Protein AF-A0A443IES1-F1 (afdb_monomer_lite)

Structure (mmCIF, N/CA/C/O backbone):
data_AF-A0A443IES1-F1
#
_entry.id   AF-A0A443IES1-F1
#
loop_
_atom_site.group_PDB
_atom_site.id
_atom_site.type_symbol
_atom_site.label_atom_id
_atom_site.label_alt_id
_atom_site.label_comp_id
_atom_site.label_asym_id
_atom_site.label_entity_id
_atom_site.label_seq_id
_atom_site.pdbx_PDB_ins_code
_atom_site.Cartn_x
_atom_site.Cartn_y
_atom_site.Cartn_z
_atom_site.occupancy
_atom_site.B_iso_or_equiv
_atom_site.auth_seq_id
_atom_site.auth_comp_id
_atom_site.auth_asym_id
_atom_site.auth_atom_id
_atom_site.pdbx_PDB_model_num
ATOM 1 N N . MET A 1 1 ? -41.128 60.399 9.837 1.00 34.22 1 MET A N 1
ATOM 2 C CA . MET A 1 1 ? -42.276 60.310 10.768 1.00 34.22 1 MET A CA 1
ATOM 3 C C . MET A 1 1 ? -42.752 58.864 10.806 1.00 34.22 1 MET A C 1
ATOM 5 O O . MET A 1 1 ? -42.664 58.204 9.779 1.00 34.22 1 MET A O 1
ATOM 9 N N . HIS A 1 2 ? -43.177 58.366 11.971 1.00 28.69 2 HIS A N 1
ATOM 10 C CA . HIS A 1 2 ? -43.762 57.023 12.137 1.00 28.69 2 HIS A CA 1
ATOM 11 C C . HIS A 1 2 ? -45.137 56.912 11.435 1.00 28.69 2 HIS A C 1
ATOM 13 O O . HIS A 1 2 ? -45.724 57.943 11.107 1.00 28.69 2 HIS A O 1
ATOM 19 N N . PRO A 1 3 ? -45.640 55.685 11.192 1.00 39.25 3 PRO A N 1
ATOM 20 C CA . PRO A 1 3 ? -46.448 55.021 12.227 1.00 39.25 3 PRO A CA 1
ATOM 21 C C . PRO A 1 3 ? -45.828 53.736 12.795 1.00 39.25 3 PRO A C 1
ATOM 23 O O . PRO A 1 3 ? -45.218 52.944 12.083 1.00 39.25 3 PRO A O 1
ATOM 26 N N . GLN A 1 4 ? -46.052 53.518 14.091 1.00 28.73 4 GLN A N 1
ATOM 27 C CA . GLN A 1 4 ? -46.031 52.204 14.736 1.00 28.73 4 GLN A CA 1
ATOM 28 C C . GLN A 1 4 ? -47.488 51.761 14.939 1.00 28.73 4 GLN A C 1
ATOM 30 O O . GLN A 1 4 ? -48.291 52.588 15.356 1.00 28.73 4 GLN A O 1
ATOM 35 N N . PHE A 1 5 ? -47.803 50.477 14.760 1.00 34.03 5 PHE A N 1
ATOM 36 C CA . PHE A 1 5 ? -48.929 49.792 15.422 1.00 34.03 5 PHE A CA 1
ATOM 37 C C . PHE A 1 5 ? -48.463 48.350 15.713 1.00 34.03 5 PHE A C 1
ATOM 39 O O . PHE A 1 5 ? -48.068 47.629 14.806 1.00 34.03 5 PHE A O 1
ATOM 46 N N . GLN A 1 6 ? -48.115 48.048 16.967 1.00 31.39 6 GLN A N 1
ATOM 47 C CA . GLN A 1 6 ? -48.962 47.389 17.980 1.00 31.39 6 GLN A CA 1
ATOM 48 C C . GLN A 1 6 ? -49.137 45.861 17.792 1.00 31.39 6 GLN A C 1
ATOM 50 O O . GLN A 1 6 ? -50.011 45.389 17.080 1.00 31.39 6 GLN A O 1
ATOM 55 N N . GLN A 1 7 ? -48.278 45.094 18.486 1.00 27.98 7 GLN A N 1
ATOM 56 C CA . GLN A 1 7 ? -48.628 44.194 19.618 1.00 27.98 7 GLN A CA 1
ATOM 57 C C . GLN A 1 7 ? -50.140 43.867 19.785 1.00 27.98 7 GLN A C 1
ATOM 59 O O . GLN A 1 7 ? -50.934 44.796 19.781 1.00 27.98 7 GLN A O 1
ATOM 64 N N . ARG A 1 8 ? -50.640 42.648 20.084 1.00 29.88 8 ARG A N 1
ATOM 65 C CA . ARG A 1 8 ? -50.179 41.473 20.895 1.00 29.88 8 ARG A CA 1
ATOM 66 C C . ARG A 1 8 ? -51.349 40.398 20.859 1.00 29.88 8 ARG A C 1
ATOM 68 O O . ARG A 1 8 ? -52.273 40.626 20.088 1.00 29.88 8 ARG A O 1
ATOM 75 N N . PRO A 1 9 ? -51.478 39.345 21.716 1.00 41.31 9 PRO A N 1
ATOM 76 C CA . PRO A 1 9 ? -50.696 38.090 21.843 1.00 41.31 9 PRO A CA 1
ATOM 77 C C . PRO A 1 9 ? -51.565 36.787 22.034 1.00 41.31 9 PRO A C 1
ATOM 79 O O . PRO A 1 9 ? -52.783 36.847 21.948 1.00 41.31 9 PRO A O 1
ATOM 82 N N . MET A 1 10 ? -50.934 35.663 22.453 1.00 28.61 10 MET A N 1
ATOM 83 C CA . MET A 1 10 ? -51.512 34.469 23.155 1.00 28.61 10 MET A CA 1
ATOM 84 C C . MET A 1 10 ? -52.412 33.488 22.351 1.00 28.61 10 MET A C 1
ATOM 86 O O . MET A 1 10 ? -53.092 33.899 21.424 1.00 28.61 10 MET A O 1
ATOM 90 N N . ALA A 1 11 ? -52.541 32.187 22.682 1.00 26.86 11 ALA A N 1
ATOM 91 C CA . ALA A 1 11 ? -51.694 31.230 23.432 1.00 26.86 11 ALA A CA 1
ATOM 92 C C . ALA A 1 11 ? -52.259 29.786 23.322 1.00 26.86 11 ALA A C 1
ATOM 94 O O . ALA A 1 11 ? -53.466 29.633 23.181 1.00 26.86 11 ALA A O 1
ATOM 95 N N . SER A 1 12 ? -51.412 28.764 23.568 1.00 29.20 12 SER A N 1
ATOM 96 C CA . SER A 1 12 ? -51.756 27.358 23.933 1.00 29.20 12 SER A CA 1
ATOM 97 C C . SER A 1 12 ? -52.565 26.530 22.905 1.00 29.20 12 SER A C 1
ATOM 99 O O . SER A 1 12 ? -53.314 27.079 22.120 1.00 29.20 12 SER A O 1
ATOM 101 N N . GLN A 1 13 ? -52.554 25.199 22.817 1.00 26.67 13 GLN A N 1
ATOM 102 C CA . GLN A 1 13 ? -51.780 24.053 23.322 1.00 26.67 13 GLN A CA 1
ATOM 103 C C . GLN A 1 13 ? -52.476 22.835 22.673 1.00 26.67 13 GLN A C 1
ATOM 105 O O . GLN A 1 13 ? -53.696 22.737 22.775 1.00 26.67 13 GLN A O 1
ATOM 110 N N . ASN A 1 14 ? -51.748 21.896 22.062 1.00 29.19 14 ASN A N 1
ATOM 111 C CA . ASN A 1 14 ? -51.770 20.477 22.464 1.00 29.19 14 ASN A CA 1
ATOM 112 C C . ASN A 1 14 ? -50.948 19.590 21.523 1.00 29.19 14 ASN A C 1
ATOM 114 O O . ASN A 1 14 ? -50.741 19.898 20.352 1.00 29.19 14 ASN A O 1
ATOM 118 N N . ALA A 1 15 ? -50.446 18.493 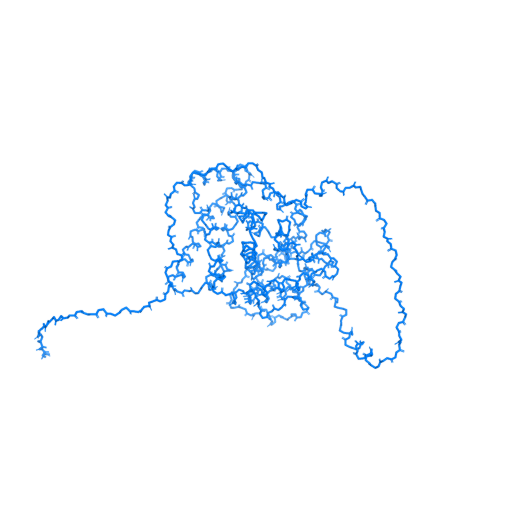22.084 1.00 27.25 15 ALA A N 1
ATOM 119 C CA . ALA A 1 15 ? -49.549 17.557 21.423 1.00 27.25 15 ALA A CA 1
ATOM 120 C C . ALA A 1 15 ? -50.284 16.290 20.966 1.00 27.25 15 ALA A C 1
ATOM 122 O O . ALA A 1 15 ? -51.147 15.792 21.684 1.00 27.25 15 ALA A O 1
ATOM 123 N N . ALA A 1 16 ? -49.847 15.702 19.848 1.00 27.84 16 ALA A N 1
ATOM 124 C CA . ALA A 1 16 ? -49.976 14.265 19.606 1.00 27.84 16 ALA A CA 1
ATOM 125 C C . ALA A 1 16 ? -48.918 13.764 18.606 1.00 27.84 16 ALA A C 1
ATOM 127 O O . ALA A 1 16 ? -48.927 14.093 17.425 1.00 27.84 16 ALA A O 1
ATOM 128 N N . VAL A 1 17 ? -48.002 12.964 19.148 1.00 29.55 17 VAL A N 1
ATOM 129 C CA . VAL A 1 17 ? -47.243 11.860 18.542 1.00 29.55 17 VAL A CA 1
ATOM 130 C C . VAL A 1 17 ? -47.569 11.502 17.080 1.00 29.55 17 VAL A C 1
ATOM 132 O O . VAL A 1 17 ? -48.654 11.009 16.785 1.00 29.55 17 VAL A O 1
ATOM 135 N N . LEU A 1 18 ? -46.543 11.523 16.222 1.00 29.66 18 LEU A N 1
ATOM 136 C CA . LEU A 1 18 ? -46.414 10.543 15.138 1.00 29.66 18 LEU A CA 1
ATOM 137 C C . LEU A 1 18 ? -44.934 10.222 14.884 1.00 29.66 18 LEU A C 1
ATOM 139 O O . LEU A 1 18 ? -44.152 11.051 14.425 1.00 29.66 18 LEU A O 1
ATOM 143 N N . GLN A 1 19 ? -44.543 8.999 15.242 1.00 28.66 19 GLN A N 1
ATOM 144 C CA . GLN A 1 19 ? -43.243 8.427 14.901 1.00 28.66 19 GLN A CA 1
ATOM 145 C C . GLN A 1 19 ? -43.219 8.076 13.410 1.00 28.66 19 GLN A C 1
ATOM 147 O O . GLN A 1 19 ? -44.118 7.367 12.964 1.00 28.66 19 GLN A O 1
ATOM 152 N N . GLN A 1 20 ? -42.149 8.425 12.686 1.00 28.70 20 GLN A N 1
ATOM 153 C CA . GLN A 1 20 ? -41.598 7.542 11.646 1.00 28.70 20 GLN A CA 1
ATOM 154 C C . GLN A 1 20 ? -40.163 7.923 11.228 1.00 28.70 20 GLN A C 1
ATOM 156 O O . GLN A 1 20 ? -39.907 8.968 10.646 1.00 28.70 20 GLN A O 1
ATOM 161 N N . GLN A 1 21 ? -39.241 7.011 11.553 1.00 26.62 21 GLN A N 1
ATOM 162 C CA . GLN A 1 21 ? -38.042 6.630 10.789 1.00 26.62 21 GLN A CA 1
ATOM 163 C C . GLN A 1 21 ? -37.148 7.748 10.204 1.00 26.62 21 GLN A C 1
ATOM 165 O O . GLN A 1 21 ? -37.213 8.078 9.024 1.00 26.62 21 GLN A O 1
ATOM 170 N N . GLN A 1 22 ? -36.172 8.198 11.002 1.00 24.48 22 GLN A N 1
ATOM 171 C CA . GLN A 1 22 ? -34.899 8.692 10.457 1.00 24.48 22 GLN A CA 1
ATOM 172 C C . GLN A 1 22 ? -33.991 7.496 10.098 1.00 24.48 22 GLN A C 1
ATOM 174 O O . GLN A 1 22 ? -33.920 6.549 10.889 1.00 24.48 22 GLN A O 1
ATOM 179 N N . PRO A 1 23 ? -33.270 7.509 8.960 1.00 27.17 23 PRO A N 1
ATOM 180 C CA . PRO A 1 23 ? -32.329 6.447 8.616 1.00 27.17 23 PRO A CA 1
ATOM 181 C C . PRO A 1 23 ? -31.095 6.456 9.532 1.00 27.17 23 PRO A C 1
ATOM 183 O O . PRO A 1 23 ? -30.626 7.500 9.991 1.00 27.17 23 PRO A O 1
ATOM 186 N N . ALA A 1 24 ? -30.550 5.268 9.795 1.00 27.92 24 ALA A N 1
ATOM 187 C CA . ALA A 1 24 ? -29.421 5.080 10.698 1.00 27.92 24 ALA A CA 1
ATOM 188 C C . ALA A 1 24 ? -28.108 5.625 10.099 1.00 27.92 24 ALA A C 1
ATOM 190 O O . ALA A 1 24 ? -27.402 4.937 9.366 1.00 27.92 24 ALA A O 1
ATOM 191 N N . SER A 1 25 ? -27.751 6.863 10.446 1.00 31.14 25 SER A N 1
ATOM 192 C CA . SER A 1 25 ? -26.476 7.492 10.053 1.00 31.14 25 SER A CA 1
ATOM 193 C C . SER A 1 25 ? -25.787 8.206 11.224 1.00 31.14 25 SER A C 1
ATOM 195 O O . SER A 1 25 ? -25.264 9.308 11.093 1.00 31.14 25 SER A O 1
ATOM 197 N N . ARG A 1 26 ? -25.776 7.564 12.401 1.00 31.31 26 ARG A N 1
ATOM 198 C CA . ARG A 1 26 ? -24.997 7.987 13.580 1.00 31.31 26 ARG A CA 1
ATOM 199 C C . ARG A 1 26 ? -24.456 6.781 14.354 1.00 31.31 26 ARG A C 1
ATOM 201 O O . ARG A 1 26 ? -25.126 6.303 15.262 1.00 31.31 26 ARG A O 1
ATOM 208 N N . ARG A 1 27 ? -23.252 6.315 13.983 1.00 31.39 27 ARG A N 1
ATOM 209 C CA . ARG A 1 27 ? -22.277 5.540 14.800 1.00 31.39 27 ARG A CA 1
ATOM 210 C C . ARG A 1 27 ? -21.054 5.141 13.946 1.00 31.39 27 ARG A C 1
ATOM 212 O O . ARG A 1 27 ? -20.818 3.968 13.694 1.00 31.39 27 ARG A O 1
ATOM 219 N N . ILE A 1 28 ? -20.280 6.128 13.483 1.00 36.38 28 ILE A N 1
ATOM 220 C CA . ILE A 1 28 ? -18.924 5.885 12.932 1.00 36.38 28 ILE A CA 1
ATOM 221 C C . ILE A 1 28 ? -17.850 6.125 14.008 1.00 36.38 28 ILE A C 1
ATOM 223 O O . ILE A 1 28 ? -16.812 5.475 13.996 1.00 36.38 28 ILE A O 1
ATOM 227 N N . TYR A 1 29 ? -18.151 6.963 15.006 1.00 36.09 29 TYR A N 1
ATOM 228 C CA . TYR A 1 29 ? -17.326 7.162 16.195 1.00 36.09 29 TYR A CA 1
ATOM 229 C C . TYR A 1 29 ? -18.182 6.957 17.446 1.00 36.09 29 TYR A C 1
ATOM 231 O O . TYR A 1 29 ? -18.963 7.825 17.830 1.00 36.09 29 TYR A O 1
ATOM 239 N N . ALA A 1 30 ? -18.057 5.781 18.055 1.00 29.02 30 ALA A N 1
ATOM 240 C CA . ALA A 1 30 ? -18.229 5.653 19.494 1.00 29.02 30 ALA A CA 1
ATOM 241 C C . ALA A 1 30 ? -16.832 5.807 20.100 1.00 29.02 30 ALA A C 1
ATOM 243 O O . ALA A 1 30 ? -15.898 5.147 19.641 1.00 29.02 30 ALA A O 1
ATOM 244 N N . GLU A 1 31 ? -16.674 6.686 21.087 1.00 26.20 31 GLU A N 1
ATOM 245 C CA . GLU A 1 31 ? -15.413 6.785 21.821 1.00 26.20 31 GLU A CA 1
ATOM 246 C C . GLU A 1 31 ? -15.107 5.435 22.489 1.00 26.20 31 GLU A C 1
ATOM 248 O O . GLU A 1 31 ? -16.002 4.851 23.114 1.00 26.20 31 GLU A O 1
ATOM 253 N N . PRO A 1 32 ? -13.870 4.914 22.389 1.00 32.19 32 PRO A N 1
ATOM 254 C CA . PRO A 1 32 ? -13.457 3.793 23.212 1.00 32.19 32 PRO A CA 1
ATOM 255 C C . PRO A 1 32 ? -13.503 4.237 24.675 1.00 32.19 32 PRO A C 1
ATOM 257 O O . PRO A 1 32 ? -12.713 5.081 25.095 1.00 32.19 32 PRO A O 1
ATOM 260 N N . GLN A 1 33 ? -14.428 3.671 25.452 1.00 26.08 33 GLN A N 1
ATOM 261 C CA . GLN A 1 33 ? -14.421 3.823 26.906 1.00 26.08 33 GLN A CA 1
ATOM 262 C C . GLN A 1 33 ? -13.041 3.393 27.439 1.00 26.08 33 GLN A C 1
ATOM 264 O O . GLN A 1 33 ? -12.568 2.318 27.044 1.00 26.08 33 GLN A O 1
ATOM 269 N N . PRO A 1 34 ? -12.389 4.184 28.312 1.00 28.20 34 PRO A N 1
ATOM 270 C CA . PRO A 1 34 ? -11.086 3.850 28.875 1.00 28.20 34 PRO A CA 1
ATOM 271 C C . PRO A 1 34 ? -11.240 2.766 29.952 1.00 28.20 34 PRO A C 1
ATOM 273 O O . PRO A 1 34 ? -11.135 3.024 31.144 1.00 28.20 34 PRO A O 1
ATOM 276 N N . GLY A 1 35 ? -11.530 1.539 29.517 1.00 28.52 35 GLY A N 1
ATOM 277 C CA . GLY A 1 35 ? -11.410 0.341 30.340 1.00 28.52 35 GLY A CA 1
ATOM 278 C C . GLY A 1 35 ? -9.975 -0.173 30.298 1.00 28.52 35 GLY A C 1
ATOM 279 O O . GLY A 1 35 ? -9.401 -0.298 29.212 1.00 28.52 35 GLY A O 1
ATOM 280 N N . ASP A 1 36 ? -9.413 -0.476 31.468 1.00 30.12 36 ASP A N 1
ATOM 281 C CA . ASP A 1 36 ? -8.016 -0.871 31.658 1.00 30.12 36 ASP A CA 1
ATOM 282 C C . ASP A 1 36 ? -7.602 -2.077 30.805 1.00 30.12 36 ASP A C 1
ATOM 284 O O . ASP A 1 36 ? -7.687 -3.241 31.206 1.00 30.12 36 ASP A O 1
ATOM 288 N N . ARG A 1 37 ? -7.048 -1.799 29.621 1.00 31.55 37 ARG A N 1
ATOM 289 C CA . ARG A 1 37 ? -6.225 -2.764 28.894 1.00 31.55 37 ARG A CA 1
ATOM 290 C C . ARG A 1 37 ? -4.847 -2.813 29.539 1.00 31.55 37 ARG A C 1
ATOM 292 O O . ARG A 1 37 ? -3.871 -2.302 28.993 1.00 31.55 37 ARG A O 1
ATOM 299 N N . HIS A 1 38 ? -4.765 -3.498 30.678 1.00 27.77 38 HIS A N 1
ATOM 300 C CA . HIS A 1 38 ? -3.520 -4.149 31.063 1.00 27.77 38 HIS A CA 1
ATOM 301 C C . HIS A 1 38 ? -3.091 -5.038 29.890 1.00 27.77 38 HIS A C 1
ATOM 303 O O . HIS A 1 38 ? -3.748 -6.032 29.578 1.00 27.77 38 HIS A O 1
ATOM 309 N N . TYR A 1 39 ? -2.022 -4.641 29.198 1.00 33.72 39 TYR A N 1
ATOM 310 C CA . TYR A 1 39 ? -1.469 -5.394 28.078 1.00 33.72 39 TYR A CA 1
ATOM 311 C C . TYR A 1 39 ? -0.867 -6.696 28.611 1.00 33.72 39 TYR A C 1
ATOM 313 O O . TYR A 1 39 ? 0.295 -6.743 29.011 1.00 33.72 39 TYR A O 1
ATOM 321 N N . ALA A 1 40 ? -1.694 -7.741 28.651 1.00 27.81 40 ALA A N 1
ATOM 322 C CA . ALA A 1 40 ? -1.274 -9.082 29.014 1.00 27.81 40 ALA A CA 1
ATOM 323 C C . ALA A 1 40 ? -0.131 -9.541 28.099 1.00 27.81 40 ALA A C 1
ATOM 325 O O . ALA A 1 40 ? -0.140 -9.298 26.889 1.00 27.81 40 ALA A O 1
ATOM 326 N N . SER A 1 41 ? 0.852 -10.217 28.687 1.00 27.81 41 SER A N 1
ATOM 327 C CA . SER A 1 41 ? 1.955 -10.835 27.962 1.00 27.81 41 SER A CA 1
ATOM 328 C C . SER A 1 41 ? 1.425 -11.811 26.907 1.00 27.81 41 SER A C 1
ATOM 330 O O . SER A 1 41 ? 0.639 -12.711 27.205 1.00 27.81 41 SER A O 1
ATOM 332 N N . LEU A 1 42 ? 1.866 -11.640 25.657 1.00 32.38 42 LEU A N 1
ATOM 333 C CA . LEU A 1 42 ? 1.508 -12.555 24.575 1.00 32.38 42 LEU A CA 1
ATOM 334 C C . LEU A 1 42 ? 2.095 -13.957 24.835 1.00 32.38 42 LEU A C 1
ATOM 336 O O . LEU A 1 42 ? 3.243 -14.059 25.281 1.00 32.38 42 LEU A O 1
ATOM 340 N N . PRO A 1 43 ? 1.370 -15.045 24.511 1.00 30.72 43 PRO A N 1
ATOM 341 C CA . PRO A 1 43 ? 1.931 -16.389 24.557 1.00 30.72 43 PRO A CA 1
ATOM 342 C C . PRO A 1 43 ? 3.082 -16.519 23.554 1.00 30.72 43 PRO A C 1
ATOM 344 O O . PRO A 1 43 ? 2.942 -16.161 22.383 1.00 30.72 43 PRO A O 1
ATOM 347 N N . ALA A 1 44 ? 4.210 -17.080 23.987 1.00 33.19 44 ALA A N 1
ATOM 348 C CA . ALA A 1 44 ? 5.347 -17.328 23.108 1.00 33.19 44 ALA A CA 1
ATOM 349 C C . ALA A 1 44 ? 4.984 -18.353 22.015 1.00 33.19 44 ALA A C 1
ATOM 351 O O . ALA A 1 44 ? 4.782 -19.534 22.301 1.00 33.19 44 ALA A O 1
ATOM 352 N N . GLY A 1 45 ? 4.919 -17.919 20.751 1.00 32.03 45 GLY A N 1
ATOM 353 C CA . GLY A 1 45 ? 4.657 -18.835 19.640 1.00 32.03 45 GLY A CA 1
ATOM 354 C C . GLY A 1 45 ? 4.275 -18.182 18.315 1.00 32.03 45 GLY A C 1
ATOM 355 O O . GLY A 1 45 ? 3.135 -18.323 17.875 1.00 32.03 45 GLY A O 1
ATOM 356 N N . SER A 1 46 ? 5.232 -17.559 17.618 1.00 36.62 46 SER A N 1
ATOM 357 C CA . SER A 1 46 ? 5.067 -17.160 16.211 1.00 36.62 46 SER A CA 1
ATOM 358 C C . SER A 1 46 ? 4.888 -18.396 15.315 1.00 36.62 46 SER A C 1
ATOM 360 O O . SER A 1 46 ? 5.855 -18.981 14.820 1.00 36.62 46 SER A O 1
ATOM 362 N N . ARG A 1 47 ? 3.637 -18.819 15.099 1.00 48.56 47 ARG A N 1
ATOM 363 C CA . ARG A 1 47 ? 3.290 -19.945 14.219 1.00 48.56 47 ARG A CA 1
ATOM 364 C C . ARG A 1 47 ? 3.285 -19.507 12.752 1.00 48.56 47 ARG A C 1
ATOM 366 O O . ARG A 1 47 ? 2.235 -19.260 12.167 1.00 48.56 47 ARG A O 1
ATOM 373 N N . ILE A 1 48 ? 4.478 -19.443 12.158 1.00 45.75 48 ILE A N 1
ATOM 374 C CA . ILE A 1 48 ? 4.648 -19.350 10.698 1.00 45.75 48 ILE A CA 1
ATOM 375 C C . ILE A 1 48 ? 3.920 -20.534 10.034 1.00 45.75 48 ILE A C 1
ATOM 377 O O . ILE A 1 48 ? 3.966 -21.656 10.542 1.00 45.75 48 ILE A O 1
ATOM 381 N N . HIS A 1 49 ? 3.256 -20.273 8.903 1.00 43.38 49 HIS A N 1
ATOM 382 C CA . HIS A 1 49 ? 2.402 -21.229 8.195 1.00 43.38 49 HIS A CA 1
ATOM 383 C C . HIS A 1 49 ? 3.100 -22.593 7.940 1.00 43.38 49 HIS A C 1
ATOM 385 O O . HIS A 1 49 ? 4.235 -22.601 7.445 1.00 43.38 49 HIS A O 1
ATOM 391 N N . PRO A 1 50 ? 2.449 -23.749 8.217 1.00 37.62 50 PRO A N 1
ATOM 392 C CA . PRO A 1 50 ? 3.101 -25.069 8.217 1.00 37.62 50 PRO A CA 1
ATOM 393 C C . PRO A 1 50 ? 3.815 -25.445 6.914 1.00 37.62 50 PRO A C 1
ATOM 395 O O . PRO A 1 50 ? 4.866 -26.082 6.943 1.00 37.62 50 PRO A O 1
ATOM 398 N N . GLN A 1 51 ? 3.290 -24.986 5.775 1.00 39.94 51 GLN A N 1
ATOM 399 C CA . GLN A 1 51 ? 3.837 -25.242 4.437 1.00 39.94 51 GLN A CA 1
ATOM 400 C C . GLN A 1 51 ? 5.288 -24.745 4.252 1.00 39.94 51 GLN A C 1
ATOM 402 O O . GLN A 1 51 ? 5.974 -25.195 3.342 1.00 39.94 51 GLN A O 1
ATOM 407 N N . PHE A 1 52 ? 5.783 -23.864 5.132 1.00 50.03 52 PHE A N 1
ATOM 408 C CA . PHE A 1 52 ? 7.156 -23.343 5.094 1.00 50.03 52 PHE A CA 1
ATOM 409 C C . PHE A 1 52 ? 8.065 -23.876 6.212 1.00 50.03 52 PHE A C 1
ATOM 411 O O . PHE A 1 52 ? 9.244 -23.532 6.253 1.00 50.03 52 PHE A O 1
ATOM 418 N N . GLN A 1 53 ? 7.582 -24.783 7.073 1.00 38.59 53 GLN A N 1
ATOM 419 C CA . GLN A 1 53 ? 8.487 -25.607 7.888 1.00 38.59 53 GLN A CA 1
ATOM 420 C C . GLN A 1 53 ? 9.229 -26.643 7.020 1.00 38.59 53 GLN A C 1
ATOM 422 O O . GLN A 1 53 ? 10.351 -27.025 7.346 1.00 38.59 53 GLN A O 1
ATOM 427 N N . GLN A 1 54 ? 8.658 -27.029 5.871 1.00 35.94 54 GLN A N 1
ATOM 428 C CA . GLN A 1 54 ? 9.266 -27.968 4.920 1.00 35.94 54 GLN A CA 1
ATOM 429 C C . GLN A 1 54 ? 10.464 -27.388 4.141 1.00 35.94 54 GLN A C 1
ATOM 431 O O . GLN A 1 54 ? 11.374 -28.142 3.803 1.00 35.94 54 GLN A O 1
ATOM 436 N N . GLU A 1 55 ? 10.560 -26.061 3.947 1.00 36.50 55 GLU A N 1
ATOM 437 C CA . GLU A 1 55 ? 11.745 -25.415 3.332 1.00 36.50 55 GLU A CA 1
ATOM 438 C C . GLU A 1 55 ? 13.031 -25.580 4.190 1.00 36.50 55 GLU A C 1
ATOM 440 O O . GLU A 1 55 ? 14.124 -25.290 3.713 1.00 36.50 55 GLU A O 1
ATOM 445 N N . ARG A 1 56 ? 12.941 -26.092 5.434 1.00 35.03 56 ARG A N 1
ATOM 446 C CA . ARG A 1 56 ? 14.103 -26.501 6.255 1.00 35.03 56 ARG A CA 1
ATOM 447 C C . ARG A 1 56 ? 14.558 -27.955 6.061 1.00 35.03 56 ARG A C 1
ATOM 449 O O . ARG A 1 56 ? 15.630 -28.292 6.550 1.00 35.03 56 ARG A O 1
ATOM 456 N N . ALA A 1 57 ? 13.766 -28.805 5.407 1.00 31.16 57 ALA A N 1
ATOM 457 C CA . ALA A 1 57 ? 13.985 -30.258 5.364 1.00 31.16 57 ALA A CA 1
ATOM 458 C C . ALA A 1 57 ? 14.194 -30.830 3.945 1.00 31.16 57 ALA A C 1
ATOM 460 O O . ALA A 1 57 ? 14.430 -32.025 3.797 1.00 31.16 57 ALA A O 1
ATOM 461 N N . GLY A 1 58 ? 14.097 -29.999 2.901 1.00 29.03 58 GLY A N 1
ATOM 462 C CA . GLY A 1 58 ? 14.024 -30.434 1.500 1.00 29.03 58 GLY A CA 1
ATOM 463 C C . GLY A 1 58 ? 15.253 -30.132 0.638 1.00 29.03 58 GLY A C 1
ATOM 464 O O . GLY A 1 58 ? 15.102 -29.504 -0.405 1.00 29.03 58 GLY A O 1
ATOM 465 N N . VAL A 1 59 ? 16.451 -30.587 1.027 1.00 32.03 59 VAL A N 1
ATOM 466 C CA . VAL A 1 59 ? 17.633 -30.625 0.131 1.00 32.03 59 VAL A CA 1
ATOM 467 C C . VAL A 1 59 ? 18.204 -32.046 0.070 1.00 32.03 59 VAL A C 1
ATOM 469 O O . VAL A 1 59 ? 19.321 -32.288 0.507 1.00 32.03 59 VAL A O 1
ATOM 472 N N . ALA A 1 60 ? 17.396 -32.987 -0.430 1.00 32.81 60 ALA A N 1
ATOM 473 C CA . ALA A 1 60 ? 17.812 -34.284 -0.988 1.00 32.81 60 ALA A CA 1
ATOM 474 C C . ALA A 1 60 ? 16.570 -35.079 -1.440 1.00 32.81 60 ALA A C 1
ATOM 476 O O . ALA A 1 60 ? 15.983 -35.814 -0.652 1.00 32.81 60 ALA A O 1
ATOM 477 N N . ALA A 1 61 ? 16.166 -34.929 -2.702 1.00 26.97 61 ALA A N 1
ATOM 478 C CA . ALA A 1 61 ? 15.286 -35.880 -3.386 1.00 26.97 61 ALA A CA 1
ATOM 479 C C . ALA A 1 61 ? 15.399 -35.678 -4.903 1.00 26.97 61 ALA A C 1
ATOM 481 O O . ALA A 1 61 ? 14.719 -34.838 -5.492 1.00 26.97 61 ALA A O 1
ATOM 482 N N . GLU A 1 62 ? 16.271 -36.453 -5.541 1.00 30.44 62 GLU A N 1
ATOM 483 C CA . GLU A 1 62 ? 16.124 -36.746 -6.966 1.00 30.44 62 GLU A CA 1
ATOM 484 C C . GLU A 1 62 ? 14.793 -37.486 -7.183 1.00 30.44 62 GLU A C 1
ATOM 486 O O . GLU A 1 62 ? 14.406 -38.285 -6.331 1.00 30.44 62 GLU A O 1
ATOM 491 N N . ASN A 1 63 ? 14.112 -37.261 -8.315 1.00 26.47 63 ASN A N 1
ATOM 492 C CA . ASN A 1 63 ? 13.649 -38.355 -9.182 1.00 26.47 63 ASN A CA 1
ATOM 493 C C . ASN A 1 63 ? 12.894 -37.880 -10.441 1.00 26.47 63 ASN A C 1
ATOM 495 O O . ASN A 1 63 ? 11.914 -37.145 -10.376 1.00 26.47 63 ASN A O 1
ATOM 499 N N . VAL A 1 64 ? 13.361 -38.397 -11.582 1.00 28.55 64 VAL A N 1
ATOM 500 C CA . VAL A 1 64 ? 12.582 -39.056 -12.652 1.00 28.55 64 VAL A CA 1
ATOM 501 C C . VAL A 1 64 ? 11.231 -38.439 -13.064 1.00 28.55 64 VAL A C 1
ATOM 503 O O . VAL A 1 64 ? 10.199 -38.651 -12.433 1.00 28.55 64 VAL A O 1
ATOM 506 N N . PHE A 1 65 ? 11.208 -37.832 -14.257 1.00 26.36 65 PHE A N 1
ATOM 507 C CA . PHE A 1 65 ? 9.978 -37.579 -15.021 1.00 26.36 65 PHE A CA 1
ATOM 508 C C . PHE A 1 65 ? 9.660 -38.745 -15.981 1.00 26.36 65 PHE A C 1
ATOM 510 O O . PHE A 1 65 ? 10.549 -39.159 -16.732 1.00 26.36 65 PHE A O 1
ATOM 517 N N . PRO A 1 66 ? 8.406 -39.231 -16.060 1.00 28.02 66 PRO A N 1
ATOM 518 C CA . PRO A 1 66 ? 7.973 -40.119 -17.138 1.00 28.02 66 PRO A CA 1
ATOM 519 C C . PRO A 1 66 ? 7.790 -39.348 -18.460 1.00 28.02 66 PRO A C 1
ATOM 521 O O . PRO A 1 66 ? 7.310 -38.213 -18.478 1.00 28.02 66 PRO A O 1
ATOM 524 N N . ARG A 1 67 ? 8.145 -39.974 -19.591 1.00 28.80 67 ARG A N 1
ATOM 525 C CA . ARG A 1 67 ? 7.923 -39.408 -20.936 1.00 28.80 67 ARG A CA 1
ATOM 526 C C . ARG A 1 67 ? 6.430 -39.383 -21.279 1.00 28.80 67 ARG A C 1
ATOM 528 O O . ARG A 1 67 ? 5.777 -40.421 -21.253 1.00 28.80 67 ARG A O 1
ATOM 535 N N . ILE A 1 68 ? 5.931 -38.223 -21.702 1.00 29.95 68 ILE A N 1
ATOM 536 C CA . ILE A 1 68 ? 4.614 -38.078 -22.340 1.00 29.95 68 ILE A CA 1
ATOM 537 C C . ILE A 1 68 ? 4.780 -38.347 -23.852 1.00 29.95 68 ILE A C 1
ATOM 539 O O . ILE A 1 68 ? 5.734 -37.829 -24.438 1.00 29.95 68 ILE A O 1
ATOM 543 N N . PRO A 1 69 ? 3.913 -39.149 -24.501 1.00 28.88 69 PRO A N 1
ATOM 544 C CA . PRO A 1 69 ? 3.987 -39.389 -25.943 1.00 28.88 69 PRO A CA 1
ATOM 545 C C . PRO A 1 69 ? 3.600 -38.144 -26.760 1.00 28.88 69 PRO A C 1
ATOM 547 O O . PRO A 1 69 ? 2.751 -37.352 -26.354 1.00 28.88 69 PRO A O 1
ATOM 550 N N . ASN A 1 70 ? 4.215 -37.987 -27.937 1.00 30.42 70 ASN A N 1
ATOM 551 C CA . ASN A 1 70 ? 3.917 -36.885 -28.855 1.00 30.42 70 ASN A CA 1
ATOM 552 C C . ASN A 1 70 ? 2.478 -36.980 -29.408 1.00 30.42 70 ASN A C 1
ATOM 554 O O . ASN A 1 70 ? 2.040 -38.084 -29.743 1.00 30.42 70 ASN A O 1
ATOM 558 N N . PRO A 1 71 ? 1.763 -35.851 -29.581 1.00 35.03 71 PRO A N 1
ATOM 559 C CA . PRO A 1 71 ? 0.487 -35.836 -30.290 1.00 35.03 71 PRO A CA 1
ATOM 560 C C . PRO A 1 71 ? 0.675 -36.123 -31.796 1.00 35.03 71 PRO A C 1
ATOM 562 O O . PRO A 1 71 ? 1.748 -35.848 -32.345 1.00 35.03 71 PRO A O 1
ATOM 565 N N . PRO A 1 72 ? -0.351 -36.659 -32.482 1.00 31.62 72 PRO A N 1
ATOM 566 C CA . PRO A 1 72 ? -0.291 -36.945 -33.913 1.00 31.62 72 PRO A CA 1
ATOM 567 C C . PRO A 1 72 ? -0.260 -35.656 -34.761 1.00 31.62 72 PRO A C 1
ATOM 569 O O . PRO A 1 72 ? -0.722 -34.606 -34.309 1.00 31.62 72 PRO A O 1
ATOM 572 N N . PRO A 1 73 ? 0.260 -35.711 -36.002 1.00 34.38 73 PRO A N 1
ATOM 573 C CA . PRO A 1 73 ? 0.339 -34.544 -36.877 1.00 34.38 73 PRO A CA 1
ATOM 574 C C . PRO A 1 73 ? -1.047 -34.134 -37.402 1.00 34.38 73 PRO A C 1
ATOM 576 O O . PRO A 1 73 ? -1.706 -34.900 -38.103 1.00 34.38 73 PRO A O 1
ATOM 579 N N . GLU A 1 74 ? -1.472 -32.904 -37.106 1.00 39.31 74 GLU A N 1
ATOM 580 C CA . GLU A 1 74 ? -2.740 -32.359 -37.606 1.00 39.31 74 GLU A CA 1
ATOM 581 C C . GLU A 1 74 ? -2.731 -32.126 -39.126 1.00 39.31 74 GLU A C 1
ATOM 583 O O . GLU A 1 74 ? -1.749 -31.672 -39.727 1.00 39.31 74 GLU A O 1
ATOM 588 N N . SER A 1 75 ? -3.876 -32.401 -39.754 1.00 36.06 75 SER A N 1
ATOM 589 C CA . SER A 1 75 ? -4.092 -32.257 -41.189 1.00 36.06 75 SER A CA 1
ATOM 590 C C . SER A 1 75 ? -4.131 -30.786 -41.619 1.00 36.06 75 SER A C 1
ATOM 592 O O . SER A 1 75 ? -5.090 -30.042 -41.401 1.00 36.06 75 SER A O 1
ATOM 594 N N . LYS A 1 76 ? -3.083 -30.359 -42.327 1.00 41.81 76 LYS A N 1
ATOM 595 C CA . LYS A 1 76 ? -3.074 -29.085 -43.054 1.00 41.81 76 LYS A CA 1
ATOM 596 C C . LYS A 1 76 ? -4.097 -29.148 -44.194 1.00 41.81 76 LYS A C 1
ATOM 598 O O . LYS A 1 76 ? -3.781 -29.744 -45.216 1.00 41.81 76 LYS A O 1
ATOM 603 N N . ASN A 1 77 ? -5.285 -28.558 -44.013 1.00 45.91 77 ASN A N 1
ATOM 604 C CA . ASN A 1 77 ? -6.086 -27.850 -45.037 1.00 45.91 77 ASN A CA 1
ATOM 605 C C . ASN A 1 77 ? -7.516 -27.547 -44.541 1.00 45.91 77 ASN A C 1
ATOM 607 O O . ASN A 1 77 ? -8.489 -28.141 -44.997 1.00 45.91 77 ASN A O 1
ATOM 611 N N . SER A 1 78 ? -7.671 -26.557 -43.656 1.00 41.28 78 SER A N 1
ATOM 612 C CA . SER A 1 78 ? -8.964 -25.886 -43.463 1.00 41.28 78 SER A CA 1
ATOM 613 C C . SER A 1 78 ? -8.811 -24.375 -43.646 1.00 41.28 78 SER A C 1
ATOM 615 O O . SER A 1 78 ? -7.836 -23.768 -43.197 1.00 41.28 78 SER A O 1
ATOM 617 N N . LEU A 1 79 ? -9.784 -23.742 -44.309 1.00 38.53 79 LEU A N 1
ATOM 618 C CA . LEU A 1 79 ? -9.827 -22.279 -44.463 1.00 38.53 79 LEU A CA 1
ATOM 619 C C . LEU A 1 79 ? -9.925 -21.564 -43.100 1.00 38.53 79 LEU A C 1
ATOM 621 O O . LEU A 1 79 ? -9.386 -20.470 -42.932 1.00 38.53 79 LEU A O 1
ATOM 625 N N . TRP A 1 80 ? -10.500 -22.236 -42.098 1.00 37.16 80 TRP A N 1
ATOM 626 C CA . TRP A 1 80 ? -10.518 -21.806 -40.699 1.00 37.16 80 TRP A CA 1
ATOM 627 C C . TRP A 1 80 ? -9.122 -21.714 -40.066 1.00 37.16 80 TRP A C 1
ATOM 629 O O . TRP A 1 80 ? -8.855 -20.762 -39.332 1.00 37.16 80 TRP A O 1
ATOM 639 N N . ALA A 1 81 ? -8.195 -22.623 -40.393 1.00 39.56 81 ALA A N 1
ATOM 640 C CA . ALA A 1 81 ? -6.811 -22.527 -39.925 1.00 39.56 81 ALA A CA 1
ATOM 641 C C . ALA A 1 81 ? -6.095 -21.284 -40.489 1.00 39.56 81 ALA A C 1
ATOM 643 O O . ALA A 1 81 ? -5.311 -20.657 -39.779 1.00 39.56 81 ALA A O 1
ATOM 644 N N . ARG A 1 82 ? -6.407 -20.868 -41.727 1.00 40.53 82 ARG A N 1
ATOM 645 C CA . ARG A 1 82 ? -5.875 -19.624 -42.317 1.00 40.53 82 ARG A CA 1
ATOM 646 C C . ARG A 1 82 ? -6.486 -18.364 -41.700 1.00 40.53 82 ARG A C 1
ATOM 648 O O . ARG A 1 82 ? -5.747 -17.420 -41.427 1.00 40.53 82 ARG A O 1
ATOM 655 N N . PHE A 1 83 ? -7.789 -18.353 -41.412 1.00 37.81 83 PHE A N 1
ATOM 656 C CA . PHE A 1 83 ? -8.422 -17.220 -40.722 1.00 37.81 83 PHE A CA 1
ATOM 657 C C . PHE A 1 83 ? -7.889 -17.047 -39.289 1.00 37.81 83 PHE A C 1
ATOM 659 O O . PHE A 1 83 ? -7.583 -15.927 -38.878 1.00 37.81 83 PHE A O 1
ATOM 666 N N . ASN A 1 84 ? -7.665 -18.152 -38.567 1.00 36.69 84 ASN A N 1
ATOM 667 C CA . ASN A 1 84 ? -6.995 -18.112 -37.266 1.00 36.69 84 ASN A CA 1
ATOM 668 C C . ASN A 1 84 ? -5.503 -17.763 -37.371 1.00 36.69 84 ASN A C 1
ATOM 670 O O . ASN A 1 84 ? -5.004 -17.046 -36.514 1.00 36.69 84 ASN A O 1
ATOM 674 N N . GLN A 1 85 ? -4.773 -18.172 -38.415 1.00 37.09 85 GLN A N 1
ATOM 675 C CA . GLN A 1 85 ? -3.380 -17.736 -38.587 1.00 37.09 85 GLN A CA 1
ATOM 676 C C . GLN A 1 85 ? -3.252 -16.233 -38.867 1.00 37.09 85 GLN A C 1
ATOM 678 O O . GLN A 1 85 ? -2.316 -15.620 -38.354 1.00 37.09 85 GLN A O 1
ATOM 683 N N . MET A 1 86 ? -4.182 -15.611 -39.600 1.00 30.59 86 MET A N 1
ATOM 684 C CA . MET A 1 86 ? -4.161 -14.154 -39.803 1.00 30.59 86 MET A CA 1
ATOM 685 C C . MET A 1 86 ? -4.565 -13.368 -38.545 1.00 30.59 86 MET A C 1
ATOM 687 O O . MET A 1 86 ? -4.011 -12.298 -38.302 1.00 30.59 86 MET A O 1
ATOM 691 N N . SER A 1 87 ? -5.451 -13.896 -37.691 1.00 33.31 87 SER A N 1
ATOM 692 C CA . SER A 1 87 ? -5.777 -13.263 -36.399 1.00 33.31 87 SER A CA 1
ATOM 693 C C . SER A 1 87 ? -4.727 -13.531 -35.304 1.00 33.31 87 SER A C 1
ATOM 695 O O . SER A 1 87 ? -4.526 -12.687 -34.428 1.00 33.31 87 SER A O 1
ATOM 697 N N . LEU A 1 88 ? -3.987 -14.644 -35.387 1.00 34.66 88 LEU A N 1
ATOM 698 C CA . LEU A 1 88 ? -2.855 -14.992 -34.512 1.00 34.66 88 LEU A CA 1
ATOM 699 C C . LEU A 1 88 ? -1.517 -14.355 -34.933 1.00 34.66 88 LEU A C 1
ATOM 701 O O . LEU A 1 88 ? -0.539 -14.474 -34.200 1.00 34.66 88 LEU A O 1
ATOM 705 N N . HIS A 1 89 ? -1.480 -13.596 -36.034 1.00 30.45 89 HIS A N 1
ATOM 706 C CA . HIS A 1 89 ? -0.428 -12.596 -36.275 1.00 30.45 89 HIS A CA 1
ATOM 707 C C . HIS A 1 89 ? -0.641 -11.300 -35.464 1.00 30.45 89 HIS A C 1
ATOM 709 O O . HIS A 1 89 ? 0.124 -10.344 -35.607 1.00 30.45 89 HIS A O 1
ATOM 715 N N . ARG A 1 90 ? -1.614 -11.267 -34.533 1.00 39.47 90 ARG A N 1
ATOM 716 C CA . ARG A 1 90 ? -1.558 -10.350 -33.385 1.00 39.47 90 ARG A CA 1
ATOM 717 C C . ARG A 1 90 ? -0.276 -10.612 -32.601 1.00 39.47 90 ARG A C 1
ATOM 719 O O . ARG A 1 90 ? -0.236 -11.526 -31.788 1.00 39.47 90 ARG A O 1
ATOM 726 N N . ARG A 1 91 ? 0.723 -9.776 -32.894 1.00 37.62 91 ARG A N 1
ATOM 727 C CA . ARG A 1 91 ? 1.932 -9.473 -32.123 1.00 37.62 91 ARG A CA 1
ATOM 728 C C . ARG A 1 91 ? 2.416 -10.622 -31.230 1.00 37.62 91 ARG A C 1
ATOM 730 O O . ARG A 1 91 ? 1.889 -10.874 -30.149 1.00 37.62 91 ARG A O 1
ATOM 737 N N . GLN A 1 92 ? 3.575 -11.174 -31.582 1.00 36.81 92 GLN A N 1
ATOM 738 C CA . GLN A 1 92 ? 4.541 -11.470 -30.528 1.00 36.81 92 GLN A CA 1
ATOM 739 C C . GLN A 1 92 ? 4.851 -10.131 -29.846 1.00 36.81 92 GLN A C 1
ATOM 741 O O . GLN A 1 92 ? 5.706 -9.387 -30.321 1.00 36.81 92 GLN A O 1
ATOM 746 N N . ASP A 1 93 ? 4.076 -9.783 -28.813 1.00 46.25 93 ASP A N 1
ATOM 747 C CA . ASP A 1 93 ? 4.221 -8.543 -28.056 1.00 46.25 93 ASP A CA 1
ATOM 748 C C . ASP A 1 93 ? 5.600 -8.563 -27.395 1.00 46.25 93 ASP A C 1
ATOM 750 O O . ASP A 1 93 ? 5.810 -9.129 -26.318 1.00 46.25 93 ASP A O 1
ATOM 754 N N . LYS A 1 94 ? 6.573 -7.977 -28.093 1.00 54.12 94 LYS A N 1
ATOM 755 C CA . LYS A 1 94 ? 7.878 -7.649 -27.546 1.00 54.12 94 LYS A CA 1
ATOM 756 C C . LYS A 1 94 ? 7.601 -6.627 -26.451 1.00 54.12 94 LYS A C 1
ATOM 758 O O . LYS A 1 94 ? 7.311 -5.479 -26.765 1.00 54.12 94 LYS A O 1
ATOM 763 N N . VAL A 1 95 ? 7.608 -7.080 -25.195 1.00 60.84 95 VAL A N 1
ATOM 764 C CA . VAL A 1 95 ? 7.354 -6.225 -24.028 1.00 60.84 95 VAL A CA 1
ATOM 765 C C . VAL A 1 95 ? 8.291 -5.033 -24.114 1.00 60.84 95 VAL A C 1
ATOM 767 O O . VAL A 1 95 ? 9.515 -5.184 -24.087 1.00 60.84 95 VAL A O 1
ATOM 770 N N . GLU A 1 96 ? 7.695 -3.864 -24.299 1.00 62.84 96 GLU A N 1
ATOM 771 C CA . GLU A 1 96 ? 8.424 -2.655 -24.620 1.00 62.84 96 GLU A CA 1
ATOM 772 C C . GLU A 1 96 ? 8.682 -1.900 -23.324 1.00 62.84 96 GLU A C 1
ATOM 774 O O . GLU A 1 96 ? 7.792 -1.292 -22.723 1.00 62.84 96 GLU A O 1
ATOM 779 N N . PHE A 1 97 ? 9.912 -2.061 -22.842 1.00 68.56 97 PHE A N 1
ATOM 780 C CA . PHE A 1 97 ? 10.376 -1.411 -21.634 1.00 68.56 97 PHE A CA 1
ATOM 781 C C . PHE A 1 97 ? 10.741 0.041 -21.931 1.00 68.56 97 PHE A C 1
ATOM 783 O O . PHE A 1 97 ? 11.404 0.336 -22.923 1.00 68.56 97 PHE A O 1
ATOM 790 N N . ASP A 1 98 ? 10.337 0.932 -21.035 1.00 62.12 98 ASP A N 1
ATOM 791 C CA . ASP A 1 98 ? 10.772 2.320 -21.031 1.00 62.12 98 ASP A CA 1
ATOM 792 C C . ASP A 1 98 ? 12.268 2.451 -20.671 1.00 62.12 98 ASP A C 1
ATOM 794 O O . ASP A 1 98 ? 12.931 1.486 -20.272 1.00 62.12 98 ASP A O 1
ATOM 798 N N . ASN A 1 99 ? 12.798 3.676 -20.720 1.00 61.94 99 ASN A N 1
ATOM 799 C CA . ASN A 1 99 ? 14.200 3.971 -20.386 1.00 61.94 99 ASN A CA 1
ATOM 800 C C . ASN A 1 99 ? 14.604 3.678 -18.922 1.00 61.94 99 ASN A C 1
ATOM 802 O O . ASN A 1 99 ? 15.762 3.878 -18.542 1.00 61.94 99 ASN A O 1
ATOM 806 N N . ARG A 1 100 ? 13.671 3.216 -18.080 1.00 65.50 100 ARG A N 1
ATOM 807 C CA . ARG A 1 100 ? 13.861 2.828 -16.674 1.00 65.50 100 ARG A CA 1
ATOM 808 C C . ARG A 1 100 ? 13.609 1.333 -16.443 1.00 65.50 100 ARG A C 1
ATOM 810 O O . ARG A 1 100 ? 13.713 0.880 -15.296 1.00 65.50 100 ARG A O 1
ATOM 817 N N . GLY A 1 101 ? 13.322 0.572 -17.503 1.00 67.56 101 GLY A N 1
ATOM 818 C CA . GLY A 1 101 ? 13.073 -0.868 -17.483 1.00 67.56 101 GLY A CA 1
ATOM 819 C C . GLY A 1 101 ? 11.622 -1.269 -17.188 1.00 67.56 101 GLY A C 1
ATOM 820 O O . GLY A 1 101 ? 11.389 -2.422 -16.837 1.00 67.56 101 GLY A O 1
ATOM 821 N N . ASN A 1 102 ? 10.648 -0.365 -17.281 1.00 70.94 102 ASN A N 1
ATOM 822 C CA . ASN A 1 102 ? 9.245 -0.628 -16.950 1.00 70.94 102 ASN A CA 1
ATOM 823 C C . ASN A 1 102 ? 8.397 -0.906 -18.194 1.00 70.94 102 ASN A C 1
ATOM 825 O O . ASN A 1 102 ? 8.479 -0.171 -19.170 1.00 70.94 102 ASN A O 1
ATOM 829 N N . ASP A 1 103 ? 7.545 -1.938 -18.153 1.00 74.81 103 ASP A N 1
ATOM 830 C CA . ASP A 1 103 ? 6.513 -2.138 -19.182 1.00 74.81 103 ASP A CA 1
ATOM 831 C C . ASP A 1 103 ? 5.516 -0.976 -19.084 1.00 74.81 103 ASP A C 1
ATOM 833 O O . ASP A 1 103 ? 4.786 -0.838 -18.092 1.00 74.81 103 ASP A O 1
ATOM 837 N N . ALA A 1 104 ? 5.514 -0.114 -20.101 1.00 70.88 104 ALA A N 1
ATOM 838 C CA . ALA A 1 104 ? 4.712 1.100 -20.096 1.00 70.88 104 ALA A CA 1
ATOM 839 C C . ALA A 1 104 ? 3.206 0.811 -20.182 1.00 70.88 104 ALA A C 1
ATOM 841 O O . ALA A 1 104 ? 2.407 1.458 -19.500 1.00 70.88 104 ALA A O 1
ATOM 842 N N . ALA A 1 105 ? 2.809 -0.200 -20.957 1.00 73.31 105 ALA A N 1
ATOM 843 C CA . ALA A 1 105 ? 1.412 -0.586 -21.102 1.00 73.31 105 ALA A CA 1
ATOM 844 C C . ALA A 1 105 ? 0.878 -1.217 -19.810 1.00 73.31 105 ALA A C 1
ATOM 846 O O . ALA A 1 105 ? -0.241 -0.920 -19.392 1.00 73.31 105 ALA A O 1
ATOM 847 N N . ALA A 1 106 ? 1.662 -2.079 -19.161 1.00 76.44 106 ALA A N 1
ATOM 848 C CA . ALA A 1 106 ? 1.308 -2.680 -17.881 1.00 76.44 106 ALA A CA 1
ATOM 849 C C . ALA A 1 106 ? 1.246 -1.636 -16.761 1.00 76.44 106 ALA A C 1
ATOM 851 O O . ALA A 1 106 ? 0.241 -1.586 -16.053 1.00 76.44 106 ALA A O 1
ATOM 852 N N . THR A 1 107 ? 2.234 -0.740 -16.677 1.00 76.06 107 THR A N 1
ATOM 853 C CA . THR A 1 107 ? 2.218 0.383 -15.726 1.00 76.06 107 THR A CA 1
ATOM 854 C C . THR A 1 107 ? 0.960 1.235 -15.915 1.00 76.06 107 THR A C 1
ATOM 856 O O . THR A 1 107 ? 0.239 1.482 -14.951 1.00 76.06 107 THR A O 1
ATOM 859 N N . GLN A 1 108 ? 0.621 1.620 -17.152 1.00 75.12 108 GLN A N 1
ATOM 860 C CA . GLN A 1 108 ? -0.587 2.401 -17.438 1.00 75.12 108 GLN A CA 1
ATOM 861 C C . GLN A 1 108 ? -1.884 1.647 -17.090 1.00 75.12 108 GLN A C 1
ATOM 863 O O . GLN A 1 108 ? -2.825 2.274 -16.603 1.00 75.12 108 GLN A O 1
ATOM 868 N N . ARG A 1 109 ? -1.955 0.319 -17.284 1.00 79.75 109 ARG A N 1
ATOM 869 C CA . ARG A 1 109 ? -3.121 -0.489 -16.869 1.00 79.75 109 ARG A CA 1
ATOM 870 C C . ARG A 1 109 ? -3.310 -0.486 -15.355 1.00 79.75 109 ARG A C 1
ATOM 872 O O . ARG A 1 109 ? -4.411 -0.181 -14.903 1.00 79.75 109 ARG A O 1
ATOM 879 N N . GLU A 1 110 ? -2.262 -0.782 -14.586 1.00 85.19 110 GLU A N 1
ATOM 880 C CA . GLU A 1 110 ? -2.324 -0.780 -13.115 1.00 85.19 110 GLU A CA 1
ATOM 881 C C . GLU A 1 110 ? -2.705 0.608 -12.571 1.00 85.19 110 GLU A C 1
ATOM 883 O O . GLU A 1 110 ? -3.532 0.726 -11.670 1.00 85.19 110 GLU A O 1
ATOM 888 N N . SER A 1 111 ? -2.175 1.663 -13.194 1.00 78.00 111 SER A N 1
ATOM 889 C CA . SER A 1 111 ? -2.470 3.067 -12.878 1.00 78.00 111 SER A CA 1
ATOM 890 C C . SER A 1 111 ? -3.946 3.425 -13.089 1.00 78.00 111 SER A C 1
ATOM 892 O O . SER A 1 111 ? -4.613 3.964 -12.200 1.00 78.00 111 SER A O 1
ATOM 894 N N . SER A 1 112 ? -4.482 3.086 -14.268 1.00 78.62 112 SER A N 1
ATOM 895 C CA . SER A 1 112 ? -5.892 3.302 -14.605 1.00 78.62 112 SER A CA 1
ATOM 896 C C . SER A 1 112 ? -6.814 2.476 -13.705 1.00 78.62 112 SER A C 1
ATOM 898 O O . SER A 1 112 ? -7.842 2.979 -13.251 1.00 78.62 112 SER A O 1
ATOM 900 N N . TRP A 1 113 ? -6.429 1.233 -13.396 1.00 87.00 113 TRP A N 1
ATOM 901 C CA . TRP A 1 113 ? -7.133 0.380 -12.443 1.00 87.00 113 TRP A CA 1
ATOM 902 C C . TRP A 1 113 ? -7.198 1.018 -11.055 1.00 87.00 113 TRP A C 1
ATOM 904 O O . TRP A 1 113 ? -8.296 1.149 -10.523 1.00 87.00 113 TRP A O 1
ATOM 914 N N . SER A 1 114 ? -6.077 1.483 -10.493 1.00 87.00 114 SER A N 1
ATOM 915 C CA . SER A 1 114 ? -6.062 1.998 -9.120 1.00 87.00 114 SER A CA 1
ATOM 916 C C . SER A 1 114 ? -6.935 3.238 -8.948 1.00 87.00 114 SER A C 1
ATOM 918 O O . SER A 1 114 ? -7.693 3.329 -7.985 1.00 87.00 114 SER A O 1
ATOM 920 N N . VAL A 1 115 ? -6.892 4.167 -9.910 1.00 82.88 115 VAL A N 1
ATOM 921 C CA . VAL A 1 115 ? -7.733 5.374 -9.883 1.00 82.88 115 VAL A CA 1
ATOM 922 C C . VAL A 1 115 ? -9.212 5.012 -10.017 1.00 82.88 115 VAL A C 1
ATOM 924 O O . VAL A 1 115 ? -10.046 5.584 -9.317 1.00 82.88 115 VAL A O 1
ATOM 927 N N . ASN A 1 116 ? -9.545 4.053 -10.885 1.00 84.31 116 ASN A N 1
ATOM 928 C CA . ASN A 1 116 ? -10.927 3.630 -11.080 1.00 84.31 116 ASN A CA 1
ATOM 929 C C . ASN A 1 116 ? -11.469 2.859 -9.870 1.00 84.31 116 ASN A C 1
ATOM 931 O O . ASN A 1 116 ? -12.561 3.192 -9.428 1.00 84.31 116 ASN A O 1
ATOM 935 N N . VAL A 1 117 ? -10.699 1.933 -9.277 1.00 89.94 117 VAL A N 1
ATOM 936 C CA . VAL A 1 117 ? -11.070 1.265 -8.016 1.00 89.94 117 VAL A CA 1
ATOM 937 C C . VAL A 1 117 ? -11.329 2.300 -6.933 1.00 89.94 117 VAL A C 1
ATOM 939 O O . VAL A 1 117 ? -12.426 2.311 -6.391 1.00 89.94 117 VAL A O 1
ATOM 942 N N . LEU A 1 118 ? -10.381 3.208 -6.658 1.00 89.12 118 LEU A N 1
ATOM 943 C CA . LEU A 1 118 ? -10.530 4.219 -5.601 1.00 89.12 118 LEU A CA 1
ATOM 944 C C . LEU A 1 118 ? -11.762 5.114 -5.795 1.00 89.12 118 LEU A C 1
ATOM 946 O O . LEU A 1 118 ? -12.370 5.519 -4.812 1.00 89.12 118 LEU A O 1
ATOM 950 N N . ARG A 1 119 ? -12.154 5.412 -7.041 1.00 85.81 119 ARG A N 1
ATOM 951 C CA . ARG A 1 119 ? -13.357 6.203 -7.355 1.00 85.81 119 ARG A CA 1
ATOM 952 C C . ARG A 1 119 ? -14.664 5.411 -7.280 1.00 85.81 119 ARG A C 1
ATOM 954 O O . ARG A 1 119 ? -15.712 6.032 -7.135 1.00 85.81 119 ARG A O 1
ATOM 961 N N . SER A 1 120 ? -14.617 4.084 -7.391 1.00 87.88 120 SER A N 1
ATOM 962 C CA . SER A 1 120 ? -15.795 3.208 -7.422 1.00 87.88 120 SER A CA 1
ATOM 963 C C . SER A 1 120 ? -15.867 2.213 -6.257 1.00 87.88 120 SER A C 1
ATOM 965 O O . SER A 1 120 ? -16.607 1.235 -6.352 1.00 87.88 120 SER A O 1
ATOM 967 N N . ILE A 1 121 ? -15.114 2.425 -5.167 1.00 90.75 121 ILE A N 1
ATOM 968 C CA . ILE A 1 121 ? -15.216 1.591 -3.959 1.00 90.75 121 ILE A CA 1
ATOM 969 C C . ILE A 1 121 ? -16.649 1.668 -3.423 1.00 90.75 121 ILE A C 1
ATOM 971 O O . ILE A 1 121 ? -17.171 2.760 -3.191 1.00 90.75 121 ILE A O 1
ATOM 975 N N . HIS A 1 122 ? -17.263 0.506 -3.188 1.00 91.44 122 HIS A N 1
ATOM 976 C CA . HIS A 1 122 ? -18.576 0.419 -2.555 1.00 91.44 122 HIS A CA 1
ATOM 977 C C . HIS A 1 122 ? -18.567 1.117 -1.175 1.00 91.44 122 HIS A C 1
ATOM 979 O O . HIS A 1 122 ? -17.636 0.867 -0.401 1.00 91.44 122 HIS A O 1
ATOM 985 N N . PRO A 1 123 ? -19.575 1.940 -0.816 1.00 90.06 123 PRO A N 1
ATOM 986 C CA . PRO A 1 123 ? -19.562 2.735 0.418 1.00 90.06 123 PRO A CA 1
ATOM 987 C C . PRO A 1 123 ? -19.266 1.941 1.698 1.00 90.06 123 PRO A C 1
ATOM 989 O O . PRO A 1 123 ? -18.518 2.418 2.552 1.00 90.06 123 PRO A O 1
ATOM 992 N N . ASP A 1 124 ? -19.767 0.709 1.808 1.00 91.88 124 ASP A N 1
ATOM 993 C CA . ASP A 1 124 ? -19.499 -0.166 2.959 1.00 91.88 124 ASP A CA 1
ATOM 994 C C . ASP A 1 124 ? -18.026 -0.591 3.042 1.00 91.88 124 ASP A C 1
ATOM 996 O O . ASP A 1 124 ? -17.432 -0.582 4.117 1.00 91.88 124 ASP A O 1
ATOM 1000 N N . LEU A 1 125 ? -17.403 -0.919 1.903 1.00 94.38 125 LEU A N 1
ATOM 1001 C CA . LEU A 1 125 ? -15.984 -1.285 1.851 1.00 94.38 125 LEU A CA 1
ATOM 1002 C C . LEU A 1 125 ? -15.104 -0.074 2.170 1.00 94.38 125 LEU A C 1
ATOM 1004 O O . LEU A 1 125 ? -14.128 -0.201 2.904 1.00 94.38 125 LEU A O 1
ATOM 1008 N N . ALA A 1 126 ? -15.482 1.109 1.679 1.00 94.12 126 ALA A N 1
ATOM 1009 C CA . ALA A 1 126 ? -14.813 2.359 2.017 1.00 94.12 126 ALA A CA 1
ATOM 1010 C C . ALA A 1 126 ? -14.950 2.696 3.516 1.00 94.12 126 ALA A C 1
ATOM 1012 O O . ALA A 1 126 ? -13.983 3.115 4.147 1.00 94.12 126 ALA A O 1
ATOM 1013 N N . THR A 1 127 ? -16.119 2.450 4.113 1.00 93.56 127 THR A N 1
ATOM 1014 C CA . THR A 1 127 ? -16.358 2.647 5.553 1.00 93.56 127 THR A CA 1
ATOM 1015 C C . THR A 1 127 ? -15.519 1.686 6.399 1.00 93.56 127 THR A C 1
ATOM 1017 O O . THR A 1 127 ? -14.822 2.127 7.311 1.00 93.56 127 THR A O 1
ATOM 1020 N N . ASN A 1 128 ? -15.508 0.394 6.059 1.00 94.31 128 ASN A N 1
ATOM 1021 C CA . ASN A 1 128 ? -14.681 -0.614 6.733 1.00 94.31 128 ASN A CA 1
ATOM 1022 C C . ASN A 1 128 ? -13.180 -0.302 6.597 1.00 94.31 128 ASN A C 1
ATOM 1024 O O . ASN A 1 128 ? -12.417 -0.451 7.551 1.00 94.31 128 ASN A O 1
ATOM 1028 N N . PHE A 1 129 ? -12.753 0.197 5.434 1.00 95.94 129 PHE A N 1
ATOM 1029 C CA . PHE A 1 129 ? -11.378 0.636 5.229 1.00 95.94 129 PHE A CA 1
ATOM 1030 C C . PHE A 1 129 ? -11.026 1.851 6.099 1.00 95.94 129 PHE A C 1
ATOM 1032 O O . PHE A 1 129 ? -9.969 1.866 6.720 1.00 95.94 129 PHE A O 1
ATOM 1039 N N . LEU A 1 130 ? -11.907 2.850 6.221 1.00 94.44 130 LEU A N 1
ATOM 1040 C CA . LEU A 1 130 ? -11.681 3.996 7.112 1.00 94.44 130 LEU A CA 1
ATOM 1041 C C . LEU A 1 130 ? -11.618 3.593 8.595 1.00 94.44 130 LEU A C 1
ATOM 1043 O O . LEU A 1 130 ? -10.835 4.177 9.342 1.00 94.44 130 LEU A O 1
ATOM 1047 N N . GLN A 1 131 ? -12.368 2.571 9.019 1.00 92.88 131 GLN A N 1
ATOM 1048 C CA . GLN A 1 131 ? -12.235 1.986 10.362 1.00 92.88 131 GLN A CA 1
ATOM 1049 C C . GLN A 1 131 ? -10.854 1.336 10.565 1.00 92.88 131 GLN A C 1
ATOM 1051 O O . GLN A 1 131 ? -10.216 1.559 11.593 1.00 92.88 131 GLN A O 1
ATOM 1056 N N . HIS A 1 132 ? -10.341 0.611 9.565 1.00 93.69 132 HIS A N 1
ATOM 1057 C CA . HIS A 1 132 ? -8.967 0.084 9.563 1.00 93.69 132 HIS A CA 1
ATOM 1058 C C . HIS A 1 132 ? -7.908 1.201 9.623 1.00 93.69 132 HIS A C 1
ATOM 1060 O O . HIS A 1 132 ? -6.950 1.119 10.391 1.00 93.69 132 HIS A O 1
ATOM 1066 N N . ILE A 1 133 ? -8.102 2.297 8.880 1.00 93.56 133 ILE A N 1
ATOM 1067 C CA . ILE A 1 133 ? -7.241 3.489 8.969 1.00 93.56 133 ILE A CA 1
ATOM 1068 C C . ILE A 1 133 ? -7.286 4.108 10.376 1.00 93.56 133 ILE A C 1
ATOM 1070 O O . ILE A 1 133 ? -6.244 4.510 10.891 1.00 93.56 133 ILE A O 1
ATOM 1074 N N . ALA A 1 134 ? -8.447 4.137 11.036 1.00 90.94 134 ALA A N 1
ATOM 1075 C CA . ALA A 1 134 ? -8.549 4.591 12.421 1.00 90.94 134 ALA A CA 1
ATOM 1076 C C . ALA A 1 134 ? -7.796 3.668 13.405 1.00 90.94 134 ALA A C 1
ATOM 1078 O O . ALA A 1 134 ? -7.152 4.184 14.321 1.00 90.94 134 ALA A O 1
ATOM 1079 N N . SER A 1 135 ? -7.787 2.341 13.197 1.00 90.06 135 SER A N 1
ATOM 1080 C CA . SER A 1 135 ? -6.965 1.406 13.998 1.00 90.06 135 SER A CA 1
ATOM 1081 C C . SER A 1 135 ? -5.468 1.713 13.853 1.00 90.06 135 SER A C 1
ATOM 1083 O O . SER A 1 135 ? -4.774 1.936 14.849 1.00 90.06 135 SER A O 1
ATOM 1085 N N . LEU A 1 136 ? -4.993 1.874 12.610 1.00 89.56 136 LEU A N 1
ATOM 1086 C CA . LEU A 1 136 ? -3.615 2.284 12.313 1.00 89.56 136 LEU A CA 1
ATOM 1087 C C . LEU A 1 136 ? -3.240 3.606 13.004 1.00 89.56 136 LEU A C 1
ATOM 1089 O O . LEU A 1 136 ? -2.189 3.692 13.636 1.00 89.56 136 LEU A O 1
ATOM 1093 N N . ILE A 1 137 ? -4.093 4.630 12.927 1.00 90.19 137 ILE A N 1
ATOM 1094 C CA . ILE A 1 137 ? -3.851 5.933 13.571 1.00 90.19 137 ILE A CA 1
ATOM 1095 C C . ILE A 1 137 ? -3.835 5.817 15.106 1.00 90.19 137 ILE A C 1
ATOM 1097 O O . ILE A 1 137 ? -3.071 6.520 15.765 1.00 90.19 137 ILE A O 1
ATOM 1101 N N . THR A 1 138 ? -4.621 4.911 15.694 1.00 87.12 138 THR A N 1
ATOM 1102 C CA . THR A 1 138 ? -4.731 4.765 17.157 1.00 87.12 138 THR A CA 1
ATOM 1103 C C . THR A 1 138 ? -3.383 4.439 17.812 1.00 87.12 138 THR A C 1
ATOM 1105 O O . THR A 1 138 ? -3.077 4.990 18.867 1.00 87.12 138 THR A O 1
ATOM 1108 N N . GLY A 1 139 ? -2.537 3.619 17.175 1.00 82.38 139 GLY A N 1
ATOM 1109 C CA . GLY A 1 139 ? -1.234 3.207 17.718 1.00 82.38 139 GLY A CA 1
ATOM 1110 C C . GLY A 1 139 ? -0.304 4.373 18.111 1.00 82.38 139 GLY A C 1
ATOM 1111 O O . GLY A 1 139 ? 0.136 4.414 19.267 1.00 82.38 139 GLY A O 1
ATOM 1112 N N . PRO A 1 140 ? -0.007 5.316 17.193 1.00 86.19 140 PRO A N 1
ATOM 1113 C CA . PRO A 1 140 ? 0.696 6.564 17.489 1.00 86.19 140 PRO A CA 1
ATOM 1114 C C . PRO A 1 140 ? -0.011 7.459 18.514 1.00 86.19 140 PRO A C 1
ATOM 1116 O O . PRO A 1 140 ? 0.652 7.999 19.400 1.00 86.19 140 PRO A O 1
ATOM 1119 N N . LEU A 1 141 ? -1.339 7.608 18.428 1.00 87.25 141 LEU A N 1
ATOM 1120 C CA . LEU A 1 141 ? -2.088 8.513 19.310 1.00 87.25 141 LEU A CA 1
ATOM 1121 C C . LEU A 1 141 ? -2.076 8.065 20.774 1.00 87.25 141 LEU A C 1
ATOM 1123 O O . LEU A 1 141 ? -1.894 8.886 21.668 1.00 87.25 141 LEU A O 1
ATOM 1127 N N . THR A 1 142 ? -2.194 6.761 21.030 1.00 85.88 142 THR A N 1
ATOM 1128 C CA . THR A 1 142 ? -2.170 6.204 22.393 1.00 85.88 142 THR A CA 1
ATOM 1129 C C . THR A 1 142 ? -0.757 6.011 22.958 1.00 85.88 142 THR A C 1
ATOM 1131 O O . THR A 1 142 ? -0.594 5.439 24.034 1.00 85.88 142 THR A O 1
ATOM 1134 N N . ALA A 1 143 ? 0.295 6.440 22.249 1.00 84.62 143 ALA A N 1
ATOM 1135 C CA . ALA A 1 143 ? 1.665 6.331 22.742 1.00 84.62 143 ALA A CA 1
ATOM 1136 C C . ALA A 1 143 ? 1.911 7.303 23.910 1.00 84.62 143 ALA A C 1
ATOM 1138 O O . ALA A 1 143 ? 1.869 8.526 23.742 1.00 84.62 143 ALA A O 1
ATOM 1139 N N . THR A 1 144 ? 2.207 6.753 25.091 1.00 81.94 144 THR A N 1
ATOM 1140 C CA . THR A 1 144 ? 2.480 7.528 26.310 1.00 81.94 144 THR A CA 1
ATOM 1141 C C . THR A 1 144 ? 3.729 8.403 26.166 1.00 81.94 144 THR A C 1
ATOM 1143 O O . THR A 1 144 ? 4.623 8.113 25.368 1.00 81.94 144 THR A O 1
ATOM 1146 N N . THR A 1 145 ? 3.835 9.460 26.976 1.00 86.50 145 THR A N 1
ATOM 1147 C CA . THR A 1 145 ? 5.033 10.320 27.030 1.00 86.50 145 THR A CA 1
ATOM 1148 C C . THR A 1 145 ? 6.301 9.513 27.323 1.00 86.50 145 THR A C 1
ATOM 1150 O O . THR A 1 145 ? 7.314 9.701 26.655 1.00 86.50 145 THR A O 1
ATOM 1153 N N . GLU A 1 146 ? 6.226 8.556 28.251 1.00 84.50 146 GLU A N 1
ATOM 1154 C CA . GLU A 1 146 ? 7.323 7.636 28.568 1.00 84.50 146 GLU A CA 1
ATOM 1155 C C . GLU A 1 146 ? 7.721 6.784 27.349 1.00 84.50 146 GLU A C 1
ATOM 1157 O O . GLU A 1 146 ? 8.905 6.657 27.034 1.00 84.50 146 GLU A O 1
ATOM 1162 N N . PHE A 1 147 ? 6.744 6.239 26.612 1.00 84.31 147 PHE A N 1
ATOM 1163 C CA . PHE A 1 147 ? 7.023 5.499 25.383 1.00 84.31 147 PHE A CA 1
ATOM 1164 C C . PHE A 1 147 ? 7.690 6.403 24.335 1.00 84.31 147 PHE A C 1
ATOM 1166 O O . PHE A 1 147 ? 8.689 6.006 23.739 1.00 84.31 147 PHE A O 1
ATOM 1173 N N . LYS A 1 148 ? 7.183 7.626 24.129 1.00 88.62 148 LYS A N 1
ATOM 1174 C CA . LYS A 1 148 ? 7.748 8.608 23.185 1.00 88.62 148 LYS A CA 1
ATOM 1175 C C . LYS A 1 148 ? 9.203 8.955 23.533 1.00 88.62 148 LYS A C 1
ATOM 1177 O O . LYS A 1 148 ? 10.040 9.017 22.636 1.00 88.62 148 LYS A O 1
ATOM 1182 N N . GLN A 1 149 ? 9.524 9.101 24.820 1.00 88.38 149 GLN A N 1
ATOM 1183 C CA . GLN A 1 149 ? 10.893 9.316 25.306 1.00 88.38 149 GLN A CA 1
ATOM 1184 C C . GLN A 1 149 ? 11.798 8.095 25.065 1.00 88.38 149 GLN A C 1
ATOM 1186 O O . GLN A 1 149 ? 12.883 8.248 24.505 1.00 88.38 149 GLN A O 1
ATOM 1191 N N . LYS A 1 150 ? 11.348 6.878 25.409 1.00 86.38 150 LYS A N 1
ATOM 1192 C CA . LYS A 1 150 ? 12.097 5.632 25.143 1.00 86.38 150 LYS A CA 1
ATOM 1193 C C . LYS A 1 150 ? 12.326 5.403 23.647 1.00 86.38 150 LYS A C 1
ATOM 1195 O O . LYS A 1 150 ? 13.406 4.973 23.248 1.00 86.38 150 LYS A O 1
ATOM 1200 N N . PHE A 1 151 ? 11.331 5.712 22.818 1.00 86.56 151 PHE A N 1
ATOM 1201 C CA . PHE A 1 151 ? 11.430 5.629 21.365 1.00 86.56 151 PHE A CA 1
ATOM 1202 C C . PHE A 1 151 ? 12.472 6.612 20.824 1.00 86.56 151 PHE A C 1
ATOM 1204 O O . PHE A 1 151 ? 13.387 6.180 20.127 1.00 86.56 151 PHE A O 1
ATOM 1211 N N . LYS A 1 152 ? 12.413 7.890 21.230 1.00 90.00 152 LYS A N 1
ATOM 1212 C CA . LYS A 1 152 ? 13.426 8.902 20.895 1.00 90.00 152 LYS A CA 1
ATOM 1213 C C . LYS A 1 152 ? 14.845 8.440 21.268 1.00 90.00 152 LYS A C 1
ATOM 1215 O O . LYS A 1 152 ? 15.707 8.389 20.395 1.00 90.00 152 LYS A O 1
ATOM 1220 N N . ALA A 1 153 ? 15.057 7.989 22.505 1.00 87.62 153 ALA A N 1
ATOM 1221 C CA . ALA A 1 153 ? 16.352 7.471 22.961 1.00 87.62 153 ALA A CA 1
ATOM 1222 C C . ALA A 1 153 ? 16.816 6.217 22.176 1.00 87.62 153 ALA A C 1
ATOM 1224 O O . ALA A 1 153 ? 18.011 6.006 21.949 1.00 87.62 153 ALA A O 1
ATOM 1225 N N . SER A 1 154 ? 15.881 5.383 21.699 1.00 86.69 154 SER A N 1
ATOM 1226 C CA . SER A 1 154 ? 16.189 4.245 20.817 1.00 86.69 154 SER A CA 1
ATOM 1227 C C . SER A 1 154 ? 16.539 4.658 19.382 1.00 86.69 154 SER A C 1
ATOM 1229 O O . SER A 1 154 ? 17.194 3.880 18.690 1.00 86.69 154 SER A O 1
ATOM 1231 N N . LEU A 1 155 ? 16.134 5.844 18.919 1.00 85.31 155 LEU A N 1
ATOM 1232 C CA . LEU A 1 155 ? 16.588 6.397 17.639 1.00 85.31 155 LEU A CA 1
ATOM 1233 C C . LEU A 1 155 ? 17.982 7.024 17.787 1.00 85.31 155 LEU A C 1
ATOM 1235 O O . LEU A 1 155 ? 18.873 6.735 16.991 1.00 85.31 155 LEU A O 1
ATOM 1239 N N . GLU A 1 156 ? 18.192 7.808 18.847 1.00 87.44 156 GLU A N 1
ATOM 1240 C CA . GLU A 1 156 ? 19.473 8.459 19.161 1.00 87.44 156 GLU A CA 1
ATOM 1241 C C . GLU A 1 156 ? 20.605 7.430 19.344 1.00 87.44 156 GLU A C 1
ATOM 1243 O O . GLU A 1 156 ? 21.676 7.571 18.758 1.00 87.44 156 GLU A O 1
ATOM 1248 N N . SER A 1 157 ? 20.346 6.318 20.043 1.00 88.06 157 SER A N 1
ATOM 1249 C CA . SER A 1 157 ? 21.325 5.224 20.212 1.00 88.06 157 SER A CA 1
ATOM 1250 C C . SER A 1 157 ? 21.641 4.425 18.934 1.00 88.06 157 SER A C 1
ATOM 1252 O O . SER A 1 157 ? 22.564 3.611 18.938 1.00 88.06 157 SER A O 1
ATOM 1254 N N . ARG A 1 158 ? 20.925 4.657 17.823 1.00 85.31 158 ARG A N 1
ATOM 1255 C CA . ARG A 1 158 ? 21.207 4.060 16.500 1.00 85.31 158 ARG A CA 1
ATOM 1256 C C . ARG A 1 158 ? 22.049 4.971 15.596 1.00 85.31 158 ARG A C 1
ATOM 1258 O O . ARG A 1 158 ? 22.143 4.697 14.402 1.00 85.31 158 ARG A O 1
ATOM 1265 N N . ASN A 1 159 ? 22.644 6.037 16.140 1.00 85.19 159 ASN A N 1
ATOM 1266 C CA . ASN A 1 159 ? 23.379 7.069 15.393 1.00 85.19 159 ASN A CA 1
ATOM 1267 C C . ASN A 1 159 ? 22.535 7.761 14.302 1.00 85.19 159 ASN A C 1
ATOM 1269 O O . ASN A 1 159 ? 23.065 8.207 13.284 1.00 85.19 159 ASN A O 1
ATOM 1273 N N . ILE A 1 160 ? 21.216 7.852 14.502 1.00 84.44 160 ILE A N 1
ATOM 1274 C CA . ILE A 1 160 ? 20.331 8.666 13.659 1.00 84.44 160 ILE A CA 1
ATOM 1275 C C . ILE A 1 160 ? 20.585 10.141 14.002 1.00 84.44 160 ILE A C 1
ATOM 1277 O O . ILE A 1 160 ? 20.743 10.478 15.177 1.00 84.44 160 ILE A O 1
ATOM 1281 N N . SER A 1 161 ? 20.656 11.025 12.999 1.00 90.50 161 SER A N 1
ATOM 1282 C CA . SER A 1 161 ? 20.987 12.433 13.250 1.00 90.50 161 SER A CA 1
ATOM 1283 C C . SER A 1 161 ? 19.909 13.111 14.113 1.00 90.50 161 SER A C 1
ATOM 1285 O O . SER A 1 161 ? 18.730 12.783 13.965 1.00 90.50 161 SER A O 1
ATOM 1287 N N . PRO A 1 162 ? 20.246 14.087 14.980 1.00 88.81 162 PRO A N 1
ATOM 1288 C CA . PRO A 1 162 ? 19.246 14.786 15.794 1.00 88.81 162 PRO A CA 1
ATOM 1289 C C . PRO A 1 162 ? 18.113 15.419 14.968 1.00 88.81 162 PRO A C 1
ATOM 1291 O O . PRO A 1 162 ? 16.968 15.453 15.416 1.00 88.81 162 PRO A O 1
ATOM 1294 N N . THR A 1 163 ? 18.417 15.864 13.744 1.00 89.25 163 THR A N 1
ATOM 1295 C CA . THR A 1 163 ? 17.442 16.392 12.779 1.00 89.25 163 THR A CA 1
ATOM 1296 C C . THR A 1 163 ? 16.476 15.310 12.296 1.00 89.25 163 THR A C 1
ATOM 1298 O O . THR A 1 163 ? 15.266 15.530 12.298 1.00 89.25 163 THR A O 1
ATOM 1301 N N . ASP A 1 164 ? 16.982 14.127 11.938 1.00 83.19 164 ASP A N 1
ATOM 1302 C CA . ASP A 1 164 ? 16.144 12.995 11.522 1.00 83.19 164 ASP A CA 1
ATOM 1303 C C . ASP A 1 164 ? 15.317 12.454 12.697 1.00 83.19 164 ASP A C 1
ATOM 1305 O O . ASP A 1 164 ? 14.143 12.133 12.528 1.00 83.19 164 ASP A O 1
ATOM 1309 N N . VAL A 1 165 ? 15.883 12.409 13.911 1.00 86.25 165 VAL A N 1
ATOM 1310 C CA . VAL A 1 165 ? 15.136 12.065 15.133 1.00 86.25 165 VAL A CA 1
ATOM 1311 C C . VAL A 1 165 ? 13.984 13.048 15.344 1.00 86.25 165 VAL A C 1
ATOM 1313 O O . VAL A 1 165 ? 12.855 12.614 15.561 1.00 86.25 165 VAL A O 1
ATOM 1316 N N . ALA A 1 166 ? 14.225 14.359 15.239 1.00 86.56 166 ALA A N 1
ATOM 1317 C CA . ALA A 1 166 ? 13.169 15.363 15.358 1.00 86.56 166 ALA A CA 1
ATOM 1318 C C . ALA A 1 166 ? 12.075 15.177 14.289 1.00 86.56 166 ALA A C 1
ATOM 1320 O O . ALA A 1 166 ? 10.894 15.135 14.634 1.00 86.56 166 ALA A O 1
ATOM 1321 N N . ALA A 1 167 ? 12.456 14.969 13.024 1.00 83.94 167 ALA A N 1
ATOM 1322 C CA . ALA A 1 167 ? 11.527 14.734 11.915 1.00 83.94 167 ALA A CA 1
ATOM 1323 C C . ALA A 1 167 ? 10.734 13.414 12.029 1.00 83.94 167 ALA A C 1
ATOM 1325 O O . ALA A 1 167 ? 9.627 13.309 11.507 1.00 83.94 167 ALA A O 1
ATOM 1326 N N . LEU A 1 168 ? 11.262 12.401 12.722 1.00 82.94 168 LEU A N 1
ATOM 1327 C CA . LEU A 1 168 ? 10.515 11.183 13.051 1.00 82.94 168 LEU A CA 1
ATOM 1328 C C . LEU A 1 168 ? 9.549 11.403 14.225 1.00 82.94 168 LEU A C 1
ATOM 1330 O O . LEU A 1 168 ? 8.455 10.836 14.238 1.00 82.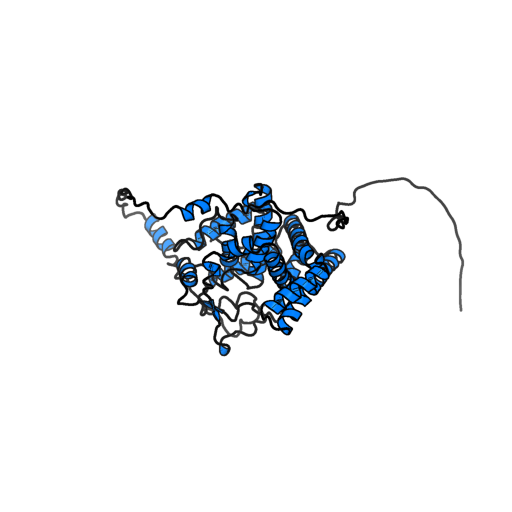94 168 LEU A O 1
ATOM 1334 N N . MET A 1 169 ? 9.918 12.247 15.192 1.00 87.56 169 MET A N 1
ATOM 1335 C CA . MET A 1 169 ? 9.066 12.573 16.339 1.00 87.56 169 MET A CA 1
ATOM 1336 C C . MET A 1 169 ? 7.868 13.464 15.968 1.00 87.56 169 MET A C 1
ATOM 1338 O O . MET A 1 169 ? 6.806 13.291 16.568 1.00 87.56 169 MET A O 1
ATOM 1342 N N . THR A 1 170 ? 7.956 14.323 14.942 1.00 86.00 170 THR A N 1
ATOM 1343 C CA . THR A 1 170 ? 6.769 15.036 14.410 1.00 86.00 170 THR A CA 1
ATOM 1344 C C . THR A 1 170 ? 5.736 14.084 13.796 1.00 86.00 170 THR A C 1
ATOM 1346 O O . THR A 1 170 ? 4.568 14.441 13.658 1.00 86.00 170 THR A O 1
ATOM 1349 N N . GLY A 1 171 ? 6.095 12.826 13.500 1.00 83.31 171 GLY A N 1
ATOM 1350 C CA . GLY A 1 171 ? 5.152 11.802 13.039 1.00 83.31 171 GLY A CA 1
ATOM 1351 C C . GLY A 1 171 ? 3.952 11.584 13.973 1.00 83.31 171 GLY A C 1
ATOM 1352 O O . GLY A 1 171 ? 2.879 11.194 13.509 1.00 83.31 171 GLY A O 1
ATOM 1353 N N . PHE A 1 172 ? 4.095 11.876 15.272 1.00 88.56 172 PHE A N 1
ATOM 1354 C CA . PHE A 1 172 ? 2.981 11.836 16.224 1.00 88.56 172 PHE A CA 1
ATOM 1355 C C . PHE A 1 172 ? 1.965 12.970 15.992 1.00 88.56 172 PHE A C 1
ATOM 1357 O O . PHE A 1 172 ? 0.768 12.754 16.163 1.00 88.56 172 PHE A O 1
ATOM 1364 N N . GLU A 1 173 ? 2.414 14.147 15.554 1.00 90.19 173 GLU A N 1
ATOM 1365 C CA . GLU A 1 173 ? 1.559 15.296 15.211 1.00 90.19 173 GLU A CA 1
ATOM 1366 C C . GLU A 1 173 ? 0.841 15.073 13.871 1.00 90.19 173 GLU A C 1
ATOM 1368 O O . GLU A 1 173 ? -0.333 15.418 13.717 1.00 90.19 173 GLU A O 1
ATOM 1373 N N . HIS A 1 174 ? 1.501 14.408 12.916 1.00 90.12 174 HIS A N 1
ATOM 1374 C CA . HIS A 1 174 ? 0.874 13.976 11.663 1.00 90.12 174 HIS A CA 1
ATOM 1375 C C . HIS A 1 174 ? -0.277 12.978 11.891 1.00 90.12 174 HIS A C 1
ATOM 1377 O O . HIS A 1 174 ? -1.258 12.998 11.148 1.00 90.12 174 HIS A O 1
ATOM 1383 N N . ALA A 1 175 ? -0.214 12.141 12.935 1.00 89.88 175 ALA A N 1
ATOM 1384 C CA . ALA A 1 175 ? -1.312 11.240 13.292 1.00 89.88 175 ALA A CA 1
ATOM 1385 C C . ALA A 1 175 ? -2.558 11.995 13.807 1.00 89.88 175 ALA A C 1
ATOM 1387 O O . ALA A 1 175 ? -3.674 11.658 13.403 1.00 89.88 175 ALA A O 1
ATOM 1388 N N . GLU A 1 176 ? -2.389 13.040 14.630 1.00 90.38 176 GLU A N 1
ATOM 1389 C CA . GLU A 1 176 ? -3.507 13.903 15.060 1.00 90.38 176 GLU A CA 1
ATOM 1390 C C . GLU A 1 176 ? -4.049 14.738 13.891 1.00 90.38 176 GLU A C 1
ATOM 1392 O O . GLU A 1 176 ? -5.258 14.773 13.671 1.00 90.38 176 GLU A O 1
ATOM 1397 N N . THR A 1 177 ? -3.167 15.331 13.077 1.00 92.00 177 THR A N 1
ATOM 1398 C CA . THR A 1 177 ? -3.545 16.079 11.862 1.00 92.00 177 THR A CA 1
ATOM 1399 C C . THR A 1 177 ? -4.391 15.221 10.919 1.00 92.00 177 THR A C 1
ATOM 1401 O O . THR A 1 177 ? -5.417 15.672 10.406 1.00 92.00 177 THR A O 1
ATOM 1404 N N . LEU A 1 178 ? -4.012 13.956 10.716 1.00 91.06 178 LEU A N 1
ATOM 1405 C CA . LEU A 1 178 ? -4.756 13.030 9.868 1.00 91.06 178 LEU A CA 1
ATOM 1406 C C . LEU A 1 178 ? -6.124 12.661 10.461 1.00 91.06 178 LEU A C 1
ATOM 1408 O O . LEU A 1 178 ? -7.121 12.655 9.736 1.00 91.06 178 LEU A O 1
ATOM 1412 N N . LYS A 1 179 ? -6.191 12.395 11.771 1.00 92.06 179 LYS A N 1
ATOM 1413 C CA . LYS A 1 179 ? -7.449 12.150 12.492 1.00 92.06 179 LYS A CA 1
ATOM 1414 C C . LYS A 1 179 ? -8.401 13.340 12.364 1.00 92.06 179 LYS A C 1
ATOM 1416 O O . LYS A 1 179 ? -9.542 13.140 11.948 1.00 92.06 179 LYS A O 1
ATOM 1421 N N . GLN A 1 180 ? -7.923 14.557 12.632 1.00 92.38 180 GLN A N 1
ATOM 1422 C CA . GLN A 1 180 ? -8.716 15.780 12.500 1.00 92.38 180 GLN A CA 1
ATOM 1423 C C . GLN A 1 180 ? -9.188 15.977 11.053 1.00 92.38 180 GLN A C 1
ATOM 1425 O O . GLN A 1 180 ? -10.368 16.200 10.816 1.00 92.38 180 GLN A O 1
ATOM 1430 N N . SER A 1 181 ? -8.304 15.786 10.067 1.00 91.25 181 SER A N 1
ATOM 1431 C CA . SER A 1 181 ? -8.634 15.890 8.639 1.00 91.25 181 SER A CA 1
ATOM 1432 C C . SER A 1 181 ? -9.788 14.955 8.235 1.00 91.25 181 SER A C 1
ATOM 1434 O O . SER A 1 181 ? -10.701 15.379 7.515 1.00 91.25 181 SER A O 1
ATOM 1436 N N . ILE A 1 182 ? -9.798 13.711 8.733 1.00 91.12 182 ILE A N 1
ATOM 1437 C CA . ILE A 1 182 ? -10.897 12.756 8.517 1.00 91.12 182 ILE A CA 1
ATOM 1438 C C . ILE A 1 182 ? -12.171 13.220 9.246 1.00 91.12 182 ILE A C 1
ATOM 1440 O O . ILE A 1 182 ? -13.235 13.266 8.627 1.00 91.12 182 ILE A O 1
ATOM 1444 N N . GLN A 1 183 ? -12.073 13.610 10.522 1.00 91.81 183 GLN A N 1
ATOM 1445 C CA . GLN A 1 183 ? -13.212 14.086 11.321 1.00 91.81 183 GLN A CA 1
ATOM 1446 C C . GLN A 1 183 ? -13.882 15.324 10.704 1.00 91.81 183 GLN A C 1
ATOM 1448 O O . GLN A 1 183 ? -15.103 15.345 10.560 1.00 91.81 183 GLN A O 1
ATOM 1453 N N . ASP A 1 184 ? -13.104 16.302 10.241 1.00 92.69 184 ASP A N 1
ATOM 1454 C CA . ASP A 1 184 ? -13.595 17.495 9.544 1.00 92.69 184 ASP A CA 1
ATOM 1455 C C . ASP A 1 184 ? -14.352 17.143 8.260 1.00 92.69 184 ASP A C 1
ATOM 1457 O O . ASP A 1 184 ? -15.353 17.775 7.924 1.00 92.69 184 ASP A O 1
ATOM 1461 N N . GLY A 1 185 ? -13.886 16.128 7.526 1.00 91.44 185 GLY A N 1
ATOM 1462 C CA . GLY A 1 185 ? -14.584 15.653 6.333 1.00 91.44 185 GLY A CA 1
ATOM 1463 C C . GLY A 1 185 ? -15.917 14.988 6.668 1.00 91.44 185 GLY A C 1
ATOM 1464 O O . GLY A 1 185 ? -16.916 15.252 6.002 1.00 91.44 185 GLY A O 1
ATOM 1465 N N . VAL A 1 186 ? -15.968 14.202 7.748 1.00 91.38 186 VAL A N 1
ATOM 1466 C CA . VAL A 1 186 ? -17.220 13.625 8.265 1.00 91.38 186 VAL A CA 1
ATOM 1467 C C . VAL A 1 186 ? -18.191 14.724 8.716 1.00 91.38 186 VAL A C 1
ATOM 1469 O O . VAL A 1 186 ? -19.371 14.654 8.383 1.00 91.38 186 VAL A O 1
ATOM 1472 N N . ILE A 1 187 ? -17.711 15.778 9.387 1.00 94.06 187 ILE A N 1
ATOM 1473 C CA . ILE A 1 187 ? -18.522 16.953 9.768 1.00 94.06 187 ILE A CA 1
ATOM 1474 C C . ILE A 1 187 ? -19.087 17.669 8.528 1.00 94.06 187 ILE A C 1
ATOM 1476 O O . ILE A 1 187 ? -20.233 18.117 8.540 1.00 94.06 187 ILE A O 1
ATOM 1480 N N . ARG A 1 188 ? -18.322 17.731 7.430 1.00 94.56 188 ARG A N 1
ATOM 1481 C CA . ARG A 1 188 ? -18.770 18.266 6.131 1.00 94.56 188 ARG A CA 1
ATOM 1482 C C . ARG A 1 188 ? -19.664 17.313 5.323 1.00 94.56 188 ARG A C 1
ATOM 1484 O O . ARG A 1 188 ? -20.064 17.673 4.219 1.00 94.56 188 ARG A O 1
ATOM 1491 N N . ASN A 1 189 ? -20.009 16.136 5.853 1.00 92.31 189 ASN A N 1
ATOM 1492 C CA . ASN A 1 189 ? -20.736 15.070 5.152 1.00 92.31 189 ASN A CA 1
ATOM 1493 C C . ASN A 1 189 ? -20.043 14.604 3.851 1.00 92.31 189 ASN A C 1
ATOM 1495 O O . ASN A 1 189 ? -20.703 14.228 2.882 1.00 92.31 189 ASN A O 1
ATOM 1499 N N . GLU A 1 190 ? -18.706 14.620 3.816 1.00 93.25 190 GLU A N 1
ATOM 1500 C CA . GLU A 1 190 ? -17.938 14.012 2.725 1.00 93.25 190 GLU A CA 1
ATOM 1501 C C . GLU A 1 190 ? -18.193 12.497 2.672 1.00 93.25 190 GLU A C 1
ATOM 1503 O O . GLU A 1 190 ? -18.301 11.822 3.699 1.00 93.25 190 GLU A O 1
ATOM 1508 N N . THR A 1 191 ? -18.272 11.934 1.463 1.00 92.31 191 THR A N 1
ATOM 1509 C CA . THR A 1 191 ? -18.469 10.488 1.299 1.00 92.31 191 THR A CA 1
ATOM 1510 C C . THR A 1 191 ? -17.239 9.707 1.786 1.00 92.31 191 THR A C 1
ATOM 1512 O O . THR A 1 191 ? -16.115 10.204 1.664 1.00 92.31 191 THR A O 1
ATOM 1515 N N . PRO A 1 192 ? -17.392 8.450 2.253 1.00 91.88 192 PRO A N 1
ATOM 1516 C CA . PRO A 1 192 ? -16.256 7.591 2.606 1.00 91.88 192 PRO A CA 1
ATOM 1517 C C . PRO A 1 192 ? -15.181 7.523 1.508 1.00 91.88 192 PRO A C 1
ATOM 1519 O O . PRO A 1 192 ? -13.985 7.577 1.783 1.00 91.88 192 PRO A O 1
ATOM 1522 N N . THR A 1 193 ? -15.604 7.498 0.243 1.00 88.81 193 THR A N 1
ATOM 1523 C CA . THR A 1 193 ? -14.725 7.531 -0.932 1.00 88.81 193 THR A CA 1
ATOM 1524 C C . THR A 1 193 ? -13.916 8.831 -1.028 1.00 88.81 193 THR A C 1
ATOM 1526 O O . THR A 1 193 ? -12.716 8.782 -1.294 1.00 88.81 193 THR A O 1
ATOM 1529 N N . ALA A 1 194 ? -14.524 9.994 -0.768 1.00 89.50 194 ALA A N 1
ATOM 1530 C CA . ALA A 1 194 ? -13.817 11.277 -0.747 1.00 89.50 194 ALA A CA 1
ATOM 1531 C C . ALA A 1 194 ? -12.778 11.345 0.390 1.00 89.50 194 ALA A C 1
ATOM 1533 O O . ALA A 1 194 ? -11.654 11.798 0.168 1.00 89.50 194 ALA A O 1
ATOM 1534 N N . LEU A 1 195 ? -13.109 10.813 1.573 1.00 91.88 195 LEU A N 1
ATOM 1535 C CA . LEU A 1 195 ? -12.178 10.713 2.704 1.00 91.88 195 LEU A CA 1
ATOM 1536 C C . LEU A 1 195 ? -10.960 9.834 2.368 1.00 91.88 195 LEU A C 1
ATOM 1538 O O . LEU A 1 195 ? -9.829 10.221 2.657 1.00 91.88 195 LEU A O 1
ATOM 1542 N N . ILE A 1 196 ? -11.162 8.694 1.695 1.00 90.69 196 ILE A N 1
ATOM 1543 C CA . ILE A 1 196 ? -10.064 7.831 1.221 1.00 90.69 196 ILE A CA 1
ATOM 1544 C C . ILE A 1 196 ? -9.193 8.555 0.187 1.00 90.69 196 ILE A C 1
ATOM 1546 O O . ILE A 1 196 ? -7.967 8.471 0.253 1.00 90.69 196 ILE A O 1
ATOM 1550 N N . LEU A 1 197 ? -9.791 9.301 -0.747 1.00 85.25 197 LEU A N 1
ATOM 1551 C CA . LEU A 1 197 ? -9.028 10.066 -1.738 1.00 85.25 197 LEU A CA 1
ATOM 1552 C C . LEU A 1 197 ? -8.146 11.143 -1.086 1.00 85.25 197 LEU A C 1
ATOM 1554 O O . LEU A 1 197 ? -7.034 11.368 -1.556 1.00 85.25 197 LEU A O 1
ATOM 1558 N N . ARG A 1 198 ? -8.553 11.734 0.046 1.00 84.56 198 ARG A N 1
ATOM 1559 C CA . ARG A 1 198 ? -7.703 12.670 0.810 1.00 84.56 198 ARG A CA 1
ATOM 1560 C C . ARG A 1 198 ? -6.441 12.002 1.380 1.00 84.56 198 ARG A C 1
ATOM 1562 O O . ARG A 1 198 ? -5.407 12.663 1.458 1.00 84.56 198 ARG A O 1
ATOM 1569 N N . LEU A 1 199 ? -6.458 10.694 1.663 1.00 83.00 199 LEU A N 1
ATOM 1570 C CA . LEU A 1 199 ? -5.257 9.929 2.052 1.00 83.00 199 LEU A CA 1
ATOM 1571 C C . LEU A 1 199 ? -4.219 9.836 0.917 1.00 83.00 199 LEU A C 1
ATOM 1573 O O . LEU A 1 199 ? -3.027 9.734 1.184 1.00 83.00 199 LEU A O 1
ATOM 1577 N N . VAL A 1 200 ? -4.652 9.896 -0.350 1.00 74.38 200 VAL A N 1
ATOM 1578 C CA . VAL A 1 200 ? -3.760 9.933 -1.531 1.00 74.38 200 VAL A CA 1
ATOM 1579 C C . VAL A 1 200 ? -3.066 11.296 -1.669 1.00 74.38 200 VAL A C 1
ATOM 1581 O O . VAL A 1 200 ? -2.032 11.413 -2.331 1.00 74.38 200 VAL A O 1
ATOM 1584 N N . GLU A 1 201 ? -3.638 12.349 -1.087 1.00 71.00 201 GLU A N 1
ATOM 1585 C CA . GLU A 1 201 ? -3.154 13.730 -1.209 1.00 71.00 201 GLU A CA 1
ATOM 1586 C C . GLU A 1 201 ? -2.378 14.221 0.018 1.00 71.00 201 GLU A C 1
ATOM 1588 O O . GLU A 1 201 ? -1.562 15.130 -0.107 1.00 71.00 201 GLU A O 1
ATOM 1593 N N . SER A 1 202 ? -2.593 13.599 1.177 1.00 76.12 202 SER A N 1
ATOM 1594 C CA . SER A 1 202 ? -1.911 13.903 2.434 1.00 76.12 202 SER A CA 1
ATOM 1595 C C . SER A 1 202 ? -0.546 13.209 2.527 1.00 76.12 202 SER A C 1
ATOM 1597 O O . SER A 1 202 ? -0.435 11.986 2.431 1.00 76.12 202 SER A O 1
ATOM 1599 N N . ASN A 1 203 ? 0.504 13.992 2.791 1.00 79.88 203 ASN A N 1
ATOM 1600 C CA . ASN A 1 203 ? 1.813 13.446 3.160 1.00 79.88 203 ASN A CA 1
ATOM 1601 C C . ASN A 1 203 ? 1.800 12.886 4.601 1.00 79.88 203 ASN A C 1
ATOM 1603 O O . ASN A 1 203 ? 2.546 11.960 4.915 1.00 79.88 203 ASN A O 1
ATOM 1607 N N . ASP A 1 204 ? 0.900 13.392 5.453 1.00 85.12 204 ASP A N 1
ATOM 1608 C CA . ASP A 1 204 ? 0.695 12.955 6.842 1.00 85.12 204 ASP A CA 1
ATOM 1609 C C . ASP A 1 204 ? 0.365 11.464 6.917 1.00 85.12 204 ASP A C 1
ATOM 1611 O O . ASP A 1 204 ? 0.895 10.761 7.772 1.00 85.12 204 ASP A O 1
ATOM 1615 N N . PHE A 1 205 ? -0.441 10.946 5.981 1.00 85.25 205 PHE A N 1
ATOM 1616 C CA . PHE A 1 205 ? -0.745 9.516 5.904 1.00 85.25 205 PHE A CA 1
ATOM 1617 C C . PHE A 1 205 ? 0.510 8.659 5.699 1.00 85.25 205 PHE A C 1
ATOM 1619 O O . PHE A 1 205 ? 0.679 7.634 6.363 1.00 85.25 205 PHE A O 1
ATOM 1626 N N . LYS A 1 206 ? 1.433 9.094 4.834 1.00 83.50 206 LYS A N 1
ATOM 1627 C CA . LYS A 1 206 ? 2.695 8.382 4.601 1.00 83.50 206 LYS A CA 1
ATOM 1628 C C . LYS A 1 206 ? 3.620 8.451 5.819 1.00 83.50 206 LYS A C 1
ATOM 1630 O O . LYS A 1 206 ? 4.198 7.428 6.180 1.00 83.50 206 LYS A O 1
ATOM 1635 N N . ILE A 1 207 ? 3.729 9.618 6.455 1.00 84.75 207 ILE A N 1
ATOM 1636 C CA . ILE A 1 207 ? 4.567 9.822 7.647 1.00 84.75 207 ILE A CA 1
ATOM 1637 C C . ILE A 1 207 ? 4.015 9.023 8.842 1.00 84.75 207 ILE A C 1
ATOM 1639 O O . ILE A 1 207 ? 4.770 8.341 9.532 1.00 84.75 207 ILE A O 1
ATOM 1643 N N . MET A 1 208 ? 2.693 9.017 9.036 1.00 88.38 208 MET A N 1
ATOM 1644 C CA . MET A 1 208 ? 1.997 8.216 10.050 1.00 88.38 208 MET A CA 1
ATOM 1645 C C . MET A 1 208 ? 2.245 6.712 9.853 1.00 88.38 208 MET A C 1
ATOM 1647 O O . MET A 1 208 ? 2.503 6.002 10.826 1.00 88.38 208 MET A O 1
ATOM 1651 N N . LEU A 1 209 ? 2.232 6.220 8.606 1.00 87.44 209 LEU A N 1
ATOM 1652 C CA . LEU A 1 209 ? 2.586 4.829 8.304 1.00 87.44 209 LEU A CA 1
ATOM 1653 C C . LEU A 1 209 ? 4.067 4.523 8.579 1.00 87.44 209 LEU A C 1
ATOM 1655 O O . LEU A 1 209 ? 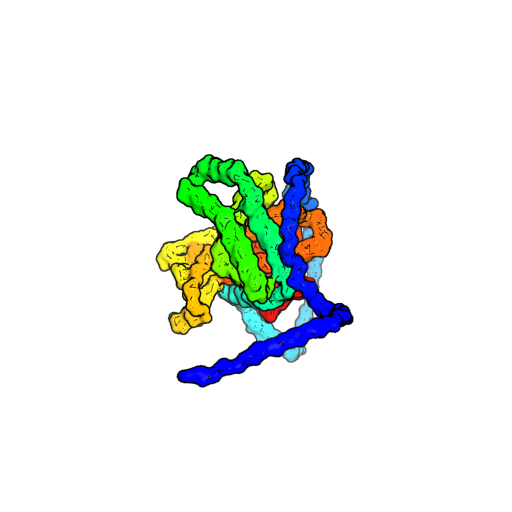4.366 3.451 9.099 1.00 87.44 209 LEU A O 1
ATOM 1659 N N . ASP A 1 210 ? 4.996 5.433 8.285 1.00 84.94 210 ASP A N 1
ATOM 1660 C CA . ASP A 1 210 ? 6.417 5.215 8.593 1.00 84.94 210 ASP A CA 1
ATOM 1661 C C . ASP A 1 210 ? 6.670 5.163 10.105 1.00 84.94 210 ASP A C 1
ATOM 1663 O O . ASP A 1 210 ? 7.340 4.240 10.579 1.00 84.94 210 ASP A O 1
ATOM 1667 N N . LEU A 1 211 ? 6.064 6.080 10.872 1.00 86.50 211 LEU A N 1
ATOM 1668 C CA . LEU A 1 211 ? 6.091 6.040 12.333 1.00 86.50 211 LEU A CA 1
ATOM 1669 C C . LEU A 1 211 ? 5.512 4.718 12.848 1.00 86.50 211 LEU A C 1
ATOM 1671 O O . LEU A 1 211 ? 6.173 4.033 13.626 1.00 86.50 211 LEU A O 1
ATOM 1675 N N . ASN A 1 212 ? 4.331 4.306 12.373 1.00 87.50 212 ASN A N 1
ATOM 1676 C CA . ASN A 1 212 ? 3.752 3.006 12.720 1.00 87.50 212 ASN A CA 1
ATOM 1677 C C . ASN A 1 212 ? 4.716 1.849 12.441 1.00 87.50 212 ASN A C 1
ATOM 1679 O O . ASN A 1 212 ? 4.870 0.970 13.283 1.00 87.50 212 ASN A O 1
ATOM 1683 N N . GLY A 1 213 ? 5.424 1.866 11.312 1.00 86.69 213 GLY A N 1
ATOM 1684 C CA . GLY A 1 213 ? 6.445 0.869 10.999 1.00 86.69 213 GLY A CA 1
ATOM 1685 C C . GLY A 1 213 ? 7.521 0.746 12.074 1.00 86.69 213 GLY A C 1
ATOM 1686 O O . GLY A 1 213 ? 7.877 -0.371 12.455 1.00 86.69 213 GLY A O 1
ATOM 1687 N N . MET A 1 214 ? 7.992 1.878 12.600 1.00 83.94 214 MET A N 1
ATOM 1688 C CA . MET A 1 214 ? 8.981 1.919 13.679 1.00 83.94 214 MET A CA 1
ATOM 1689 C C . MET A 1 214 ? 8.393 1.517 15.041 1.00 83.94 214 MET A C 1
ATOM 1691 O O . MET A 1 214 ? 9.042 0.786 15.789 1.00 83.94 214 MET A O 1
ATOM 1695 N N . LEU A 1 215 ? 7.158 1.933 15.350 1.00 85.31 215 LEU A N 1
ATOM 1696 C CA . LEU A 1 215 ? 6.440 1.529 16.567 1.00 85.31 215 LEU A CA 1
ATOM 1697 C C . LEU A 1 215 ? 6.215 0.0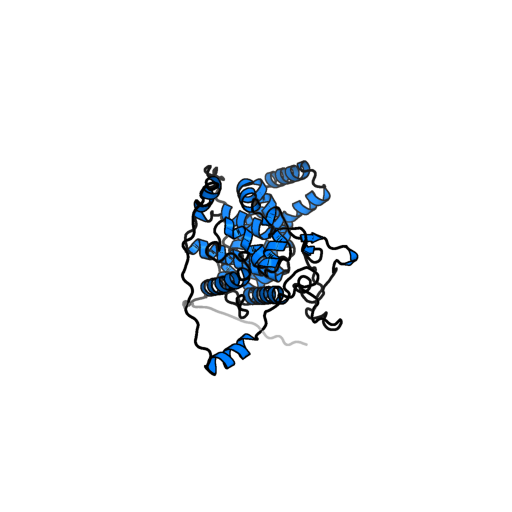13 16.610 1.00 85.31 215 LEU A C 1
ATOM 1699 O O . LEU A 1 215 ? 6.455 -0.624 17.635 1.00 85.31 215 LEU A O 1
ATOM 1703 N N . LEU A 1 216 ? 5.778 -0.567 15.492 1.00 86.75 216 LEU A N 1
ATOM 1704 C CA . LEU A 1 216 ? 5.551 -2.001 15.349 1.00 86.75 216 LEU A CA 1
ATOM 1705 C C . LEU A 1 216 ? 6.879 -2.768 15.397 1.00 86.75 216 LEU A C 1
ATOM 1707 O O . LEU A 1 216 ? 6.947 -3.786 16.074 1.00 86.75 216 LEU A O 1
ATOM 1711 N N . GLU A 1 217 ? 7.950 -2.273 14.759 1.00 85.25 217 GLU A N 1
ATOM 1712 C CA . GLU A 1 217 ? 9.302 -2.860 14.854 1.00 85.25 217 GLU A CA 1
ATOM 1713 C C . GLU A 1 217 ? 9.841 -2.888 16.291 1.00 85.25 217 GLU A C 1
ATOM 1715 O O . GLU A 1 217 ? 10.487 -3.861 16.677 1.00 85.25 217 GLU A O 1
ATOM 1720 N N . ALA A 1 218 ? 9.572 -1.850 17.088 1.00 81.19 218 ALA A N 1
ATOM 1721 C CA . ALA A 1 218 ? 9.974 -1.801 18.492 1.00 81.19 218 ALA A CA 1
ATOM 1722 C C . ALA A 1 218 ? 9.176 -2.772 19.387 1.00 81.19 218 ALA A C 1
ATOM 1724 O O . ALA A 1 218 ? 9.682 -3.180 20.430 1.00 81.19 218 ALA A O 1
ATOM 1725 N N . ARG A 1 219 ? 7.945 -3.134 18.993 1.00 80.50 219 ARG A N 1
ATOM 1726 C CA . ARG A 1 219 ? 7.056 -4.050 19.735 1.00 80.50 219 ARG A CA 1
ATOM 1727 C C . ARG A 1 219 ? 7.245 -5.517 19.336 1.00 80.50 219 ARG A C 1
ATOM 1729 O O . ARG A 1 219 ? 7.311 -6.373 20.209 1.00 80.50 219 ARG A O 1
ATOM 1736 N N . ASP A 1 220 ? 7.354 -5.796 18.038 1.00 83.69 220 ASP A N 1
ATOM 1737 C CA . ASP A 1 220 ? 7.581 -7.131 17.474 1.00 83.69 220 ASP A CA 1
ATOM 1738 C C . ASP A 1 220 ? 8.634 -7.076 16.344 1.00 83.69 220 ASP A C 1
ATOM 1740 O O . ASP A 1 220 ? 8.323 -6.915 15.156 1.00 83.69 220 ASP A O 1
ATOM 1744 N N . PRO A 1 221 ? 9.924 -7.222 16.682 1.00 85.31 221 PRO A N 1
ATOM 1745 C CA . PRO A 1 221 ? 10.977 -7.298 15.679 1.00 85.31 221 PRO A CA 1
ATOM 1746 C C . PRO A 1 221 ? 10.995 -8.640 14.922 1.00 85.31 221 PRO A C 1
ATOM 1748 O O . PRO A 1 221 ? 11.673 -8.729 13.895 1.00 85.31 221 PRO A O 1
ATOM 1751 N N . GLU A 1 222 ? 10.300 -9.691 15.378 1.00 87.06 222 GLU A N 1
ATOM 1752 C CA . GLU A 1 222 ? 10.290 -10.997 14.704 1.00 87.06 222 GLU A CA 1
ATOM 1753 C C . GLU A 1 222 ? 9.358 -11.014 13.498 1.00 87.06 222 GLU A C 1
ATOM 1755 O O . GLU A 1 222 ? 9.801 -11.404 12.416 1.00 87.06 222 GLU A O 1
ATOM 1760 N N . THR A 1 223 ? 8.120 -10.532 13.620 1.00 85.31 223 THR A N 1
ATOM 1761 C CA . THR A 1 223 ? 7.182 -10.497 12.484 1.00 85.31 223 THR A CA 1
ATOM 1762 C C . THR A 1 223 ? 7.715 -9.605 11.364 1.00 85.31 223 THR A C 1
ATOM 1764 O O . THR A 1 223 ? 7.752 -10.017 10.198 1.00 85.31 223 THR A O 1
ATOM 1767 N N . ARG A 1 224 ? 8.290 -8.438 11.694 1.00 87.56 224 ARG A N 1
ATOM 1768 C CA . ARG A 1 224 ? 9.026 -7.630 10.706 1.00 87.56 224 ARG A CA 1
ATOM 1769 C C . ARG A 1 224 ? 10.184 -8.403 10.069 1.00 87.56 224 ARG A C 1
ATOM 1771 O O . ARG A 1 224 ? 10.351 -8.345 8.847 1.00 87.56 224 ARG A O 1
ATOM 1778 N N . ARG A 1 225 ? 11.008 -9.108 10.859 1.00 87.50 225 ARG A N 1
ATOM 1779 C CA . ARG A 1 225 ? 12.115 -9.923 10.325 1.00 87.50 225 ARG A CA 1
ATOM 1780 C C . ARG A 1 2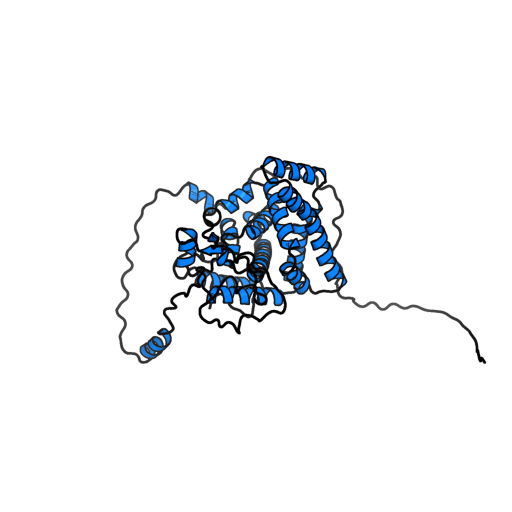25 ? 11.600 -11.035 9.412 1.00 87.50 225 ARG A C 1
ATOM 1782 O O . ARG A 1 225 ? 12.210 -11.259 8.371 1.00 87.50 225 ARG A O 1
ATOM 1789 N N . ALA A 1 226 ? 10.487 -11.687 9.741 1.00 85.25 226 ALA A N 1
ATOM 1790 C CA . ALA A 1 226 ? 9.860 -12.709 8.909 1.00 85.25 226 ALA A CA 1
ATOM 1791 C C . ALA A 1 226 ? 9.434 -12.141 7.545 1.00 85.25 226 ALA A C 1
ATOM 1793 O O . ALA A 1 226 ? 9.856 -12.671 6.515 1.00 85.25 226 ALA A O 1
ATOM 1794 N N . ILE A 1 227 ? 8.716 -11.010 7.517 1.00 87.19 227 ILE A N 1
ATOM 1795 C CA . ILE A 1 227 ? 8.306 -10.357 6.261 1.00 87.19 227 ILE A CA 1
ATOM 1796 C C . ILE A 1 227 ? 9.534 -9.944 5.431 1.00 87.19 227 ILE A C 1
ATOM 1798 O O . ILE A 1 227 ? 9.571 -10.183 4.225 1.00 87.19 227 ILE A O 1
ATOM 1802 N N . ARG A 1 228 ? 10.576 -9.388 6.065 1.00 88.12 228 ARG A N 1
ATOM 1803 C CA . ARG A 1 228 ? 11.795 -8.906 5.383 1.00 88.12 228 ARG A CA 1
ATOM 1804 C C . ARG A 1 228 ? 12.819 -9.992 5.020 1.00 88.12 228 ARG A C 1
ATOM 1806 O O . ARG A 1 228 ? 13.820 -9.679 4.380 1.00 88.12 228 ARG A O 1
ATOM 1813 N N . ARG A 1 229 ? 12.608 -11.266 5.380 1.00 86.81 229 ARG A N 1
ATOM 1814 C CA . ARG A 1 229 ? 13.493 -12.377 4.957 1.00 86.81 229 ARG A CA 1
ATOM 1815 C C . ARG A 1 229 ? 13.367 -12.714 3.464 1.00 86.81 229 ARG A C 1
ATOM 1817 O O . ARG A 1 229 ? 14.246 -13.398 2.946 1.00 86.81 229 ARG A O 1
ATOM 1824 N N . GLN A 1 230 ? 12.317 -12.242 2.790 1.00 83.75 230 GLN A N 1
ATOM 1825 C CA . GLN A 1 230 ? 12.043 -12.524 1.377 1.00 83.75 230 GLN A CA 1
ATOM 1826 C C . GLN A 1 230 ? 13.107 -11.904 0.443 1.00 83.75 230 GLN A C 1
ATOM 1828 O O . GLN A 1 230 ? 13.572 -10.797 0.726 1.00 83.75 230 GLN A O 1
ATOM 1833 N N . PRO A 1 231 ? 13.459 -12.547 -0.693 1.00 81.25 231 PRO A N 1
ATOM 1834 C CA . PRO A 1 231 ? 14.483 -12.043 -1.618 1.00 81.25 231 PRO A CA 1
ATOM 1835 C C . PRO A 1 231 ? 14.274 -10.589 -2.071 1.00 81.25 231 PRO A C 1
ATOM 1837 O O . PRO A 1 231 ? 15.217 -9.805 -2.018 1.00 81.25 231 PRO A O 1
ATOM 1840 N N . LEU A 1 232 ? 13.028 -10.203 -2.377 1.00 81.50 232 LEU A N 1
ATOM 1841 C CA . LEU A 1 232 ? 12.614 -8.859 -2.824 1.00 81.50 232 LEU A CA 1
ATOM 1842 C C . LEU A 1 232 ? 12.943 -7.722 -1.821 1.00 81.50 232 LEU A C 1
ATOM 1844 O O . LEU A 1 232 ? 12.955 -6.553 -2.201 1.00 81.50 232 LEU A O 1
ATOM 1848 N N . PHE A 1 233 ? 13.190 -8.040 -0.540 1.00 85.12 233 PHE A N 1
ATOM 1849 C CA . PHE A 1 233 ? 13.639 -7.076 0.482 1.00 85.12 233 PHE A CA 1
ATOM 1850 C C . PHE A 1 233 ? 15.161 -7.049 0.686 1.00 85.12 233 PHE A C 1
ATOM 1852 O O . PHE A 1 233 ? 15.661 -6.126 1.329 1.00 85.12 233 PHE A O 1
ATOM 1859 N N . ARG A 1 234 ? 15.888 -8.060 0.192 1.00 85.44 234 ARG A N 1
ATOM 1860 C CA . ARG A 1 234 ? 17.356 -8.160 0.275 1.00 85.44 234 ARG A CA 1
ATOM 1861 C C . ARG A 1 234 ? 18.022 -7.580 -0.966 1.00 85.44 234 ARG A C 1
ATOM 1863 O O . ARG A 1 234 ? 19.011 -6.869 -0.856 1.00 85.44 234 ARG A O 1
ATOM 1870 N N . ASP A 1 235 ? 17.442 -7.865 -2.123 1.00 85.19 235 ASP A N 1
ATOM 1871 C CA . ASP A 1 235 ? 17.806 -7.305 -3.414 1.00 85.19 235 ASP A CA 1
ATOM 1872 C C . ASP A 1 235 ? 16.664 -6.387 -3.868 1.00 85.19 235 ASP A C 1
ATOM 1874 O O . ASP A 1 235 ? 15.586 -6.835 -4.258 1.00 85.19 235 ASP A O 1
ATOM 1878 N N . ARG A 1 236 ? 16.891 -5.073 -3.764 1.00 81.31 236 ARG A N 1
ATOM 1879 C CA . ARG A 1 236 ? 15.895 -4.049 -4.113 1.00 81.31 236 ARG A CA 1
ATOM 1880 C C . ARG A 1 236 ? 15.643 -3.972 -5.624 1.00 81.31 236 ARG A C 1
ATOM 1882 O O . ARG A 1 236 ? 14.610 -3.449 -6.032 1.00 81.31 236 ARG A O 1
ATOM 1889 N N . GLY A 1 237 ? 16.596 -4.421 -6.445 1.00 85.38 237 GLY A N 1
ATOM 1890 C CA . GLY A 1 237 ? 16.579 -4.343 -7.908 1.00 85.38 237 GLY A CA 1
ATOM 1891 C C . GLY A 1 237 ? 16.426 -2.954 -8.533 1.00 85.38 237 GLY A C 1
ATOM 1892 O O . GLY A 1 237 ? 16.125 -2.828 -9.725 1.00 85.38 237 GLY A O 1
ATOM 1893 N N . ARG A 1 238 ? 16.645 -1.898 -7.747 1.00 85.25 238 ARG A N 1
ATOM 1894 C CA . ARG A 1 238 ? 16.610 -0.509 -8.199 1.00 85.25 238 ARG A CA 1
ATOM 1895 C C . ARG A 1 238 ? 17.834 0.229 -7.673 1.00 85.25 238 ARG A C 1
ATOM 1897 O O . ARG A 1 238 ? 18.125 0.148 -6.480 1.00 85.25 238 ARG A O 1
ATOM 1904 N N . ILE A 1 239 ? 18.480 0.968 -8.565 1.00 84.56 239 ILE A N 1
ATOM 1905 C CA . ILE A 1 239 ? 19.561 1.915 -8.277 1.00 84.56 239 ILE A CA 1
ATOM 1906 C C . ILE A 1 239 ? 19.058 3.342 -8.495 1.00 84.56 239 ILE A C 1
ATOM 1908 O O . ILE A 1 239 ? 18.090 3.560 -9.236 1.00 84.56 239 ILE A O 1
ATOM 1912 N N . ASP A 1 240 ? 19.714 4.308 -7.858 1.00 80.88 240 ASP A N 1
ATOM 1913 C CA . ASP A 1 240 ? 19.436 5.717 -8.111 1.00 80.88 240 ASP A CA 1
ATOM 1914 C C . ASP A 1 240 ? 19.910 6.114 -9.521 1.00 80.88 240 ASP A C 1
ATOM 1916 O O . ASP A 1 240 ? 20.962 5.677 -9.992 1.00 80.88 240 ASP A O 1
ATOM 1920 N N . VAL A 1 241 ? 19.127 6.942 -10.215 1.00 70.81 241 VAL A N 1
ATOM 1921 C CA . VAL A 1 241 ? 19.568 7.587 -11.457 1.00 70.81 241 VAL A CA 1
ATOM 1922 C C . VAL A 1 241 ? 20.533 8.736 -11.132 1.00 70.81 241 VAL A C 1
ATOM 1924 O O . VAL A 1 241 ? 20.389 9.369 -10.082 1.00 70.81 241 VAL A O 1
ATOM 1927 N N . PRO A 1 242 ? 21.468 9.074 -12.042 1.00 70.12 242 PRO A N 1
ATOM 1928 C CA . PRO A 1 242 ? 22.230 10.321 -11.965 1.00 70.12 242 PRO A CA 1
ATOM 1929 C C . PRO A 1 242 ? 21.304 11.525 -11.741 1.00 70.12 242 PRO A C 1
ATOM 1931 O O . PRO A 1 242 ? 20.199 11.557 -12.295 1.00 70.12 242 PRO A O 1
ATOM 1934 N N . LYS A 1 243 ? 21.727 12.506 -10.932 1.00 67.44 243 LYS A N 1
ATOM 1935 C CA . LYS A 1 243 ? 20.878 13.636 -10.495 1.00 67.44 243 LYS A CA 1
ATOM 1936 C C . LYS A 1 243 ? 20.315 14.429 -11.676 1.00 67.44 243 LYS A C 1
ATOM 1938 O O . LYS A 1 243 ? 19.174 14.871 -11.641 1.00 67.44 243 LYS A O 1
ATOM 1943 N N . GLU A 1 244 ? 21.084 14.502 -12.750 1.00 61.44 244 GLU A N 1
ATOM 1944 C CA . GLU A 1 244 ? 20.801 15.164 -14.024 1.00 61.44 244 GLU A CA 1
ATOM 1945 C C . GLU A 1 244 ? 19.665 14.465 -14.799 1.00 61.44 244 GLU A C 1
ATOM 1947 O O . GLU A 1 244 ? 19.046 15.052 -15.681 1.00 61.44 244 GLU A O 1
ATOM 1952 N N . ARG A 1 245 ? 19.374 13.200 -14.461 1.00 60.59 245 ARG A N 1
ATOM 1953 C CA . ARG A 1 245 ? 18.296 12.368 -15.023 1.00 60.59 245 ARG A CA 1
ATOM 1954 C C . ARG A 1 245 ? 17.115 12.191 -14.054 1.00 60.59 245 ARG A C 1
ATOM 1956 O O . ARG A 1 245 ? 16.131 11.523 -14.400 1.00 60.59 245 ARG A O 1
ATOM 1963 N N . VAL A 1 246 ? 17.182 12.773 -12.851 1.00 61.22 246 VAL A N 1
ATOM 1964 C CA . VAL A 1 246 ? 16.051 12.828 -11.915 1.00 61.22 246 VAL A CA 1
ATOM 1965 C C . VAL A 1 246 ? 15.037 13.830 -12.455 1.00 61.22 246 VAL A C 1
ATOM 1967 O O . VAL A 1 246 ? 15.275 15.034 -12.485 1.00 61.22 246 VAL A O 1
ATOM 1970 N N . ARG A 1 247 ? 13.864 13.335 -12.860 1.00 55.06 247 ARG A N 1
ATOM 1971 C CA . ARG A 1 247 ? 12.740 14.200 -13.233 1.00 55.06 247 ARG A CA 1
ATOM 1972 C C . ARG A 1 247 ? 12.203 14.854 -11.960 1.00 55.06 247 ARG A C 1
ATOM 1974 O O . ARG A 1 247 ? 11.643 14.163 -11.105 1.00 55.06 247 ARG A O 1
ATOM 1981 N N . SER A 1 248 ? 12.431 16.159 -11.829 1.00 44.41 248 SER A N 1
ATOM 1982 C CA . SER A 1 248 ? 12.140 16.941 -10.622 1.00 44.41 248 SER A CA 1
ATOM 1983 C C . SER A 1 248 ? 10.644 17.167 -10.406 1.00 44.41 248 SER A C 1
ATOM 1985 O O . SER A 1 248 ? 10.185 17.144 -9.267 1.00 44.41 248 SER A O 1
ATOM 1987 N N . GLN A 1 249 ? 9.876 17.366 -11.481 1.00 43.94 249 GLN A N 1
ATOM 1988 C CA . GLN A 1 249 ? 8.433 17.605 -11.441 1.00 43.94 249 GLN A CA 1
ATOM 1989 C C . GLN A 1 249 ? 7.769 17.004 -12.690 1.00 43.94 249 GLN A C 1
ATOM 1991 O O . GLN A 1 249 ? 8.301 17.116 -13.792 1.00 43.94 249 GLN A O 1
ATOM 1996 N N . SER A 1 250 ? 6.586 16.406 -12.539 1.00 39.28 250 SER A N 1
ATOM 1997 C CA . SER A 1 250 ? 5.591 16.387 -13.614 1.00 39.28 250 SER A CA 1
ATOM 1998 C C . SER A 1 250 ? 4.352 17.038 -13.049 1.00 39.28 250 SER A C 1
ATOM 2000 O O . SER A 1 250 ? 3.819 16.613 -12.023 1.00 39.28 250 SER A O 1
ATOM 2002 N N . VAL A 1 251 ? 3.899 18.098 -13.701 1.00 38.56 251 VAL A N 1
ATOM 2003 C CA . VAL A 1 251 ? 2.782 18.867 -13.164 1.00 38.56 251 VAL A CA 1
ATOM 2004 C C . VAL A 1 251 ? 1.462 18.105 -13.348 1.00 38.56 251 VAL A C 1
ATOM 2006 O O . VAL A 1 251 ? 0.472 18.423 -12.715 1.00 38.56 251 VAL A O 1
ATOM 2009 N N . TYR A 1 252 ? 1.447 17.030 -14.144 1.00 41.34 252 TYR A N 1
ATOM 2010 C CA . TYR A 1 252 ? 0.193 16.588 -14.724 1.00 41.34 252 TYR A CA 1
ATOM 2011 C C . TYR A 1 252 ? -0.045 15.054 -14.866 1.00 41.34 252 TYR A C 1
ATOM 2013 O O . TYR A 1 252 ? -1.064 14.671 -15.439 1.00 41.34 252 TYR A O 1
ATOM 2021 N N . ASN A 1 253 ? 0.806 14.144 -14.359 1.00 40.81 253 ASN A N 1
ATOM 2022 C CA . ASN A 1 253 ? 0.465 12.705 -14.214 1.00 40.81 253 ASN A CA 1
ATOM 2023 C C . ASN A 1 253 ? 1.303 12.037 -13.104 1.00 40.81 253 ASN A C 1
ATOM 2025 O O . ASN A 1 253 ? 2.515 11.997 -13.248 1.00 40.81 253 ASN A O 1
ATOM 2029 N N . ARG A 1 254 ? 0.705 11.433 -12.057 1.00 47.69 254 ARG A N 1
ATOM 2030 C CA . ARG A 1 254 ? 1.449 10.725 -10.980 1.00 47.69 254 ARG A CA 1
ATOM 2031 C C . ARG A 1 254 ? 2.217 9.488 -11.468 1.00 47.69 254 ARG A C 1
ATOM 2033 O O . ARG A 1 254 ? 3.252 9.140 -10.901 1.00 47.69 254 ARG A O 1
ATOM 2040 N N . HIS A 1 255 ? 1.743 8.862 -12.541 1.00 44.50 255 HIS A N 1
ATOM 2041 C CA . HIS A 1 255 ? 2.230 7.582 -13.053 1.00 44.50 255 HIS A CA 1
ATOM 2042 C C . HIS A 1 255 ? 3.203 7.706 -14.237 1.00 44.50 255 HIS A C 1
ATOM 2044 O O . HIS A 1 255 ? 4.029 6.824 -14.445 1.00 44.50 255 HIS A O 1
ATOM 2050 N N . ALA A 1 256 ? 3.198 8.814 -14.985 1.00 40.59 256 ALA A N 1
ATOM 2051 C CA . ALA A 1 256 ? 4.128 8.995 -16.114 1.00 40.59 256 ALA A CA 1
ATOM 2052 C C . ALA A 1 256 ? 5.556 9.419 -15.706 1.00 40.59 256 ALA A C 1
ATOM 2054 O O . ALA A 1 256 ? 6.406 9.663 -16.558 1.00 40.59 256 ALA A O 1
ATOM 2055 N N . GLY A 1 257 ? 5.840 9.503 -14.402 1.00 41.97 257 GLY A N 1
ATOM 2056 C CA . GLY A 1 257 ? 7.211 9.542 -13.874 1.00 41.97 257 GLY A CA 1
ATOM 2057 C C . GLY A 1 257 ? 7.830 8.149 -13.706 1.00 41.97 257 GLY A C 1
ATOM 2058 O O . GLY A 1 257 ? 8.960 8.036 -13.232 1.00 41.97 257 GLY A O 1
ATOM 2059 N N . ILE A 1 258 ? 7.072 7.100 -14.046 1.00 46.62 258 ILE A N 1
ATOM 2060 C CA . ILE A 1 258 ? 7.401 5.692 -13.802 1.00 46.62 258 ILE A CA 1
ATOM 2061 C C . ILE A 1 258 ? 7.516 4.905 -15.107 1.00 46.62 258 ILE A C 1
ATOM 2063 O O . ILE A 1 258 ? 8.395 4.054 -15.209 1.00 46.62 258 ILE A O 1
ATOM 2067 N N . ALA A 1 259 ? 6.640 5.190 -16.070 1.00 42.69 259 ALA A N 1
ATOM 2068 C CA . ALA A 1 259 ? 6.697 4.665 -17.424 1.00 42.69 259 ALA A CA 1
ATOM 2069 C C . ALA A 1 259 ? 6.735 5.830 -18.409 1.00 42.69 259 ALA A C 1
ATOM 2071 O O . ALA A 1 259 ? 5.775 6.604 -18.455 1.00 42.69 259 ALA A O 1
ATOM 2072 N N . ASP A 1 260 ? 7.809 5.951 -19.190 1.00 48.56 260 ASP A N 1
ATOM 2073 C CA . ASP A 1 260 ? 7.838 6.927 -20.277 1.00 48.56 260 ASP A CA 1
ATOM 2074 C C . ASP A 1 260 ? 8.885 6.655 -21.366 1.00 48.56 260 ASP A C 1
ATOM 2076 O O . ASP A 1 260 ? 10.065 6.505 -21.058 1.00 48.56 260 ASP A O 1
ATOM 2080 N N . GLU A 1 261 ? 8.443 6.671 -22.630 1.00 45.72 261 GLU A N 1
ATOM 2081 C CA . GLU A 1 261 ? 9.029 7.519 -23.693 1.00 45.72 261 GLU A CA 1
ATOM 2082 C C . GLU A 1 261 ? 8.403 7.284 -25.077 1.00 45.72 261 GLU A C 1
ATOM 2084 O O . GLU A 1 261 ? 8.321 8.221 -25.867 1.00 45.72 261 GLU A O 1
ATOM 2089 N N . LEU A 1 262 ? 7.914 6.074 -25.376 1.00 40.00 262 LEU A N 1
ATOM 2090 C CA . LEU A 1 262 ? 7.766 5.604 -26.765 1.00 40.00 262 LEU A CA 1
ATOM 2091 C C . LEU A 1 262 ? 6.906 6.465 -27.717 1.00 40.00 262 LEU A C 1
ATOM 2093 O O . LEU A 1 262 ? 7.056 6.371 -28.936 1.00 40.00 262 LEU A O 1
ATOM 2097 N N . HIS A 1 263 ? 5.980 7.271 -27.191 1.00 38.38 263 HIS A N 1
ATOM 2098 C CA . HIS A 1 263 ? 5.005 8.034 -27.982 1.00 38.38 263 HIS A CA 1
ATOM 2099 C C . HIS A 1 263 ? 4.819 9.501 -27.537 1.00 38.38 263 HIS A C 1
ATOM 2101 O O . HIS A 1 263 ? 3.839 10.133 -27.937 1.00 38.38 263 HIS A O 1
ATOM 2107 N N . ARG A 1 264 ? 5.710 10.073 -26.710 1.00 42.19 264 ARG A N 1
ATOM 2108 C CA . ARG A 1 264 ? 5.531 11.450 -26.207 1.00 42.19 264 ARG A CA 1
ATOM 2109 C C . ARG A 1 264 ? 6.071 12.540 -27.139 1.00 42.19 264 ARG A C 1
ATOM 2111 O O . ARG A 1 264 ? 7.092 12.381 -27.797 1.00 42.19 264 ARG A O 1
ATOM 2118 N N . ARG A 1 265 ? 5.384 13.689 -27.137 1.00 36.53 265 ARG A N 1
ATOM 2119 C CA . ARG A 1 265 ? 5.842 14.972 -27.707 1.00 36.53 265 ARG A CA 1
ATOM 2120 C C . ARG A 1 265 ? 5.838 16.051 -26.609 1.00 36.53 265 ARG A C 1
ATOM 2122 O O . ARG A 1 265 ? 4.957 15.977 -25.749 1.00 36.53 265 ARG A O 1
ATOM 2129 N N . PRO A 1 266 ? 6.702 17.085 -26.658 1.00 38.59 266 PRO A N 1
ATOM 2130 C CA . PRO A 1 266 ? 6.756 18.135 -25.626 1.00 38.59 266 PRO A CA 1
ATOM 2131 C C . PRO A 1 266 ? 5.412 18.837 -25.354 1.00 38.59 266 PRO A C 1
ATOM 2133 O O . PRO A 1 266 ? 5.102 19.211 -24.230 1.00 38.59 266 PRO A O 1
ATOM 2136 N N . SER A 1 267 ? 4.540 18.940 -26.362 1.00 33.84 267 SER A N 1
ATOM 2137 C CA . SER A 1 267 ? 3.190 19.507 -26.225 1.00 33.84 267 SER A CA 1
ATOM 2138 C C . SER A 1 267 ? 2.184 18.632 -25.454 1.00 33.84 267 SER A C 1
ATOM 2140 O O . SER A 1 267 ? 1.020 19.007 -25.342 1.00 33.84 267 SER A O 1
ATOM 2142 N N . THR A 1 268 ? 2.591 17.463 -24.944 1.00 38.62 268 THR A N 1
ATOM 2143 C CA . THR A 1 268 ? 1.719 16.486 -24.251 1.00 38.62 268 THR A CA 1
ATOM 2144 C C . THR A 1 268 ? 2.082 16.279 -22.779 1.00 38.62 268 THR A C 1
ATOM 2146 O O . THR A 1 268 ? 1.683 15.296 -22.156 1.00 38.62 268 THR A O 1
ATOM 2149 N N . GLU A 1 269 ? 2.843 17.200 -22.195 1.00 38.44 269 GLU A N 1
ATOM 2150 C CA . GLU A 1 269 ? 3.316 17.074 -20.813 1.00 38.44 269 GLU A CA 1
ATOM 2151 C C . GLU A 1 269 ? 2.228 17.402 -19.768 1.00 38.44 269 GLU A C 1
ATOM 2153 O O . GLU A 1 269 ? 2.408 17.064 -18.597 1.00 38.44 269 GLU A O 1
ATOM 2158 N N . ASN A 1 270 ? 1.073 17.961 -20.189 1.00 35.59 270 ASN A N 1
ATOM 2159 C CA . ASN A 1 270 ? 0.160 18.707 -19.312 1.00 35.59 270 ASN A CA 1
ATOM 2160 C C . ASN A 1 270 ? -1.359 18.286 -19.289 1.00 35.59 270 ASN A C 1
ATOM 2162 O O . ASN A 1 270 ? -2.196 18.934 -19.908 1.00 35.59 270 ASN A O 1
ATOM 2166 N N . PHE A 1 271 ? -1.729 17.254 -18.499 1.00 35.12 271 PHE A N 1
ATOM 2167 C CA . PHE A 1 271 ? -3.086 16.738 -18.114 1.00 35.12 271 PHE A CA 1
ATOM 2168 C C . PHE A 1 271 ? -3.731 16.922 -16.663 1.00 35.12 271 PHE A C 1
ATOM 2170 O O . PHE A 1 271 ? -4.958 16.900 -16.601 1.00 35.12 271 PHE A O 1
ATOM 2177 N N . PHE A 1 272 ? -3.044 17.127 -15.507 1.00 33.56 272 PHE A N 1
ATOM 2178 C CA . PHE A 1 272 ? -3.604 17.620 -14.205 1.00 33.56 272 PHE A CA 1
ATOM 2179 C C . PHE A 1 272 ? -3.169 19.045 -13.779 1.00 33.56 272 PHE A C 1
ATOM 2181 O O . PHE A 1 272 ? -1.998 19.377 -13.775 1.00 33.56 272 PHE A O 1
ATOM 2188 N N . ASN A 1 273 ? -4.079 19.859 -13.250 1.00 33.97 273 ASN A N 1
ATOM 2189 C CA . ASN A 1 273 ? -3.881 21.288 -12.943 1.00 33.97 273 ASN A CA 1
ATOM 2190 C C . ASN A 1 273 ? -2.947 21.700 -11.762 1.00 33.97 273 ASN A C 1
ATOM 2192 O O . ASN A 1 273 ? -3.050 22.844 -11.319 1.00 33.97 273 ASN A O 1
ATOM 2196 N N . ARG A 1 274 ? -2.070 20.841 -11.211 1.00 35.53 274 ARG A N 1
ATOM 2197 C CA . ARG A 1 274 ? -1.171 21.208 -10.083 1.00 35.53 274 ARG A CA 1
ATOM 2198 C C . ARG A 1 274 ? 0.068 20.318 -9.971 1.00 35.53 274 ARG A C 1
ATOM 2200 O O . ARG A 1 274 ? -0.038 19.110 -10.135 1.00 35.53 274 ARG A O 1
ATOM 2207 N N . ASN A 1 275 ? 1.206 20.894 -9.569 1.00 42.56 275 ASN A N 1
ATOM 2208 C CA . ASN A 1 275 ? 2.480 20.180 -9.393 1.00 42.56 275 ASN A CA 1
ATOM 2209 C C . ASN A 1 275 ? 2.332 18.906 -8.546 1.00 42.56 275 ASN A C 1
ATOM 2211 O O . ASN A 1 275 ? 1.799 18.970 -7.436 1.00 42.56 275 ASN A O 1
ATOM 2215 N N . ILE A 1 276 ? 2.871 17.772 -9.016 1.00 44.66 276 ILE A N 1
ATOM 2216 C CA . ILE A 1 276 ? 2.949 16.547 -8.211 1.00 44.66 276 ILE A CA 1
ATOM 2217 C C . ILE A 1 276 ? 4.382 16.013 -8.168 1.00 44.66 276 ILE A C 1
ATOM 2219 O O . ILE A 1 276 ? 5.055 15.871 -9.189 1.00 44.66 276 ILE A O 1
ATOM 2223 N N . ASN A 1 277 ? 4.847 15.709 -6.956 1.00 49.22 277 ASN A N 1
ATOM 2224 C CA . ASN A 1 277 ? 6.137 15.074 -6.727 1.00 49.22 277 ASN A CA 1
ATOM 2225 C C . ASN A 1 277 ? 6.032 13.557 -6.963 1.00 49.22 277 ASN A C 1
ATOM 2227 O O . ASN A 1 277 ? 5.092 12.907 -6.506 1.00 49.22 277 ASN A O 1
ATOM 2231 N N . HIS A 1 278 ? 7.015 12.983 -7.651 1.00 57.25 278 HIS A N 1
ATOM 2232 C CA . HIS A 1 278 ? 7.090 11.553 -7.918 1.00 57.25 278 HIS A CA 1
ATOM 2233 C C . HIS A 1 278 ? 7.999 10.869 -6.901 1.00 57.25 278 HIS A C 1
ATOM 2235 O O . HIS A 1 278 ? 9.219 10.866 -7.056 1.00 57.25 278 HIS A O 1
ATOM 2241 N N . ALA A 1 279 ? 7.417 10.182 -5.917 1.00 58.66 279 ALA A N 1
ATOM 2242 C CA . ALA A 1 279 ? 8.146 9.546 -4.812 1.00 58.66 279 ALA A CA 1
ATOM 2243 C C . ALA A 1 279 ? 9.216 8.501 -5.213 1.00 58.66 279 ALA A C 1
ATOM 2245 O O . ALA A 1 279 ? 9.920 7.974 -4.341 1.00 58.66 279 ALA A O 1
ATOM 2246 N N . LYS A 1 280 ? 9.313 8.156 -6.507 1.00 72.00 280 LYS A N 1
ATOM 2247 C CA . LYS A 1 280 ? 10.275 7.208 -7.084 1.00 72.00 280 LYS A CA 1
ATOM 2248 C C . LYS A 1 280 ? 10.940 7.673 -8.391 1.00 72.00 280 LYS A C 1
ATOM 2250 O O . LYS A 1 280 ? 11.655 6.865 -8.987 1.00 72.00 280 LYS A O 1
ATOM 2255 N N . SER A 1 281 ? 10.815 8.942 -8.810 1.00 62.22 281 SER A N 1
ATOM 2256 C CA . SER A 1 281 ? 11.474 9.436 -10.043 1.00 62.22 281 SER A CA 1
ATOM 2257 C C . SER A 1 281 ? 13.006 9.384 -9.999 1.00 62.22 281 SER A C 1
ATOM 2259 O O . SER A 1 281 ? 13.639 9.434 -11.056 1.00 62.22 281 SER A O 1
ATOM 2261 N N . SER A 1 282 ? 13.606 9.195 -8.823 1.00 65.88 282 SER A N 1
ATOM 2262 C CA . SER A 1 282 ? 15.042 8.964 -8.656 1.00 65.88 282 SER A CA 1
ATOM 2263 C C . SER A 1 282 ? 15.517 7.538 -8.964 1.00 65.88 282 SER A C 1
ATOM 2265 O O . SER A 1 282 ? 16.710 7.307 -8.879 1.00 65.88 282 SER A O 1
ATOM 2267 N N . ASN A 1 283 ? 14.653 6.574 -9.313 1.00 75.31 283 ASN A N 1
ATOM 2268 C CA . ASN A 1 283 ? 15.045 5.156 -9.419 1.00 75.31 283 ASN A CA 1
ATOM 2269 C C . ASN A 1 283 ? 14.985 4.615 -10.858 1.00 75.31 283 ASN A C 1
ATOM 2271 O O . ASN A 1 283 ? 14.042 4.914 -11.598 1.00 75.31 283 ASN A O 1
ATOM 2275 N N . MET A 1 284 ? 15.924 3.732 -11.209 1.00 77.56 284 MET A N 1
ATOM 2276 C CA . MET A 1 284 ? 15.891 2.892 -12.417 1.00 77.56 284 MET A CA 1
ATOM 2277 C C . MET A 1 284 ? 16.189 1.420 -12.096 1.00 77.56 284 MET A C 1
ATOM 2279 O O . MET A 1 284 ? 16.677 1.103 -11.011 1.00 77.56 284 MET A O 1
ATOM 2283 N N . ARG A 1 285 ? 15.857 0.505 -13.019 1.00 82.62 285 ARG A N 1
ATOM 2284 C CA . ARG A 1 285 ? 16.077 -0.939 -12.851 1.00 82.62 285 ARG A CA 1
ATOM 2285 C C . ARG A 1 285 ? 17.579 -1.218 -12.841 1.00 82.62 285 ARG A C 1
ATOM 2287 O O . ARG A 1 285 ? 18.285 -0.804 -13.755 1.00 82.62 285 ARG A O 1
ATOM 2294 N N . ASP A 1 286 ? 18.040 -1.924 -11.816 1.00 86.94 286 ASP A N 1
ATOM 2295 C CA . ASP A 1 286 ? 19.418 -2.401 -11.736 1.00 86.94 286 ASP A CA 1
ATOM 2296 C C . ASP A 1 286 ? 19.608 -3.571 -12.726 1.00 86.94 286 ASP A C 1
ATOM 2298 O O . ASP A 1 286 ? 18.907 -4.579 -12.599 1.00 86.94 286 ASP A O 1
ATOM 2302 N N . PRO A 1 287 ? 20.509 -3.476 -13.723 1.00 82.75 287 PRO A N 1
ATOM 2303 C CA . PRO A 1 287 ? 20.743 -4.561 -14.675 1.00 82.75 287 PRO A CA 1
ATOM 2304 C C . PRO A 1 287 ? 21.448 -5.782 -14.055 1.00 82.75 287 PRO A C 1
ATOM 2306 O O . PRO A 1 287 ? 21.369 -6.879 -14.614 1.00 82.75 287 PRO A O 1
ATOM 2309 N N . LEU A 1 288 ? 22.134 -5.622 -12.918 1.00 88.19 288 LEU A N 1
ATOM 2310 C CA . LEU A 1 288 ? 22.879 -6.690 -12.245 1.00 88.19 288 LEU A CA 1
ATOM 2311 C C . LEU A 1 288 ? 22.011 -7.482 -11.257 1.00 88.19 288 LEU A C 1
ATOM 2313 O O . LEU A 1 288 ? 22.270 -8.666 -11.041 1.00 88.19 288 LEU A O 1
ATOM 2317 N N . SER A 1 289 ? 20.954 -6.874 -10.722 1.00 90.00 289 SER A N 1
ATOM 2318 C CA . SER A 1 289 ? 20.018 -7.492 -9.774 1.00 90.00 289 SER A CA 1
ATOM 2319 C C . SER A 1 289 ? 19.290 -8.726 -10.330 1.00 90.00 289 SER A C 1
ATOM 2321 O O . SER A 1 289 ? 18.732 -8.712 -11.431 1.00 90.00 289 SER A O 1
ATOM 2323 N N . GLU A 1 290 ? 19.223 -9.799 -9.537 1.00 89.56 290 GLU A N 1
ATOM 2324 C CA . GLU A 1 290 ? 18.443 -10.997 -9.878 1.00 89.56 290 GLU A CA 1
ATOM 2325 C C . GLU A 1 290 ? 16.938 -10.760 -9.755 1.00 89.56 290 GLU A C 1
ATOM 2327 O O . GLU A 1 290 ? 16.158 -11.235 -10.581 1.00 89.56 290 GLU A O 1
ATOM 2332 N N . THR A 1 291 ? 16.525 -9.947 -8.790 1.00 88.94 291 THR A N 1
ATOM 2333 C CA . THR A 1 291 ? 15.139 -9.506 -8.620 1.00 88.94 291 THR A CA 1
ATOM 2334 C C . THR A 1 291 ? 14.668 -8.711 -9.836 1.00 88.94 291 THR A C 1
ATOM 2336 O O . THR A 1 291 ? 13.623 -9.012 -10.417 1.00 88.94 291 THR A O 1
ATOM 2339 N N . ALA A 1 292 ? 15.476 -7.759 -10.306 1.00 87.56 292 ALA A N 1
ATOM 2340 C CA . ALA A 1 292 ? 15.210 -7.019 -11.535 1.00 87.56 292 ALA A CA 1
ATOM 2341 C C . ALA A 1 292 ? 15.089 -7.944 -12.758 1.00 87.56 292 ALA A C 1
ATOM 2343 O O . ALA A 1 292 ? 14.174 -7.781 -13.573 1.00 87.56 292 ALA A O 1
ATOM 2344 N N . LYS A 1 293 ? 15.970 -8.946 -12.880 1.00 87.88 293 LYS A N 1
ATOM 2345 C CA . LYS A 1 293 ? 15.911 -9.960 -13.946 1.00 87.88 293 LYS A CA 1
ATOM 2346 C C . LYS A 1 293 ? 14.653 -10.829 -13.846 1.00 87.88 293 LYS A C 1
ATOM 2348 O O . LYS A 1 293 ? 14.082 -11.150 -14.885 1.00 87.88 293 LYS A O 1
ATOM 2353 N N . GLN A 1 294 ? 14.186 -11.190 -12.649 1.00 87.69 294 GLN A N 1
ATOM 2354 C CA . GLN A 1 294 ? 12.939 -11.946 -12.460 1.00 87.69 294 GLN A CA 1
ATOM 2355 C C . GLN A 1 294 ? 11.716 -11.150 -12.932 1.00 87.69 294 GLN A C 1
ATOM 2357 O O . GLN A 1 294 ? 10.978 -11.644 -13.782 1.00 87.69 294 GLN A O 1
ATOM 2362 N N . PHE A 1 295 ? 11.568 -9.893 -12.495 1.00 87.81 295 PHE A N 1
ATOM 2363 C CA . PHE A 1 295 ? 10.493 -9.005 -12.967 1.00 87.81 295 PHE A CA 1
ATOM 2364 C C . PHE A 1 295 ? 10.570 -8.753 -14.486 1.00 87.81 295 PHE A C 1
ATOM 2366 O O . PHE A 1 295 ? 9.544 -8.705 -15.165 1.00 87.81 295 PHE A O 1
ATOM 2373 N N . SER A 1 296 ? 11.784 -8.656 -15.047 1.00 83.31 296 SER A N 1
ATOM 2374 C CA . SER A 1 296 ? 11.996 -8.567 -16.502 1.00 83.31 296 SER A CA 1
ATOM 2375 C C . SER A 1 296 ? 11.487 -9.817 -17.234 1.00 83.31 296 SER A C 1
ATOM 2377 O O . SER A 1 296 ? 10.780 -9.705 -18.233 1.00 83.31 296 SER A O 1
ATOM 2379 N N . LYS A 1 297 ? 11.829 -11.015 -16.736 1.00 83.44 297 LYS A N 1
ATOM 2380 C CA . LYS A 1 297 ? 11.477 -12.315 -17.341 1.00 83.44 297 LYS A CA 1
ATOM 2381 C C . LYS A 1 297 ? 9.974 -12.612 -17.306 1.00 83.44 297 LYS A C 1
ATOM 2383 O O . LYS A 1 297 ? 9.496 -13.338 -18.179 1.00 83.44 297 LYS A O 1
ATOM 2388 N N . SER A 1 298 ? 9.249 -12.085 -16.319 1.00 81.19 298 SER A N 1
ATOM 2389 C CA . SER A 1 298 ? 7.801 -12.267 -16.165 1.00 81.19 298 SER A CA 1
ATOM 2390 C C . SER A 1 298 ? 6.946 -11.203 -16.863 1.00 81.19 298 SER A C 1
ATOM 2392 O O . SER A 1 298 ? 5.738 -11.401 -16.984 1.00 81.19 298 SER A O 1
ATOM 2394 N N . GLY A 1 299 ? 7.547 -10.100 -17.330 1.00 75.88 299 GLY A N 1
ATOM 2395 C CA . GLY A 1 299 ? 6.818 -8.949 -17.880 1.00 75.88 299 GLY A CA 1
ATOM 2396 C C . GLY A 1 299 ? 6.137 -8.088 -16.808 1.00 75.88 299 GLY A C 1
ATOM 2397 O O . GLY A 1 299 ? 5.144 -7.428 -17.091 1.00 75.88 299 GLY A O 1
ATOM 2398 N N . THR A 1 300 ? 6.638 -8.114 -15.570 1.00 82.88 300 THR A N 1
ATOM 2399 C CA . THR A 1 300 ? 6.038 -7.396 -14.437 1.00 82.88 300 THR A CA 1
ATOM 2400 C C . THR A 1 300 ? 6.592 -5.961 -14.330 1.00 82.88 300 THR A C 1
ATOM 2402 O O . THR A 1 300 ? 7.819 -5.787 -14.357 1.00 82.88 300 THR A O 1
ATOM 2405 N N . PRO A 1 301 ? 5.745 -4.924 -14.143 1.00 78.50 301 PRO A N 1
ATOM 2406 C CA . PRO A 1 301 ? 6.191 -3.570 -13.793 1.00 78.50 301 PRO A CA 1
ATOM 2407 C C . PRO A 1 301 ? 7.006 -3.545 -12.491 1.00 78.50 301 PRO A C 1
ATOM 2409 O O . PRO A 1 301 ? 6.644 -4.211 -11.518 1.00 78.50 301 PRO A O 1
ATOM 2412 N N . PHE A 1 302 ? 8.101 -2.777 -12.452 1.00 82.25 302 PHE A N 1
ATOM 2413 C CA . PHE A 1 302 ? 9.032 -2.785 -11.318 1.00 82.25 302 PHE A CA 1
ATOM 2414 C C . PHE A 1 302 ? 9.553 -1.385 -10.969 1.00 82.25 302 PHE A C 1
ATOM 2416 O O . PHE A 1 302 ? 10.600 -0.941 -11.443 1.00 82.25 302 PHE A O 1
ATOM 2423 N N . ILE A 1 303 ? 8.793 -0.673 -10.144 1.00 77.50 303 ILE A N 1
ATOM 2424 C CA . ILE A 1 303 ? 8.883 0.770 -9.939 1.00 77.50 303 ILE A CA 1
ATOM 2425 C C . ILE A 1 303 ? 9.940 1.148 -8.891 1.00 77.50 303 ILE A C 1
ATOM 2427 O O . ILE A 1 303 ? 10.650 2.150 -9.052 1.00 77.50 303 ILE A O 1
ATOM 2431 N N . ALA A 1 304 ? 10.068 0.367 -7.817 1.00 75.00 304 ALA A N 1
ATOM 2432 C CA . ALA A 1 304 ? 10.675 0.812 -6.560 1.00 75.00 304 ALA A CA 1
ATOM 2433 C C . ALA A 1 304 ? 11.415 -0.265 -5.740 1.00 75.00 304 ALA A C 1
ATOM 2435 O O . ALA A 1 304 ? 12.239 0.105 -4.890 1.00 75.00 304 ALA A O 1
ATOM 2436 N N . GLY A 1 305 ? 11.136 -1.547 -5.985 1.00 81.00 305 GLY A N 1
ATOM 2437 C CA . GLY A 1 305 ? 11.441 -2.668 -5.094 1.00 81.00 305 GLY A CA 1
ATOM 2438 C C . GLY A 1 305 ? 10.256 -3.017 -4.179 1.00 81.00 305 GLY A C 1
ATOM 2439 O O . GLY A 1 305 ? 9.170 -2.441 -4.302 1.00 81.00 305 GLY A O 1
ATOM 2440 N N . ALA A 1 306 ? 10.465 -3.943 -3.232 1.00 81.50 306 ALA A N 1
ATOM 2441 C CA . ALA A 1 306 ? 9.449 -4.322 -2.242 1.00 81.50 306 ALA A CA 1
ATOM 2442 C C . ALA A 1 306 ? 8.816 -3.105 -1.549 1.00 81.50 306 ALA A C 1
ATOM 2444 O O . ALA A 1 306 ? 9.523 -2.198 -1.093 1.00 81.50 306 ALA A O 1
ATOM 2445 N N . SER A 1 307 ? 7.493 -3.118 -1.373 1.00 86.75 307 SER A N 1
ATOM 2446 C CA . SER A 1 307 ? 6.835 -2.056 -0.616 1.00 86.75 307 SER A CA 1
ATOM 2447 C C . SER A 1 307 ? 7.093 -2.162 0.886 1.00 86.75 307 SER A C 1
ATOM 2449 O O . SER A 1 307 ? 6.485 -2.962 1.597 1.00 86.75 307 SER A O 1
ATOM 2451 N N . GLY A 1 308 ? 7.973 -1.289 1.388 1.00 86.25 308 GLY A N 1
ATOM 2452 C CA . GLY A 1 308 ? 8.166 -1.074 2.823 1.00 86.25 308 GLY A CA 1
ATOM 2453 C C . GLY A 1 308 ? 6.878 -0.622 3.517 1.00 86.25 308 GLY A C 1
ATOM 2454 O O . GLY A 1 308 ? 6.572 -1.101 4.602 1.00 86.25 308 GLY A O 1
ATOM 2455 N N . THR A 1 309 ? 6.069 0.215 2.861 1.00 89.06 309 THR A N 1
ATOM 2456 C CA . THR A 1 309 ? 4.774 0.656 3.398 1.00 89.06 309 THR A CA 1
ATOM 2457 C C . THR A 1 309 ? 3.781 -0.503 3.514 1.00 89.06 309 THR A C 1
ATOM 2459 O O . THR A 1 309 ? 3.152 -0.649 4.559 1.00 89.06 309 THR A O 1
ATOM 2462 N N . MET A 1 310 ? 3.699 -1.401 2.524 1.00 92.69 310 MET A N 1
ATOM 2463 C CA . MET A 1 310 ? 2.871 -2.605 2.675 1.00 92.69 310 MET A CA 1
ATOM 2464 C C . MET A 1 310 ? 3.434 -3.586 3.712 1.00 92.69 310 MET A C 1
ATOM 2466 O O . MET A 1 310 ? 2.665 -4.208 4.434 1.00 92.69 310 MET A O 1
ATOM 2470 N N . GLN A 1 311 ? 4.758 -3.676 3.882 1.00 92.12 311 GLN A N 1
ATOM 2471 C CA . GLN A 1 311 ? 5.345 -4.430 4.998 1.00 92.12 311 GLN A CA 1
ATOM 2472 C C . GLN A 1 311 ? 4.904 -3.890 6.366 1.00 92.12 311 GLN A C 1
ATOM 2474 O O . GLN A 1 311 ? 4.776 -4.681 7.298 1.00 92.12 311 GLN A O 1
ATOM 2479 N N . VAL A 1 312 ? 4.672 -2.582 6.517 1.00 91.75 312 VAL A N 1
ATOM 2480 C CA . VAL A 1 312 ? 4.101 -2.016 7.752 1.00 91.75 312 VAL A CA 1
ATOM 2481 C C . VAL A 1 312 ? 2.640 -2.426 7.917 1.00 91.75 312 VAL A C 1
ATOM 2483 O O . VAL A 1 312 ? 2.270 -2.919 8.978 1.00 91.75 312 VAL A O 1
ATOM 2486 N N . ILE A 1 313 ? 1.829 -2.271 6.869 1.00 94.00 313 ILE A N 1
ATOM 2487 C CA . ILE A 1 313 ? 0.396 -2.604 6.887 1.00 94.00 313 ILE A CA 1
ATOM 2488 C C . ILE A 1 313 ? 0.182 -4.089 7.222 1.00 94.00 313 ILE A C 1
ATOM 2490 O O . ILE A 1 313 ? -0.595 -4.408 8.117 1.00 94.00 313 ILE A O 1
ATOM 2494 N N . LEU A 1 314 ? 0.931 -4.987 6.575 1.00 94.69 314 LEU A N 1
ATOM 2495 C CA . LEU A 1 314 ? 0.909 -6.424 6.859 1.00 94.69 314 LEU A CA 1
ATOM 2496 C C . LEU A 1 314 ? 1.377 -6.739 8.285 1.00 94.69 314 LEU A C 1
ATOM 2498 O O . LEU A 1 314 ? 0.791 -7.588 8.943 1.00 94.69 314 LEU A O 1
ATOM 2502 N N . HIS A 1 315 ? 2.408 -6.051 8.786 1.00 93.00 315 HIS A N 1
ATOM 2503 C CA . HIS A 1 315 ? 2.874 -6.241 10.161 1.00 93.00 315 HIS A CA 1
ATOM 2504 C C . HIS A 1 315 ? 1.808 -5.816 11.186 1.00 93.00 315 HIS A C 1
ATOM 2506 O O . HIS A 1 315 ? 1.597 -6.523 12.165 1.00 93.00 315 HIS A O 1
ATOM 2512 N N . HIS A 1 316 ? 1.099 -4.711 10.944 1.00 92.56 316 HIS A N 1
ATOM 2513 C CA . HIS A 1 316 ? -0.026 -4.293 11.782 1.00 92.56 316 HIS A CA 1
ATOM 2514 C C . HIS A 1 316 ? -1.148 -5.341 11.787 1.00 92.56 316 HIS A C 1
ATOM 2516 O O . HIS A 1 316 ? -1.578 -5.759 12.856 1.00 92.56 316 HIS A O 1
ATOM 2522 N N . MET A 1 317 ? -1.552 -5.829 10.608 1.00 93.19 317 MET A N 1
ATOM 2523 C CA . MET A 1 317 ? -2.593 -6.857 10.470 1.00 93.19 317 MET A CA 1
ATOM 2524 C C . MET A 1 317 ? -2.226 -8.159 11.200 1.00 93.19 317 MET A C 1
ATOM 2526 O O . MET A 1 317 ? -3.052 -8.703 11.927 1.00 93.19 317 MET A O 1
ATOM 2530 N N . GLU A 1 318 ? -0.978 -8.629 11.081 1.00 92.88 318 GLU A N 1
ATOM 2531 C CA . GLU A 1 318 ? -0.522 -9.818 11.815 1.00 92.88 318 GLU A CA 1
ATOM 2532 C C . GLU A 1 318 ? -0.461 -9.601 13.339 1.00 92.88 318 GLU A C 1
ATOM 2534 O O . GLU A 1 318 ? -0.660 -10.560 14.082 1.00 92.88 318 GLU A O 1
ATOM 2539 N N . GLN A 1 319 ? -0.232 -8.370 13.824 1.00 89.12 319 GLN A N 1
ATOM 2540 C CA . GLN A 1 319 ? -0.329 -8.051 15.257 1.00 89.12 319 GLN A CA 1
ATOM 2541 C C . GLN A 1 319 ? -1.779 -7.978 15.755 1.00 89.12 319 GLN A C 1
ATOM 2543 O O . GLN A 1 319 ? -2.044 -8.395 16.880 1.00 89.12 319 GLN A O 1
ATOM 2548 N N . GLU A 1 320 ? -2.717 -7.464 14.950 1.00 89.19 320 GLU A N 1
ATOM 2549 C CA . GLU A 1 320 ? -4.145 -7.466 15.297 1.00 89.19 320 GLU A CA 1
ATOM 2550 C C . GLU A 1 320 ? -4.691 -8.899 15.359 1.00 89.19 320 GLU A C 1
ATOM 2552 O O . GLU A 1 320 ? -5.316 -9.284 16.352 1.00 89.19 320 GLU A O 1
ATOM 2557 N N . LYS A 1 321 ? -4.444 -9.703 14.313 1.00 93.25 321 LYS A N 1
ATOM 2558 C CA . LYS A 1 321 ? -4.777 -11.132 14.268 1.00 93.25 321 LYS A CA 1
ATOM 2559 C C . LYS A 1 321 ? -3.997 -11.848 13.142 1.00 93.25 321 LYS A C 1
ATOM 2561 O O . LYS A 1 321 ? -4.304 -11.617 11.974 1.00 93.25 321 LYS A O 1
ATOM 2566 N N . PRO A 1 322 ? -3.060 -12.769 13.455 1.00 92.69 322 PRO A N 1
ATOM 2567 C CA . PRO A 1 322 ? -2.243 -13.455 12.447 1.00 92.69 322 PRO A CA 1
ATOM 2568 C C . PRO A 1 322 ? -3.056 -14.208 11.388 1.00 92.69 322 PRO A C 1
ATOM 2570 O O . PRO A 1 322 ? -4.060 -14.841 11.735 1.00 92.69 322 PRO A O 1
ATOM 2573 N N . TYR A 1 323 ? -2.576 -14.251 10.136 1.00 93.50 323 TYR A N 1
ATOM 2574 C CA . TYR A 1 323 ? -3.260 -14.896 8.999 1.00 93.50 323 TYR A CA 1
ATOM 2575 C C . TYR A 1 323 ? -3.767 -16.307 9.320 1.00 93.50 323 TYR A C 1
ATOM 2577 O O . TYR A 1 323 ? -4.907 -16.660 9.011 1.00 93.50 323 TYR A O 1
ATOM 2585 N N . ALA A 1 324 ? -2.927 -17.112 9.980 1.00 93.00 324 ALA A N 1
ATOM 2586 C CA . ALA A 1 324 ? -3.216 -18.503 10.330 1.00 93.00 324 ALA A CA 1
ATOM 2587 C C . ALA A 1 324 ? -4.408 -18.675 11.299 1.00 93.00 324 ALA A C 1
ATOM 2589 O O . ALA A 1 324 ? -4.947 -19.775 11.409 1.00 93.00 324 ALA A O 1
ATOM 2590 N N . SER A 1 325 ? -4.823 -17.603 11.978 1.00 95.94 325 SER A N 1
ATOM 2591 C CA . SER A 1 325 ? -5.944 -17.568 12.924 1.00 95.94 325 SER A CA 1
ATOM 2592 C C . SER A 1 325 ? -7.215 -16.933 12.336 1.00 95.94 325 SER A C 1
ATOM 2594 O O . SER A 1 325 ? -8.238 -16.870 13.022 1.00 95.94 325 SER A O 1
ATOM 2596 N N . LEU A 1 326 ? -7.174 -16.427 11.097 1.00 96.19 326 LEU A N 1
ATOM 2597 C CA . LEU A 1 326 ? -8.302 -15.759 10.444 1.00 96.19 326 LEU A CA 1
ATOM 2598 C C . LEU A 1 326 ? -9.292 -16.768 9.833 1.00 96.19 326 LEU A C 1
ATOM 2600 O O . LEU A 1 326 ? -8.936 -17.635 9.028 1.00 96.19 326 LEU A O 1
ATOM 2604 N N . THR A 1 327 ? -10.581 -16.588 10.122 1.00 96.50 327 THR A N 1
ATOM 2605 C CA . THR A 1 327 ? -11.666 -17.258 9.388 1.00 96.50 327 THR A CA 1
ATOM 2606 C C . THR A 1 327 ? -11.689 -16.823 7.915 1.00 96.50 327 THR A C 1
ATOM 2608 O O . THR A 1 327 ? -11.067 -15.834 7.528 1.00 96.50 327 THR A O 1
ATOM 2611 N N . ALA A 1 328 ? -12.424 -17.537 7.055 1.00 94.19 328 ALA A N 1
ATOM 2612 C CA . ALA A 1 328 ? -12.536 -17.172 5.636 1.00 94.19 328 ALA A CA 1
ATOM 2613 C C . ALA A 1 328 ? -13.074 -15.738 5.426 1.00 94.19 328 ALA A C 1
ATOM 2615 O O . ALA A 1 328 ? -12.523 -14.991 4.620 1.00 94.19 328 ALA A O 1
ATOM 2616 N N . LYS A 1 329 ? -14.088 -15.327 6.203 1.00 94.31 329 LYS A N 1
ATOM 2617 C CA . LYS A 1 329 ? -14.669 -13.974 6.152 1.00 94.31 329 LYS A CA 1
ATOM 2618 C C . LYS A 1 329 ? -13.683 -12.899 6.621 1.00 94.31 329 LYS A C 1
ATOM 2620 O O . LYS A 1 329 ? -13.611 -11.829 6.025 1.00 94.31 329 LYS A O 1
ATOM 2625 N N . GLU A 1 330 ? -12.905 -13.176 7.666 1.00 95.62 330 GLU A N 1
ATOM 2626 C CA . GLU A 1 330 ? -11.883 -12.237 8.140 1.00 95.62 330 GLU A CA 1
ATOM 2627 C C . GLU A 1 330 ? -10.737 -12.104 7.130 1.00 95.62 330 GLU A C 1
ATOM 2629 O O . GLU A 1 330 ? -10.357 -10.981 6.810 1.00 95.62 330 GLU A O 1
ATOM 2634 N N . ARG A 1 331 ? -10.261 -13.213 6.538 1.00 95.19 331 ARG A N 1
ATOM 2635 C CA . ARG A 1 331 ? -9.278 -13.175 5.437 1.00 95.19 331 ARG A CA 1
ATOM 2636 C C . ARG A 1 331 ? -9.774 -12.330 4.267 1.00 95.19 331 ARG A C 1
ATOM 2638 O O . ARG A 1 331 ? -9.021 -11.500 3.774 1.00 95.19 331 ARG A O 1
ATOM 2645 N N . GLN A 1 332 ? -11.041 -12.481 3.881 1.00 94.75 332 GLN A N 1
ATOM 2646 C CA . GLN A 1 332 ? -11.667 -11.670 2.835 1.00 94.75 332 GLN A CA 1
ATOM 2647 C C . GLN A 1 332 ? -11.630 -10.164 3.168 1.00 94.75 332 GLN A C 1
ATOM 2649 O O . GLN A 1 332 ? -11.307 -9.350 2.304 1.00 94.75 332 GLN A O 1
ATOM 2654 N N . SER A 1 333 ? -11.908 -9.791 4.422 1.00 95.00 333 SER A N 1
ATOM 2655 C CA . SER A 1 333 ? -11.842 -8.399 4.894 1.00 95.00 333 SER A CA 1
ATOM 2656 C C . SER A 1 333 ? -10.409 -7.844 4.885 1.00 95.00 333 SER A C 1
ATOM 2658 O O . SER A 1 333 ? -10.161 -6.756 4.365 1.00 95.00 333 SER A O 1
ATOM 2660 N N . VAL A 1 334 ? -9.438 -8.615 5.387 1.00 95.69 334 VAL A N 1
ATOM 2661 C CA . VAL A 1 334 ? -8.025 -8.203 5.420 1.00 95.69 334 VAL A CA 1
ATOM 2662 C C . VAL A 1 334 ? -7.454 -8.074 4.004 1.00 95.69 334 VAL A C 1
ATOM 2664 O O . VAL A 1 334 ? -6.825 -7.067 3.687 1.00 95.69 334 VAL A O 1
ATOM 2667 N N . GLU A 1 335 ? -7.739 -9.021 3.108 1.00 96.06 335 GLU A N 1
ATOM 2668 C CA . GLU A 1 335 ? -7.352 -8.929 1.695 1.00 96.06 335 GLU A CA 1
ATOM 2669 C C . GLU A 1 335 ? -8.001 -7.736 0.979 1.00 96.06 335 GLU A C 1
ATOM 2671 O O . GLU A 1 335 ? -7.337 -7.066 0.188 1.00 96.06 335 GLU A O 1
ATOM 2676 N N . THR A 1 336 ? -9.257 -7.407 1.296 1.00 96.69 336 THR A N 1
ATOM 2677 C CA . THR A 1 336 ? -9.918 -6.186 0.801 1.00 96.69 336 THR A CA 1
ATOM 2678 C C . THR A 1 336 ? -9.142 -4.938 1.234 1.00 96.69 336 THR A C 1
ATOM 2680 O O . THR A 1 336 ? -8.820 -4.096 0.394 1.00 96.69 336 THR A O 1
ATOM 2683 N N . ASN A 1 337 ? -8.749 -4.844 2.510 1.00 96.62 337 ASN A N 1
ATOM 2684 C CA . ASN A 1 337 ? -7.934 -3.732 3.008 1.00 96.62 337 ASN A CA 1
ATOM 2685 C C . ASN A 1 337 ? -6.555 -3.671 2.328 1.00 96.62 337 ASN A C 1
ATOM 2687 O O . ASN A 1 337 ? -6.116 -2.588 1.939 1.00 96.62 337 ASN A O 1
ATOM 2691 N N . ILE A 1 338 ? -5.886 -4.813 2.124 1.00 96.94 338 ILE A N 1
ATOM 2692 C CA . ILE A 1 338 ? -4.606 -4.882 1.396 1.00 96.94 338 ILE A CA 1
ATOM 2693 C C . ILE A 1 338 ? -4.771 -4.376 -0.049 1.00 96.94 338 ILE A C 1
ATOM 2695 O O . ILE A 1 338 ? -3.914 -3.637 -0.538 1.00 96.94 338 ILE A O 1
ATOM 2699 N N . LEU A 1 339 ? -5.866 -4.714 -0.736 1.00 96.88 339 LEU A N 1
ATOM 2700 C CA . LEU A 1 339 ? -6.121 -4.276 -2.114 1.00 96.88 339 LEU A CA 1
ATOM 2701 C C . LEU A 1 339 ? -6.468 -2.789 -2.222 1.00 96.88 339 LEU A C 1
ATOM 2703 O O . LEU A 1 339 ? -6.006 -2.136 -3.156 1.00 96.88 339 LEU A O 1
ATOM 2707 N N . ILE A 1 340 ? -7.201 -2.222 -1.260 1.00 95.88 340 ILE A N 1
ATOM 2708 C CA . ILE A 1 340 ? -7.454 -0.773 -1.221 1.00 95.88 340 ILE A CA 1
ATOM 2709 C C . ILE A 1 340 ? -6.144 -0.018 -0.940 1.00 95.88 340 ILE A C 1
ATOM 2711 O O . ILE A 1 340 ? -5.820 0.924 -1.661 1.00 95.88 340 ILE A O 1
ATOM 2715 N N . HIS A 1 341 ? -5.317 -0.484 0.005 1.00 95.25 341 HIS A N 1
ATOM 2716 C CA . HIS A 1 341 ? -3.954 0.041 0.202 1.00 95.25 341 HIS A CA 1
ATOM 2717 C C . HIS A 1 341 ? -3.074 -0.118 -1.047 1.00 95.25 341 HIS A C 1
ATOM 2719 O O . HIS A 1 341 ? -2.292 0.776 -1.368 1.00 95.25 341 HIS A O 1
ATOM 2725 N N . THR A 1 342 ? -3.222 -1.212 -1.799 1.00 95.00 342 THR A N 1
ATOM 2726 C CA . THR A 1 342 ? -2.550 -1.393 -3.096 1.00 95.00 342 THR A CA 1
ATOM 2727 C C . THR A 1 342 ? -2.994 -0.333 -4.091 1.00 95.00 342 THR A C 1
ATOM 2729 O O . THR A 1 342 ? -2.145 0.303 -4.710 1.00 95.00 342 THR A O 1
ATOM 2732 N N . ALA A 1 343 ? -4.295 -0.062 -4.195 1.00 91.88 343 ALA A N 1
ATOM 2733 C CA . ALA A 1 343 ? -4.798 1.008 -5.043 1.00 91.88 343 ALA A CA 1
ATOM 2734 C C . ALA A 1 343 ? -4.260 2.387 -4.605 1.00 91.88 343 ALA A C 1
ATOM 2736 O O . ALA A 1 343 ? -3.827 3.150 -5.462 1.00 91.88 343 ALA A O 1
ATOM 2737 N N . LEU A 1 344 ? -4.169 2.691 -3.302 1.00 88.69 344 LEU A N 1
ATOM 2738 C CA . LEU A 1 344 ? -3.545 3.931 -2.798 1.00 88.69 344 LEU A CA 1
ATOM 2739 C C . LEU A 1 344 ? -2.057 4.052 -3.192 1.00 88.69 344 LEU A C 1
ATOM 2741 O O . LEU A 1 344 ? -1.615 5.105 -3.659 1.00 88.69 344 LEU A O 1
ATOM 2745 N N . LEU A 1 345 ? -1.271 2.983 -3.022 1.00 87.50 345 LEU A N 1
ATOM 2746 C CA . LEU A 1 345 ? 0.172 2.965 -3.311 1.00 87.50 345 LEU A CA 1
ATOM 2747 C C . LEU A 1 345 ? 0.484 2.986 -4.814 1.00 87.50 345 LEU A C 1
ATOM 2749 O O . LEU A 1 345 ? 1.469 3.598 -5.233 1.00 87.50 345 LEU A O 1
ATOM 2753 N N . VAL A 1 346 ? -0.366 2.363 -5.631 1.00 84.75 346 VAL A N 1
ATOM 2754 C CA . VAL A 1 346 ? -0.275 2.443 -7.093 1.00 84.75 346 VAL A CA 1
ATOM 2755 C C . VAL A 1 346 ? -0.700 3.839 -7.558 1.00 84.75 346 VAL A C 1
ATOM 2757 O O . VAL A 1 346 ? 0.085 4.492 -8.238 1.00 84.75 346 VAL A O 1
ATOM 2760 N N . ALA A 1 347 ? -1.856 4.362 -7.122 1.00 78.75 347 ALA A N 1
ATOM 2761 C CA . ALA A 1 347 ? -2.385 5.684 -7.509 1.00 78.75 347 ALA A CA 1
ATOM 2762 C C . ALA A 1 347 ? -1.488 6.868 -7.100 1.00 78.75 347 ALA A C 1
ATOM 2764 O O . ALA A 1 347 ? -1.486 7.916 -7.746 1.00 78.75 347 ALA A O 1
ATOM 2765 N N . SER A 1 348 ? -0.705 6.715 -6.031 1.00 74.06 348 SER A N 1
ATOM 2766 C CA . SER A 1 348 ? 0.313 7.692 -5.626 1.00 74.06 348 SER A CA 1
ATOM 2767 C C . SER A 1 348 ? 1.617 7.590 -6.431 1.00 74.06 348 SER A C 1
ATOM 2769 O O . SER A 1 348 ? 2.451 8.487 -6.339 1.00 74.06 348 SER A O 1
ATOM 2771 N N . GLY A 1 349 ? 1.796 6.542 -7.241 1.00 73.31 349 GLY A N 1
ATOM 2772 C CA . GLY A 1 349 ? 3.002 6.309 -8.033 1.00 73.31 349 GLY A CA 1
ATOM 2773 C C . GLY A 1 349 ? 4.180 5.741 -7.231 1.00 73.31 349 GLY A C 1
ATOM 2774 O O . GLY A 1 349 ? 5.337 5.969 -7.585 1.00 73.31 349 GLY A O 1
ATOM 2775 N N . HIS A 1 350 ? 3.916 5.035 -6.127 1.00 77.75 350 HIS A N 1
ATOM 2776 C CA . HIS A 1 350 ? 4.973 4.477 -5.277 1.00 77.75 350 HIS A CA 1
ATOM 2777 C C . HIS A 1 350 ? 5.427 3.078 -5.717 1.00 77.75 350 HIS A C 1
ATOM 2779 O O . HIS A 1 350 ? 6.605 2.765 -5.552 1.00 77.75 350 HIS A O 1
ATOM 2785 N N . HIS A 1 351 ? 4.524 2.241 -6.239 1.00 84.44 351 HIS A N 1
ATOM 2786 C CA . HIS A 1 351 ? 4.771 0.822 -6.537 1.00 84.44 351 HIS A CA 1
ATOM 2787 C C . HIS A 1 351 ? 3.859 0.295 -7.655 1.00 84.44 351 HIS A C 1
ATOM 2789 O O . HIS A 1 351 ? 2.825 0.899 -7.940 1.00 84.44 351 HIS A O 1
ATOM 2795 N N . SER A 1 352 ? 4.208 -0.860 -8.227 1.00 87.69 352 SER A N 1
ATOM 2796 C CA . SER A 1 352 ? 3.282 -1.724 -8.966 1.00 87.69 352 SER A CA 1
ATOM 2797 C C . SER A 1 352 ? 2.430 -2.579 -8.024 1.00 87.69 352 SER A C 1
ATOM 2799 O O . SER A 1 352 ? 2.791 -2.807 -6.866 1.00 87.69 352 SER A O 1
ATOM 2801 N N . ILE A 1 353 ? 1.320 -3.119 -8.529 1.00 92.44 353 ILE A N 1
ATOM 2802 C CA . ILE A 1 353 ? 0.454 -4.061 -7.805 1.00 92.44 353 ILE A CA 1
ATOM 2803 C C . ILE A 1 353 ? 1.273 -5.245 -7.270 1.00 92.44 353 ILE A C 1
ATOM 2805 O O . ILE A 1 353 ? 1.117 -5.638 -6.115 1.00 92.44 353 ILE A O 1
ATOM 2809 N N . VAL A 1 354 ? 2.181 -5.803 -8.079 1.00 92.00 354 VAL A N 1
ATOM 2810 C CA . VAL A 1 354 ? 2.996 -6.957 -7.663 1.00 92.00 354 VAL A CA 1
ATOM 2811 C C . VAL A 1 354 ? 4.008 -6.577 -6.579 1.00 92.00 354 VAL A C 1
ATOM 2813 O O . VAL A 1 354 ? 4.147 -7.313 -5.607 1.00 92.00 354 VAL A O 1
ATOM 2816 N N . GLU A 1 355 ? 4.674 -5.423 -6.675 1.00 90.00 355 GLU A N 1
ATOM 2817 C CA . GLU A 1 355 ? 5.602 -4.949 -5.629 1.00 90.00 355 GLU A CA 1
ATOM 2818 C C . GLU A 1 355 ? 4.924 -4.713 -4.271 1.00 90.00 355 GLU A C 1
ATOM 2820 O O . GLU A 1 355 ? 5.573 -4.827 -3.224 1.00 90.00 355 GLU A O 1
ATOM 2825 N N . VAL A 1 356 ? 3.627 -4.389 -4.287 1.00 92.81 356 VAL A N 1
ATOM 2826 C CA . VAL A 1 356 ? 2.802 -4.256 -3.085 1.00 92.81 356 VAL A CA 1
ATOM 2827 C C . VAL A 1 356 ? 2.337 -5.615 -2.560 1.00 92.81 356 VAL A C 1
ATOM 2829 O O . VAL A 1 356 ? 2.454 -5.863 -1.363 1.00 92.81 356 VAL A O 1
ATOM 2832 N N . LEU A 1 357 ? 1.822 -6.503 -3.416 1.00 94.44 357 LEU A N 1
ATOM 2833 C CA . LEU A 1 357 ? 1.199 -7.757 -2.974 1.00 94.44 357 LEU A CA 1
ATOM 2834 C C . LEU A 1 357 ? 2.204 -8.880 -2.664 1.00 94.44 357 LEU A C 1
ATOM 2836 O O . LEU A 1 357 ? 1.924 -9.717 -1.803 1.00 94.44 357 LEU A O 1
ATOM 2840 N N . GLN A 1 358 ? 3.382 -8.904 -3.302 1.00 90.69 358 GLN A N 1
ATOM 2841 C CA . GLN A 1 358 ? 4.366 -9.983 -3.116 1.00 90.69 358 GLN A CA 1
ATOM 2842 C C . GLN A 1 358 ? 4.782 -10.194 -1.642 1.00 90.69 358 GLN A C 1
ATOM 2844 O O . GLN A 1 358 ? 4.786 -11.350 -1.215 1.00 90.69 358 GLN A O 1
ATOM 2849 N N . PRO A 1 359 ? 5.044 -9.146 -0.823 1.00 90.56 359 PRO A N 1
ATOM 2850 C CA . PRO A 1 359 ? 5.306 -9.296 0.610 1.00 90.56 359 PRO A CA 1
ATOM 2851 C C . PRO A 1 359 ? 4.249 -10.093 1.389 1.00 90.56 359 PRO A C 1
ATOM 2853 O O . PRO A 1 359 ? 4.617 -10.832 2.304 1.00 90.56 359 PRO A O 1
ATOM 2856 N N . GLY A 1 360 ? 2.963 -9.967 1.034 1.00 91.75 360 GLY A N 1
ATOM 2857 C CA . GLY A 1 360 ? 1.849 -10.641 1.715 1.00 91.75 360 GLY A CA 1
ATOM 2858 C C . GLY A 1 360 ? 1.732 -12.128 1.377 1.00 91.75 360 GLY A C 1
ATOM 2859 O O . GLY A 1 360 ? 1.326 -12.921 2.229 1.00 91.75 360 GLY A O 1
ATOM 2860 N N . ARG A 1 361 ? 2.179 -12.540 0.182 1.00 91.69 361 ARG A N 1
ATOM 2861 C CA . ARG A 1 361 ? 2.094 -13.937 -0.288 1.00 91.69 361 ARG A CA 1
ATOM 2862 C C . ARG A 1 361 ? 2.831 -14.927 0.612 1.00 91.69 361 ARG A C 1
ATOM 2864 O O . ARG A 1 361 ? 2.355 -16.042 0.790 1.00 91.69 361 ARG A O 1
ATOM 2871 N N . LYS A 1 362 ? 3.951 -14.529 1.228 1.00 85.94 362 LYS A N 1
ATOM 2872 C CA . LYS A 1 362 ? 4.694 -15.378 2.184 1.00 85.94 362 LYS A CA 1
ATOM 2873 C C . LYS A 1 362 ? 4.069 -15.445 3.590 1.00 85.94 362 LYS A C 1
ATOM 2875 O O . LYS A 1 362 ? 4.479 -16.302 4.366 1.00 85.94 362 LYS A O 1
ATOM 2880 N N . LEU A 1 363 ? 3.079 -14.602 3.905 1.00 89.50 363 LEU A N 1
ATOM 2881 C CA . LEU A 1 363 ? 2.236 -14.729 5.108 1.00 89.50 363 LEU A CA 1
ATOM 2882 C C . LEU A 1 363 ? 0.978 -15.584 4.852 1.00 89.50 363 LEU A C 1
ATOM 2884 O O . LEU A 1 363 ? 0.456 -16.196 5.777 1.00 89.50 363 LEU A O 1
ATOM 2888 N N . GLY A 1 364 ? 0.523 -15.653 3.595 1.00 92.50 364 GLY A N 1
ATOM 2889 C CA . GLY A 1 364 ? -0.629 -16.449 3.150 1.00 92.50 364 GLY A CA 1
ATOM 2890 C C . GLY A 1 364 ? -1.644 -15.658 2.317 1.00 92.50 364 GLY A C 1
ATOM 2891 O O . GLY A 1 364 ? -2.382 -16.253 1.528 1.00 92.50 364 GLY A O 1
ATOM 2892 N N . TYR A 1 365 ? -1.652 -14.327 2.419 1.00 94.44 365 TYR A N 1
ATOM 2893 C CA . TYR A 1 365 ? -2.537 -13.450 1.640 1.00 94.44 365 TYR A CA 1
ATOM 2894 C C . TYR A 1 365 ? -2.293 -13.599 0.135 1.00 94.44 365 TYR A C 1
ATOM 2896 O O . TYR A 1 365 ? -1.155 -13.473 -0.321 1.00 94.44 365 TYR A O 1
ATOM 2904 N N . PHE A 1 366 ? -3.345 -13.863 -0.643 1.00 95.12 366 PHE A N 1
ATOM 2905 C CA . PHE A 1 366 ? -3.264 -14.124 -2.090 1.00 95.12 366 PHE A CA 1
ATOM 2906 C C . PHE A 1 366 ? -2.302 -15.251 -2.506 1.00 95.12 366 PHE A C 1
ATOM 2908 O O . PHE A 1 366 ? -1.919 -15.320 -3.676 1.00 95.12 366 PHE A O 1
ATOM 2915 N N . SER A 1 367 ? -1.865 -16.112 -1.582 1.00 93.50 367 SER A N 1
ATOM 2916 C CA . SER A 1 367 ? -0.908 -17.193 -1.874 1.00 93.50 367 SER A CA 1
ATOM 2917 C C . SER A 1 367 ? -1.489 -18.282 -2.786 1.00 93.50 367 SER A C 1
ATOM 2919 O O . SER A 1 367 ? -0.732 -18.972 -3.465 1.00 93.50 367 SER A O 1
ATOM 2921 N N . ASP A 1 368 ? -2.820 -18.375 -2.860 1.00 94.50 368 ASP A N 1
ATOM 2922 C CA . ASP A 1 368 ? -3.568 -19.234 -3.779 1.00 94.50 368 ASP A CA 1
ATOM 2923 C C . ASP A 1 368 ? -3.541 -18.748 -5.241 1.00 94.50 368 ASP A C 1
ATOM 2925 O O . ASP A 1 368 ? -3.776 -19.536 -6.158 1.00 94.50 368 ASP A O 1
ATOM 2929 N N . LEU A 1 369 ? -3.235 -17.466 -5.484 1.00 95.56 369 LEU A N 1
ATOM 2930 C CA . LEU A 1 369 ? -3.128 -16.933 -6.843 1.00 95.56 369 LEU A CA 1
ATOM 2931 C C . LEU A 1 369 ? -1.799 -17.379 -7.496 1.00 95.56 369 LEU A C 1
ATOM 2933 O O . LEU A 1 369 ? -0.783 -17.471 -6.792 1.00 95.56 369 LEU A O 1
ATOM 2937 N N . PRO A 1 370 ? -1.745 -17.580 -8.832 1.00 94.88 370 PRO A N 1
ATOM 2938 C CA . PRO A 1 370 ? -0.510 -17.916 -9.552 1.00 94.88 370 PRO A CA 1
ATOM 2939 C C . PRO A 1 370 ? 0.634 -16.947 -9.236 1.00 94.88 370 PRO A C 1
ATOM 2941 O O . PRO A 1 370 ? 0.390 -15.756 -9.066 1.00 94.88 370 PRO A O 1
ATOM 2944 N N . ASP A 1 371 ? 1.882 -17.416 -9.174 1.00 92.44 371 ASP A N 1
ATOM 2945 C CA . ASP A 1 371 ? 3.001 -16.516 -8.874 1.00 92.44 371 ASP A CA 1
ATOM 2946 C C . ASP A 1 371 ? 3.266 -15.545 -10.048 1.00 92.44 371 ASP A C 1
ATOM 2948 O O . ASP A 1 371 ? 3.557 -15.997 -11.164 1.00 92.44 371 ASP A O 1
ATOM 2952 N N . PRO A 1 372 ? 3.187 -14.214 -9.833 1.00 91.00 372 PRO A N 1
ATOM 2953 C CA . PRO A 1 372 ? 3.399 -13.232 -10.893 1.00 91.00 372 PRO A CA 1
ATOM 2954 C C . PRO A 1 372 ? 4.813 -13.261 -11.484 1.00 91.00 372 PRO A C 1
ATOM 2956 O O . PRO A 1 372 ? 5.000 -12.791 -12.604 1.00 91.00 372 PRO A O 1
ATOM 2959 N N . LEU A 1 373 ? 5.806 -13.801 -10.773 1.00 89.56 373 LEU A N 1
ATOM 2960 C CA . LEU A 1 373 ? 7.206 -13.855 -11.208 1.00 89.56 373 LEU A CA 1
ATOM 2961 C C . LEU A 1 373 ? 7.570 -15.190 -11.886 1.00 89.56 373 LEU A C 1
ATOM 2963 O O . LEU A 1 373 ? 8.677 -15.346 -12.409 1.00 89.56 373 LEU A O 1
ATOM 2967 N N . GLN A 1 374 ? 6.645 -16.157 -11.935 1.00 87.69 374 GLN A N 1
ATOM 2968 C CA . GLN A 1 374 ? 6.909 -17.489 -12.480 1.00 87.69 374 GLN A CA 1
ATOM 2969 C C . GLN A 1 374 ? 6.748 -17.543 -14.011 1.00 87.69 374 GLN A C 1
ATOM 2971 O O . GLN A 1 374 ? 5.687 -17.837 -14.566 1.00 87.69 374 GLN A O 1
ATOM 2976 N N . GLY A 1 375 ? 7.861 -17.308 -14.708 1.00 79.75 375 GLY A N 1
ATOM 2977 C CA . GLY A 1 375 ? 7.987 -17.487 -16.157 1.00 79.75 375 GLY A CA 1
ATOM 2978 C C . GLY A 1 375 ? 7.263 -16.429 -17.001 1.00 79.75 375 GLY A C 1
ATOM 2979 O O . GLY A 1 375 ? 6.595 -15.533 -16.493 1.00 79.75 375 GLY A O 1
ATOM 2980 N N . LYS A 1 376 ? 7.370 -16.551 -18.333 1.00 78.00 376 LYS A N 1
ATOM 2981 C CA . LYS A 1 376 ? 6.942 -15.524 -19.313 1.00 78.00 376 LYS A CA 1
ATOM 2982 C C . LYS A 1 376 ? 5.448 -15.154 -19.301 1.00 78.00 376 LYS A C 1
ATOM 2984 O O . LYS A 1 376 ? 5.052 -14.224 -19.992 1.00 78.00 376 LYS A O 1
ATOM 2989 N N . LYS A 1 377 ? 4.602 -15.914 -18.597 1.00 85.38 377 LYS A N 1
ATOM 2990 C CA . LYS A 1 377 ? 3.153 -15.663 -18.468 1.00 85.38 377 LYS A CA 1
ATOM 2991 C C . LYS A 1 377 ? 2.707 -15.438 -17.017 1.00 85.38 377 LYS A C 1
ATOM 2993 O O . LYS A 1 377 ? 1.515 -15.217 -16.812 1.00 85.38 377 LYS A O 1
ATOM 2998 N N . GLY A 1 378 ? 3.623 -15.470 -16.039 1.00 88.88 378 GLY A N 1
ATOM 2999 C CA . GLY A 1 378 ? 3.310 -15.352 -14.608 1.00 88.88 378 GLY A CA 1
ATOM 3000 C C . GLY A 1 378 ? 2.469 -14.115 -14.307 1.00 88.88 378 GLY A C 1
ATOM 3001 O O . GLY A 1 378 ? 1.344 -14.237 -13.830 1.00 88.88 378 GLY A O 1
ATOM 3002 N N . TYR A 1 379 ? 2.950 -12.940 -14.724 1.00 90.38 379 TYR A N 1
ATOM 3003 C CA . TYR A 1 379 ? 2.265 -11.659 -14.545 1.00 90.38 379 TYR A CA 1
ATOM 3004 C C . TYR A 1 379 ? 0.832 -11.662 -15.099 1.00 90.38 379 TYR A C 1
ATOM 3006 O O . TYR A 1 379 ? -0.113 -11.330 -14.387 1.00 90.38 379 TYR A O 1
ATOM 3014 N N . ARG A 1 380 ? 0.637 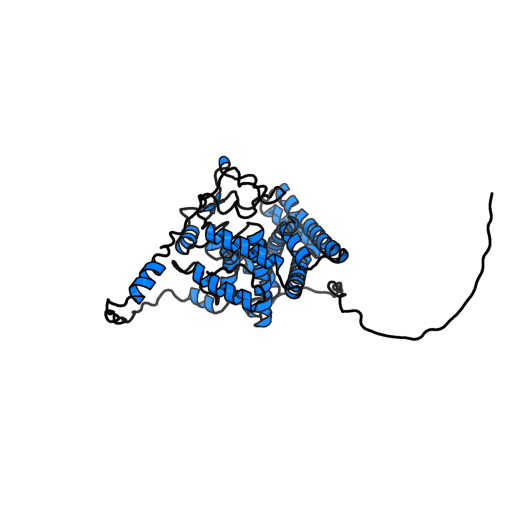-12.105 -16.350 1.00 89.56 380 ARG A N 1
ATOM 3015 C CA . ARG A 1 380 ? -0.694 -12.157 -16.984 1.00 89.56 380 ARG A CA 1
ATOM 3016 C C . ARG A 1 380 ? -1.632 -13.134 -16.273 1.00 89.56 380 ARG A C 1
ATOM 3018 O O . ARG A 1 380 ? -2.807 -12.827 -16.096 1.00 89.56 380 ARG A O 1
ATOM 3025 N N . ASN A 1 381 ? -1.126 -14.297 -15.867 1.00 92.69 381 ASN A N 1
ATOM 3026 C CA . ASN A 1 381 ? -1.913 -15.304 -15.156 1.00 92.69 381 ASN A CA 1
ATOM 3027 C C . ASN A 1 381 ? -2.332 -14.802 -13.766 1.00 92.69 381 ASN A C 1
ATOM 3029 O O . ASN A 1 381 ? -3.500 -14.933 -13.402 1.00 92.69 381 ASN A O 1
ATOM 3033 N N . PHE A 1 382 ? -1.413 -14.168 -13.031 1.00 95.06 382 PHE A N 1
ATOM 3034 C CA . PHE A 1 382 ? -1.704 -13.512 -11.758 1.00 95.06 382 PHE A CA 1
ATOM 3035 C C . PHE A 1 382 ? -2.752 -12.408 -11.924 1.00 95.06 382 PHE A C 1
ATOM 3037 O O . PHE A 1 382 ? -3.753 -12.422 -11.217 1.00 95.06 382 PHE A O 1
ATOM 3044 N N . MET A 1 383 ? -2.594 -11.509 -12.902 1.00 94.06 383 MET A N 1
ATOM 3045 C CA . MET A 1 383 ? -3.540 -10.409 -13.128 1.00 94.06 383 MET A CA 1
ATOM 3046 C C . MET A 1 383 ? -4.948 -10.878 -13.510 1.00 94.06 383 MET A C 1
ATOM 3048 O O . MET A 1 383 ? -5.926 -10.257 -13.105 1.00 94.06 383 MET A O 1
ATOM 3052 N N . ARG A 1 384 ? -5.078 -12.004 -14.224 1.00 93.50 384 ARG A N 1
ATOM 3053 C CA . ARG A 1 384 ? -6.381 -12.643 -14.495 1.00 93.50 384 ARG A CA 1
ATOM 3054 C C . ARG A 1 384 ? -7.026 -13.209 -13.236 1.00 93.50 384 ARG A C 1
ATOM 3056 O O . ARG A 1 384 ? -8.211 -12.992 -13.011 1.00 93.50 384 ARG A O 1
ATOM 3063 N N . ALA A 1 385 ? -6.250 -13.911 -12.413 1.00 95.19 385 ALA A N 1
ATOM 3064 C CA . ALA A 1 385 ? -6.740 -14.450 -11.148 1.00 95.19 385 ALA A CA 1
ATOM 3065 C C . ALA A 1 385 ? -7.102 -13.322 -10.159 1.00 95.19 385 ALA A C 1
ATOM 3067 O O . ALA A 1 385 ? -8.101 -13.411 -9.445 1.00 95.19 385 ALA A O 1
ATOM 3068 N N . LEU A 1 386 ? -6.339 -12.225 -10.176 1.00 95.81 386 LEU A N 1
ATOM 3069 C CA . LEU A 1 386 ? -6.598 -11.025 -9.391 1.00 95.81 386 LEU A CA 1
ATOM 3070 C C . LEU A 1 386 ? -7.856 -10.281 -9.864 1.00 95.81 386 LEU A C 1
ATOM 3072 O O . LEU A 1 386 ? -8.660 -9.909 -9.019 1.00 95.81 386 LEU A O 1
ATOM 3076 N N . ASP A 1 387 ? -8.095 -10.134 -11.174 1.00 93.75 387 ASP A N 1
ATOM 3077 C CA . ASP A 1 387 ? -9.366 -9.611 -11.718 1.00 93.75 387 ASP A CA 1
ATOM 3078 C C . ASP A 1 387 ? -10.579 -10.411 -11.201 1.00 93.75 387 ASP A C 1
ATOM 3080 O O . ASP A 1 387 ? -11.607 -9.831 -10.840 1.00 93.75 387 ASP A O 1
ATOM 3084 N N . SER A 1 388 ? -10.466 -11.744 -11.144 1.00 93.12 388 SER A N 1
ATOM 3085 C CA . SER A 1 388 ? -11.510 -12.621 -10.597 1.00 93.12 388 SER A CA 1
ATOM 3086 C C . SER A 1 388 ? -11.692 -12.434 -9.087 1.00 93.12 388 SER A C 1
ATOM 3088 O O . SER A 1 388 ? -12.828 -12.331 -8.622 1.00 93.12 388 SER A O 1
ATOM 3090 N N . ARG A 1 389 ? -10.595 -12.328 -8.321 1.00 94.19 389 ARG A N 1
ATOM 3091 C CA . ARG A 1 389 ? -10.636 -12.032 -6.878 1.00 94.19 389 ARG A CA 1
ATOM 3092 C C . ARG A 1 389 ? -11.275 -10.666 -6.614 1.00 94.19 389 ARG A C 1
ATOM 3094 O O . ARG A 1 389 ? -12.159 -10.575 -5.776 1.00 94.19 389 ARG A O 1
ATOM 3101 N N . LEU A 1 390 ? -10.896 -9.628 -7.358 1.00 93.94 390 LEU A N 1
ATOM 3102 C CA . LEU A 1 390 ? -11.456 -8.277 -7.244 1.00 93.94 390 LEU A CA 1
ATOM 3103 C C . LEU A 1 390 ? -12.965 -8.251 -7.503 1.00 93.94 390 LEU A C 1
ATOM 3105 O O . LEU A 1 390 ? -13.694 -7.600 -6.759 1.00 93.94 390 LEU A O 1
ATOM 3109 N N . ALA A 1 391 ? -13.449 -8.991 -8.506 1.00 91.31 391 ALA A N 1
ATOM 3110 C CA . ALA A 1 391 ? -14.883 -9.136 -8.749 1.00 91.31 391 ALA A CA 1
ATOM 3111 C C . ALA A 1 391 ? -15.606 -9.809 -7.566 1.00 91.31 391 ALA A C 1
ATOM 3113 O O . ALA A 1 391 ? -16.627 -9.301 -7.116 1.00 91.31 391 ALA A O 1
ATOM 3114 N N . ALA A 1 392 ? -15.044 -10.885 -7.003 1.00 91.62 392 ALA A N 1
ATOM 3115 C CA . ALA A 1 392 ? -15.599 -11.559 -5.822 1.00 91.62 392 ALA A CA 1
ATOM 3116 C C . ALA A 1 392 ? -15.553 -10.710 -4.529 1.00 91.62 392 ALA A C 1
ATOM 3118 O O . ALA A 1 392 ? -16.261 -11.006 -3.567 1.00 91.62 392 ALA A O 1
ATOM 3119 N N . LEU A 1 393 ? -14.727 -9.658 -4.496 1.00 92.00 393 LEU A N 1
ATOM 3120 C CA . LEU A 1 393 ? -14.611 -8.704 -3.388 1.00 92.00 393 LEU A CA 1
ATOM 3121 C C . LEU A 1 393 ? -15.434 -7.418 -3.588 1.00 92.00 393 LEU A C 1
ATOM 3123 O O . LEU A 1 393 ? -15.319 -6.510 -2.772 1.00 92.00 393 LEU A O 1
ATOM 3127 N N . ASN A 1 394 ? -16.234 -7.303 -4.657 1.00 90.00 394 ASN A N 1
ATOM 3128 C CA . ASN A 1 394 ? -16.903 -6.054 -5.060 1.00 90.00 394 ASN A CA 1
ATOM 3129 C C . ASN A 1 394 ? -15.927 -4.863 -5.245 1.00 90.00 394 ASN A C 1
ATOM 3131 O O . ASN A 1 394 ? -16.280 -3.704 -5.036 1.00 90.00 394 ASN A O 1
ATOM 3135 N N . LEU A 1 395 ? -14.696 -5.158 -5.681 1.00 88.75 395 LEU A N 1
ATOM 3136 C CA . LEU A 1 395 ? -13.638 -4.204 -6.044 1.00 88.75 395 LEU A CA 1
ATOM 3137 C C . LEU A 1 395 ? -13.365 -4.192 -7.565 1.00 88.75 395 LEU A C 1
ATOM 3139 O O . LEU A 1 395 ? -12.277 -3.834 -8.018 1.00 88.75 395 LEU A O 1
ATOM 3143 N N . SER A 1 396 ? -14.333 -4.613 -8.383 1.00 81.31 396 SER A N 1
ATOM 3144 C CA . SER A 1 396 ? -14.209 -4.581 -9.843 1.00 81.31 396 SER A CA 1
ATOM 3145 C C . SER A 1 396 ? -14.275 -3.150 -10.382 1.00 81.31 396 SER A C 1
ATOM 3147 O O . SER A 1 396 ? -15.321 -2.507 -10.314 1.00 81.31 396 SER A O 1
ATOM 3149 N N . ALA A 1 397 ? -13.188 -2.684 -10.994 1.00 73.94 397 ALA A N 1
ATOM 3150 C CA . ALA A 1 397 ? -13.170 -1.454 -11.780 1.00 73.94 397 ALA A CA 1
ATOM 3151 C C . ALA A 1 397 ? -13.524 -1.709 -13.257 1.00 73.94 397 ALA A C 1
ATOM 3153 O O . ALA A 1 397 ? -13.410 -2.825 -13.765 1.00 73.94 397 ALA A O 1
ATOM 3154 N N . ALA A 1 398 ? -13.861 -0.637 -13.982 1.00 73.44 398 ALA A N 1
ATOM 3155 C CA . ALA A 1 398 ? -14.023 -0.667 -15.440 1.00 73.44 398 ALA A CA 1
ATOM 3156 C C . ALA A 1 398 ? -12.730 -1.071 -16.189 1.00 73.44 398 ALA A C 1
ATOM 3158 O O . ALA A 1 398 ? -12.782 -1.551 -17.320 1.00 73.44 398 ALA A O 1
ATOM 3159 N N . THR A 1 399 ? -11.561 -0.900 -15.561 1.00 72.25 399 THR A N 1
ATOM 3160 C CA . THR A 1 399 ? -10.270 -1.368 -16.082 1.00 72.25 399 THR A CA 1
ATOM 3161 C C . THR A 1 399 ? -9.991 -2.793 -15.611 1.00 72.25 399 THR A C 1
ATOM 3163 O O . THR A 1 399 ? -9.798 -3.022 -14.419 1.00 72.25 399 THR A O 1
ATOM 3166 N N . ARG A 1 400 ? -9.914 -3.734 -16.558 1.00 79.62 400 ARG A N 1
ATOM 3167 C CA . ARG A 1 400 ? -9.436 -5.108 -16.337 1.00 79.62 400 ARG A CA 1
ATOM 3168 C C . ARG A 1 400 ? -7.906 -5.154 -16.333 1.00 79.62 400 ARG A C 1
ATOM 3170 O O . ARG A 1 400 ? -7.270 -4.537 -17.190 1.00 79.62 400 ARG A O 1
ATOM 3177 N N . LEU A 1 401 ? -7.322 -5.907 -15.408 1.00 81.56 401 LEU A N 1
ATOM 3178 C CA . LEU A 1 401 ? -5.874 -6.091 -15.272 1.00 81.56 401 LEU A CA 1
ATOM 3179 C C . LEU A 1 401 ? -5.319 -7.170 -16.218 1.00 81.56 401 LEU A C 1
ATOM 3181 O O . LEU A 1 401 ? -4.216 -7.025 -16.752 1.00 81.56 401 LEU A O 1
ATOM 3185 N N . GLY A 1 402 ? -6.072 -8.255 -16.416 1.00 70.19 402 GLY A N 1
ATOM 3186 C CA . GLY A 1 402 ? -5.599 -9.521 -16.983 1.00 70.19 402 GLY A CA 1
ATOM 3187 C C . GLY A 1 402 ? -5.788 -9.727 -18.489 1.00 70.19 402 GLY A C 1
ATOM 3188 O O . GLY A 1 402 ? -5.644 -10.862 -18.952 1.00 70.19 402 GLY A O 1
ATOM 3189 N N . VAL A 1 403 ? -6.144 -8.688 -19.252 1.00 60.62 403 VAL A N 1
ATOM 3190 C CA . VAL A 1 403 ? -6.482 -8.792 -20.690 1.00 60.62 403 VAL A CA 1
ATOM 3191 C C . VAL A 1 403 ? -5.310 -9.353 -21.499 1.00 60.62 403 VAL A C 1
ATOM 3193 O O . VAL A 1 403 ? -4.274 -8.676 -21.622 1.00 60.62 403 VAL A O 1
#

Secondary structure (DSSP, 8-state):
---------------------------S-----------PPPPS-----GGGTGGGT-S-----PPPPPPPPPP----HHHHHHHHHTTS------B-TTS-BHHHHHHHHHHHHHHHHH--HHHHHHHHHHHHHHHHHHHT--HHHHHHHHHHHHTTT--HHHHHHHHTHHHHHHHHHHHHHHHHHTT--HHHHHHHHHH-HHHHHHHHHHHHHHHHH-HHHHHHHHTSHHHH---EEEPPGGG----BSS-SSTTTS--TT--GGG---SSS-B--TTTTEEE-SS-HHHHHHHHHT---SSSS-HHHHHHHHHHHHHS-GGG--HHHHHHHHHHHHHHHHHHHHTTS--HHHHHHHHHTTTTTTTSPPTTSSTTHHHHHHHHHHHHHHHTT---SS-S--

Organism: NCBI:txid1324864

Foldseek 3Di:
DDDDDDDDDDDDDDDDDDDDDDDPDPDLDDDPDPDDPPPDDDPPDPDQDPVCVCVVPPDDDDDDDDDDDDDDDDDPDDVVVVVVVVVVVPDPPPQDAFPQRFRQVLLVLLQVLLVQLLQQPDLVLLSLLVVLVVLLLVLLQPQDPVNLVVLLVVCVVVVNDPVVSVVLSCLSVLSVVLVVLLVVCVVVVHGSSVNLVVCLVDPSVVSSLVNLLSSLCVVDVPLLVLLCVDPLNVFVQKDFDDPVQQPAWQFAAQRCLQGDDDDDDPVPSHHDDGIAGHPQSRIGGDPVTPVSVLCSQLSHGRGTTADPSLSSLQSSVCVVPQPVRDDPVRLLSSLSSLVNVLSSCSNNNNGGSCSSCVSCLSSPRCVVQAQSSPGHNRVLSRQQVVCVSCVVSVSHGPRRSND

Radius of gyration: 27.14 Å; chains: 1; bounding box: 75×100×77 Å

Sequence (403 aa):
MHPQFQQRPMASQNAAVLQQQQPASRRIYAEPQPGDRHYASLPAGSRIHPQFQQERAGVAAENVFPRIPNPPPESKNSLWARFNQMSLHRRQDKVEFDNRGNDAAATQRESSWSVNVLRSIHPDLATNFLQHIASLITGPLTATTEFKQKFKASLESRNISPTDVAALMTGFEHAETLKQSIQDGVIRNETPTALILRLVESNDFKIMLDLNGMLLEARDPETRRAIRRQPLFRDRGRIDVPKERVRSQSVYNRHAGIADELHRRPSTENFFNRNINHAKSSNMRDPLSETAKQFSKSGTPFIAGASGTMQVILHHMEQEKPYASLTAKERQSVETNILIHTALLVASGHHSIVEVLQPGRKLGYFSDLPDPLQGKKGYRNFMRALDSRLAALNLSAATRLGV

pLDDT: mean 70.24, std 24.73, range [24.48, 96.94]